Protein AF-0000000083794603 (afdb_homodimer)

Solvent-accessible surface area (backbone atoms only — not comparable to full-atom values): 29476 Å² total; per-residue (Å²): 72,39,40,36,40,50,29,24,34,78,55,90,94,46,48,37,49,59,36,60,52,72,41,60,74,35,39,30,33,32,39,33,44,54,79,84,13,42,65,67,60,50,50,34,37,75,70,60,77,39,79,64,75,37,61,46,54,28,45,74,88,33,43,47,90,80,38,42,68,65,48,53,46,32,45,14,59,30,59,68,60,77,88,64,66,41,85,35,29,44,53,56,48,47,58,59,58,41,70,73,34,92,56,46,36,69,65,55,30,50,49,42,35,56,74,66,69,51,63,50,80,39,41,52,62,71,49,50,72,65,52,35,46,49,52,37,46,27,57,26,64,18,29,75,33,41,33,37,42,27,41,31,69,50,68,91,49,31,67,62,61,36,53,52,54,52,49,51,54,52,60,62,32,69,77,43,69,24,24,36,39,38,32,39,68,63,48,78,74,40,66,85,64,36,48,28,38,33,35,32,49,75,20,26,62,73,48,73,42,48,37,65,55,48,65,68,23,38,30,31,42,52,38,44,66,67,55,57,68,71,43,90,70,70,60,63,27,74,45,80,53,97,87,39,25,41,25,38,32,70,44,87,81,69,77,85,49,94,48,45,45,71,62,53,66,61,53,50,51,43,37,54,56,56,33,63,74,100,74,39,40,35,40,50,28,24,35,78,54,91,94,46,48,37,49,58,36,61,52,72,42,59,73,36,37,30,34,32,42,34,44,52,79,84,12,41,67,67,59,52,50,32,37,75,70,60,78,39,80,66,74,38,61,47,53,28,47,73,87,33,43,48,90,79,38,43,68,65,47,54,46,31,45,14,59,30,58,67,60,77,86,65,67,40,87,36,28,45,54,57,48,48,58,60,59,39,70,72,34,92,55,46,36,67,64,54,30,50,50,41,37,56,74,67,68,50,61,52,78,40,40,51,63,73,49,50,73,65,52,35,47,49,52,37,47,26,57,25,64,18,28,73,33,41,34,37,41,29,41,31,69,48,65,90,49,30,67,62,60,35,52,52,53,52,49,52,54,52,61,63,32,67,78,41,70,24,24,35,40,36,32,39,70,63,50,79,75,40,64,85,65,35,48,27,39,33,35,31,49,76,19,26,63,74,48,72,44,48,37,65,56,48,64,69,24,38,32,30,43,51,38,44,65,68,54,57,67,71,42,90,70,70,59,64,26,75,46,82,51,96,85,37,26,40,28,37,33,70,43,86,82,68,77,88,48,94,47,46,46,73,62,53,66,60,54,51,51,44,37,54,56,56,34,63,74,101

Secondary structure (DSSP, 8-state):
-EEEEEEEEEETTEEEEEEEEEE-TT-EEEEE--TTSSHHHHHHHHTTSS--SEEEEEETTEETTTSHHHHHHTEEEE-SS--S-TTSBHHHHHHHHHTT-TT--HHHHHHHHHHTT--TTSBGGG--HHHHHHHHHHHHTTTT-SEEEEESTTTT--HHHHHHHHHHHHHHHTTSS-EEEEEES-GGGTTTT-SEEEEEETTEEEEEEEHHHHHHHEEEEEE-HHHHHH----EEEEEE-SS-EEEEEE-SS----TTEEPPPHHHHHHHHHHHH--/-EEEEEEEEEETTEEEEEEEEEE-TT-EEEEE--TTSSHHHHHHHHTTSS--SEEEEEETTEETTTSHHHHHHTEEEE-SS--S-TTSBHHHHHHHHHTT-TT--HHHHHHHHHHTT--TTSBGGG--HHHHHHHHHHHHTTTT-SEEEEESTTTT--HHHHHHHHHHHHHHHTTSS-EEEEEES-GGGTTTT-SEEEEEETTEEEEEEEHHHHHHHEEEEEE-HHHHHH----EEEEEE-SS-EEEEEE-SS----TTEEPPPHHHHHHHHHHHHH-

Foldseek 3Di:
DKWWAQFWDDDPVAIAGGDTDDDDFLFEEEEEADPPLCSVVVLCCQLVVDPTPDTFMDDPNHGCVVPVLVRNLQEQEFEQADPDDQADFLLVVCVVLQVSHPQFAPVQLVVQCVVVVHDRRDGNNPDDRLRRLSSSVSSSPGRNHQEYEYEASCPPHDPVSLQVSVVVVQVSSVVRRHYYYYYHHPQVSCLPPGQWYWYGGSNYTPDIDGSVQLQQWKKKAKAAPVCVVPDPFDFLAWADDPGIIITIGTHPPRDDDPRMDGDGPNVVNVSNRVSVVD/DKWWAQFWDDDPVAIAGGDTDDDDFLFEEEEEADPPLCSVVVLCCQLVVDPTPDTFMDDPNHGCVVPVLVSNLQEQEFEQADPDDQADFLLVVCVVLQVSHPQFAPVQLVVQCVVVVHDRRDGNNPDDRLNRLSSSVSSSPGRNHQEYEYEASCPPHDPVSLQVSLVVVQVSSVVRRHYYYYYHHPQVSCLPPGQWYWYGGSNYTPDIGGSVQLQQWKKKAKAAPVCVVPDPFDFLAWADDPGIIITIGTHPPRDDDPRMDGDGPNVVNVSNRVSVVD

Radius of gyration: 24.91 Å; Cα contacts (8 Å, |Δi|>4): 1058; chains: 2; bounding box: 58×66×60 Å

pLDDT: mean 93.04, std 5.14, range [62.62, 98.19]

Structure (mmCIF, N/CA/C/O backbone):
data_AF-0000000083794603-model_v1
#
loop_
_entity.id
_entity.type
_entity.pdbx_description
1 polymer 'ABC transporter ATP-binding protein'
#
loop_
_atom_site.group_PDB
_atom_site.id
_atom_site.type_symbol
_atom_site.label_atom_id
_atom_site.label_alt_id
_atom_site.label_comp_id
_atom_site.label_asym_id
_atom_site.label_entity_id
_atom_site.label_seq_id
_atom_site.pdbx_PDB_ins_code
_atom_site.Cartn_x
_atom_site.Cartn_y
_atom_site.Cartn_z
_atom_site.occupancy
_atom_site.B_iso_or_equiv
_atom_site.auth_seq_id
_atom_site.auth_comp_id
_atom_site.auth_asym_id
_atom_site.auth_atom_id
_atom_site.pdbx_PDB_model_num
ATOM 1 N N . MET A 1 1 ? 3.691 -27.984 -10.297 1 95.19 1 MET A N 1
ATOM 2 C CA . MET A 1 1 ? 2.77 -26.984 -10.828 1 95.19 1 MET A CA 1
ATOM 3 C C . MET A 1 1 ? 3.506 -25.969 -11.711 1 95.19 1 MET A C 1
ATOM 5 O O . MET A 1 1 ? 3.133 -25.766 -12.859 1 95.19 1 MET A O 1
ATOM 9 N N . ILE A 1 2 ? 4.582 -25.359 -11.203 1 96.81 2 ILE A N 1
ATOM 10 C CA . ILE A 1 2 ? 5.41 -24.391 -11.906 1 96.81 2 ILE A CA 1
ATOM 11 C C . ILE A 1 2 ? 6.883 -24.75 -11.75 1 96.81 2 ILE A C 1
ATOM 13 O O . ILE A 1 2 ? 7.324 -25.125 -10.656 1 96.81 2 ILE A O 1
ATOM 17 N N . LYS A 1 3 ? 7.617 -24.719 -12.82 1 97.44 3 LYS A N 1
ATOM 18 C CA . LYS A 1 3 ? 9.062 -24.891 -12.773 1 97.44 3 LYS A CA 1
ATOM 19 C C . LYS A 1 3 ? 9.766 -23.938 -13.734 1 97.44 3 LYS A C 1
ATOM 21 O O . LYS A 1 3 ? 9.523 -23.969 -14.938 1 97.44 3 LYS A O 1
ATOM 26 N N . LEU A 1 4 ? 10.516 -23.031 -13.172 1 97.38 4 LEU A N 1
ATOM 27 C CA . LEU A 1 4 ? 11.383 -22.141 -13.938 1 97.38 4 LEU A CA 1
ATOM 28 C C . LEU A 1 4 ? 12.844 -22.547 -13.812 1 97.38 4 LEU A C 1
ATOM 30 O O . LEU A 1 4 ? 13.328 -22.797 -12.711 1 97.38 4 LEU A O 1
ATOM 34 N N . GLU A 1 5 ? 13.461 -22.609 -14.938 1 97 5 GLU A N 1
ATOM 35 C CA . GLU A 1 5 ? 14.859 -23.031 -14.945 1 97 5 GLU A CA 1
ATOM 36 C C . GLU A 1 5 ? 15.719 -22.062 -15.742 1 97 5 GLU A C 1
ATOM 38 O O . GLU A 1 5 ? 15.578 -21.953 -16.969 1 97 5 GLU A O 1
ATOM 43 N N . ASN A 1 6 ? 16.625 -21.391 -15.023 1 97.44 6 ASN A N 1
ATOM 44 C CA . ASN A 1 6 ? 17.641 -20.531 -15.609 1 97.44 6 ASN A CA 1
ATOM 45 C C . ASN A 1 6 ? 17.062 -19.547 -16.609 1 97.44 6 ASN A C 1
ATOM 47 O O . ASN A 1 6 ? 17.5 -19.469 -17.75 1 97.44 6 ASN A O 1
ATOM 51 N N . LEU A 1 7 ? 16.141 -18.781 -16.172 1 97.38 7 LEU A N 1
ATOM 52 C CA . LEU A 1 7 ? 15.445 -17.828 -17.047 1 97.38 7 LEU A CA 1
ATOM 53 C C . LEU A 1 7 ? 16.266 -16.562 -17.219 1 97.38 7 LEU A C 1
ATOM 55 O O . LEU A 1 7 ? 16.797 -16.016 -16.25 1 97.38 7 LEU A O 1
ATOM 59 N N . TYR A 1 8 ? 16.406 -16.203 -18.453 1 98 8 TYR A N 1
ATOM 60 C CA . TYR A 1 8 ? 17.047 -14.945 -18.812 1 98 8 TYR A CA 1
ATOM 61 C C . TYR A 1 8 ? 16.156 -14.133 -19.75 1 98 8 TYR A C 1
ATOM 63 O O . TYR A 1 8 ? 15.461 -14.695 -20.594 1 98 8 TYR A O 1
ATOM 71 N N . LYS A 1 9 ? 16.141 -12.883 -19.578 1 97.75 9 LYS A N 1
ATOM 72 C CA . LYS A 1 9 ? 15.422 -11.977 -20.469 1 97.75 9 LYS A CA 1
ATOM 73 C C . LYS A 1 9 ? 16.047 -10.586 -20.453 1 97.75 9 LYS A C 1
ATOM 75 O O . LYS A 1 9 ? 16.328 -10.039 -19.391 1 97.75 9 LYS A O 1
ATOM 80 N N . ASN A 1 10 ? 16.25 -10.055 -21.625 1 96.75 10 ASN A N 1
ATOM 81 C CA . ASN A 1 10 ? 16.703 -8.68 -21.781 1 96.75 10 ASN A CA 1
ATOM 82 C C . ASN A 1 10 ? 15.594 -7.773 -22.297 1 96.75 10 ASN A C 1
ATOM 84 O O . ASN A 1 10 ? 14.93 -8.109 -23.266 1 96.75 10 ASN A O 1
ATOM 88 N N . ILE A 1 11 ? 15.336 -6.723 -21.656 1 93.81 11 ILE A N 1
ATOM 89 C CA . ILE A 1 11 ? 14.383 -5.703 -22.078 1 93.81 11 ILE A CA 1
ATOM 90 C C . ILE A 1 11 ? 15.023 -4.32 -21.969 1 93.81 11 ILE A C 1
ATOM 92 O O . ILE A 1 11 ? 14.992 -3.693 -20.906 1 93.81 11 ILE A O 1
ATOM 96 N N . GLY A 1 12 ? 15.438 -3.779 -23.094 1 92.56 12 GLY A N 1
ATOM 97 C CA . GLY A 1 12 ? 16.219 -2.551 -23.047 1 92.56 12 GLY A CA 1
ATOM 98 C C . GLY A 1 12 ? 17.422 -2.648 -22.125 1 92.56 12 GLY A C 1
ATOM 99 O O . GLY A 1 12 ? 18.266 -3.533 -22.297 1 92.56 12 GLY A O 1
ATOM 100 N N . ASP A 1 13 ? 17.375 -1.741 -21.062 1 91.75 13 ASP A N 1
ATOM 101 C CA . ASP A 1 13 ? 18.5 -1.719 -20.141 1 91.75 13 ASP A CA 1
ATOM 102 C C . ASP A 1 13 ? 18.25 -2.648 -18.953 1 91.75 13 ASP A C 1
ATOM 104 O O . ASP A 1 13 ? 19.156 -2.902 -18.156 1 91.75 13 ASP A O 1
ATOM 108 N N . PHE A 1 14 ? 17.094 -3.182 -18.906 1 93.5 14 PHE A N 1
ATOM 109 C CA . PHE A 1 14 ? 16.734 -4.07 -17.812 1 93.5 14 PHE A CA 1
ATOM 110 C C . PHE A 1 14 ? 16.953 -5.527 -18.203 1 93.5 14 PHE A C 1
ATOM 112 O O . PHE A 1 14 ? 16.703 -5.91 -19.359 1 93.5 14 PHE A O 1
ATOM 119 N N . LYS A 1 15 ? 17.422 -6.348 -17.188 1 96.62 15 LYS A N 1
ATOM 120 C CA . LYS A 1 15 ? 17.688 -7.758 -17.453 1 96.62 15 LYS A CA 1
ATOM 121 C C . LYS A 1 15 ? 17.156 -8.641 -16.328 1 96.62 15 LYS A C 1
ATOM 123 O O . LYS A 1 15 ? 17.266 -8.281 -15.156 1 96.62 15 LYS A O 1
ATOM 128 N N . ILE A 1 16 ? 16.5 -9.656 -16.719 1 97.44 16 ILE A N 1
ATOM 129 C CA . ILE A 1 16 ? 16.281 -10.797 -15.828 1 97.44 16 ILE A CA 1
ATOM 130 C C . ILE A 1 16 ? 17.422 -11.805 -15.992 1 97.44 16 ILE A C 1
ATOM 132 O O . ILE A 1 16 ? 17.734 -12.219 -17.109 1 97.44 16 ILE A O 1
ATOM 136 N N . GLU A 1 17 ? 18 -12.102 -14.867 1 97.62 17 GLU A N 1
ATOM 137 C CA . GLU A 1 17 ? 19.188 -12.945 -14.953 1 97.62 17 GLU A CA 1
ATOM 138 C C . GLU A 1 17 ? 19.062 -14.172 -14.062 1 97.62 17 GLU A C 1
ATOM 140 O O . GLU A 1 17 ? 19.062 -14.055 -12.836 1 97.62 17 GLU A O 1
ATOM 145 N N . ASP A 1 18 ? 18.969 -15.32 -14.703 1 96.94 18 ASP A N 1
ATOM 146 C CA . ASP A 1 18 ? 19.141 -16.625 -14.07 1 96.94 18 ASP A CA 1
ATOM 147 C C . ASP A 1 18 ? 18.109 -16.812 -12.953 1 96.94 18 ASP A C 1
ATOM 149 O O . ASP A 1 18 ? 18.484 -17.094 -11.812 1 96.94 18 ASP A O 1
ATOM 153 N N . ILE A 1 19 ? 16.906 -16.797 -13.266 1 97.81 19 ILE A N 1
ATOM 154 C CA . ILE A 1 19 ? 15.852 -17.031 -12.289 1 97.81 19 ILE A CA 1
ATOM 155 C C . ILE A 1 19 ? 15.391 -18.484 -12.375 1 97.81 19 ILE A C 1
ATOM 157 O O . ILE A 1 19 ? 15.008 -18.953 -13.445 1 97.81 19 ILE A O 1
ATOM 161 N N . SER A 1 20 ? 15.539 -19.203 -11.289 1 98 20 SER A N 1
ATOM 162 C CA . SER A 1 20 ? 15.047 -20.562 -11.156 1 98 20 SER A CA 1
ATOM 163 C C . SER A 1 20 ? 14.266 -20.75 -9.859 1 98 20 SER A C 1
ATOM 165 O O . SER A 1 20 ? 14.727 -20.359 -8.789 1 98 20 SER A O 1
ATOM 167 N N . PHE A 1 21 ? 13.062 -21.234 -9.953 1 97.56 21 PHE A N 1
ATOM 168 C CA . PHE A 1 21 ? 12.305 -21.656 -8.781 1 97.56 21 PHE A CA 1
ATOM 169 C C . PHE A 1 21 ? 11.164 -22.578 -9.172 1 97.56 21 PHE A C 1
ATOM 171 O O . PHE A 1 21 ? 10.883 -22.766 -10.359 1 97.56 21 PHE A O 1
ATOM 178 N N . GLU A 1 22 ? 10.609 -23.188 -8.195 1 97.56 22 GLU A N 1
ATOM 179 C CA . GLU A 1 22 ? 9.5 -24.109 -8.422 1 97.56 22 GLU A CA 1
ATOM 180 C C . GLU A 1 22 ? 8.375 -23.875 -7.422 1 97.56 22 GLU A C 1
ATOM 182 O O . GLU A 1 22 ? 8.594 -23.312 -6.348 1 97.56 22 GLU A O 1
ATOM 187 N N . LEU A 1 23 ? 7.227 -24.234 -7.816 1 97 23 LEU A N 1
ATOM 188 C CA . LEU A 1 23 ? 6.047 -24.203 -6.961 1 97 23 LEU A CA 1
ATOM 189 C C . LEU A 1 23 ? 5.215 -25.469 -7.148 1 97 23 LEU A C 1
ATOM 191 O O . LEU A 1 23 ? 4.758 -25.766 -8.258 1 97 23 LEU A O 1
ATOM 195 N N . ASP A 1 24 ? 4.992 -26.172 -6.055 1 94.5 24 ASP A N 1
ATOM 196 C CA . ASP A 1 24 ? 4.168 -27.375 -6.105 1 94.5 24 ASP A CA 1
ATOM 197 C C . ASP A 1 24 ? 2.682 -27.031 -6.086 1 94.5 24 ASP A C 1
ATOM 199 O O . ASP A 1 24 ? 2.311 -25.891 -5.812 1 94.5 24 ASP A O 1
ATOM 203 N N . LYS A 1 25 ? 1.935 -28.031 -6.379 1 94.06 25 LYS A N 1
ATOM 204 C CA . LYS A 1 25 ? 0.483 -27.875 -6.367 1 94.06 25 LYS A CA 1
ATOM 205 C C . LYS A 1 25 ? -0.028 -27.625 -4.949 1 94.06 25 LYS A C 1
ATOM 207 O O . LYS A 1 25 ? 0.457 -28.234 -3.992 1 94.06 25 LYS A O 1
ATOM 212 N N . GLY A 1 26 ? -0.988 -26.703 -4.914 1 93.38 26 GLY A N 1
ATOM 213 C CA . GLY A 1 26 ? -1.708 -26.531 -3.662 1 93.38 26 GLY A CA 1
ATOM 214 C C . GLY A 1 26 ? -1.089 -25.484 -2.754 1 93.38 26 GLY A C 1
ATOM 215 O O . GLY A 1 26 ? -1.436 -25.391 -1.575 1 93.38 26 GLY A O 1
ATOM 216 N N . TYR A 1 27 ? -0.161 -24.672 -3.312 1 94.44 27 TYR A N 1
ATOM 217 C CA . TYR A 1 27 ? 0.538 -23.719 -2.459 1 94.44 27 TYR A CA 1
ATOM 218 C C . TYR A 1 27 ? 0.415 -22.297 -3.008 1 94.44 27 TYR A C 1
ATOM 220 O O . TYR A 1 27 ? 0.116 -22.109 -4.188 1 94.44 27 TYR A O 1
ATOM 228 N N . ILE A 1 28 ? 0.577 -21.359 -2.109 1 95.94 28 ILE A N 1
ATOM 229 C CA . ILE A 1 28 ? 0.592 -19.938 -2.461 1 95.94 28 ILE A CA 1
ATOM 230 C C . ILE A 1 28 ? 2.023 -19.406 -2.402 1 95.94 28 ILE A C 1
ATOM 232 O O . ILE A 1 28 ? 2.699 -19.547 -1.379 1 95.94 28 ILE A O 1
ATOM 236 N N . MET A 1 29 ? 2.469 -18.859 -3.516 1 97.25 29 MET A N 1
ATOM 237 C CA . MET A 1 29 ? 3.787 -18.234 -3.572 1 97.25 29 MET A CA 1
ATOM 238 C C . MET A 1 29 ? 3.666 -16.719 -3.752 1 97.25 29 MET A C 1
ATOM 240 O O . MET A 1 29 ? 2.984 -16.25 -4.664 1 97.25 29 MET A O 1
ATOM 244 N N . ALA A 1 30 ? 4.293 -16 -2.852 1 97.69 30 ALA A N 1
ATOM 245 C CA . ALA A 1 30 ? 4.391 -14.547 -2.984 1 97.69 30 ALA A CA 1
ATOM 246 C C . ALA A 1 30 ? 5.656 -14.148 -3.734 1 97.69 30 ALA A C 1
ATOM 248 O O . ALA A 1 30 ? 6.762 -14.562 -3.367 1 97.69 30 ALA A O 1
ATOM 249 N N . LEU A 1 31 ? 5.48 -13.484 -4.785 1 97.75 31 LEU A N 1
ATOM 250 C CA . LEU A 1 31 ? 6.578 -12.859 -5.516 1 97.75 31 LEU A CA 1
ATOM 251 C C . LEU A 1 31 ? 6.773 -11.414 -5.059 1 97.75 31 LEU A C 1
ATOM 253 O O . LEU A 1 31 ? 5.961 -10.547 -5.371 1 97.75 31 LEU A O 1
ATOM 257 N N . ILE A 1 32 ? 7.871 -11.156 -4.348 1 96.56 32 ILE A N 1
ATOM 258 C CA . ILE A 1 32 ? 8.039 -9.844 -3.736 1 96.56 32 ILE A CA 1
ATOM 259 C C . ILE A 1 32 ? 9.312 -9.188 -4.277 1 96.56 32 ILE A C 1
ATOM 261 O O . ILE A 1 32 ? 10.164 -9.852 -4.863 1 96.56 32 ILE A O 1
ATOM 265 N N . GLY A 1 33 ? 9.43 -7.859 -4.066 1 93.88 33 GLY A N 1
ATOM 266 C CA . GLY A 1 33 ? 10.539 -7.043 -4.531 1 93.88 33 GLY A CA 1
ATOM 267 C C . GLY A 1 33 ? 10.148 -5.594 -4.777 1 93.88 33 GLY A C 1
ATOM 268 O O . GLY A 1 33 ? 8.961 -5.273 -4.871 1 93.88 33 GLY A O 1
ATOM 269 N N . PRO A 1 34 ? 11.133 -4.758 -4.855 1 91.88 34 PRO A N 1
ATOM 270 C CA . PRO A 1 34 ? 10.836 -3.35 -5.141 1 91.88 34 PRO A CA 1
ATOM 271 C C . PRO A 1 34 ? 10.227 -3.143 -6.523 1 91.88 34 PRO A C 1
ATOM 273 O O . PRO A 1 34 ? 10.203 -4.07 -7.34 1 91.88 34 PRO A O 1
ATOM 276 N N . ASN A 1 35 ? 9.703 -1.95 -6.672 1 89.38 35 ASN A N 1
ATOM 277 C CA . ASN A 1 35 ? 9.211 -1.604 -8 1 89.38 35 ASN A CA 1
ATOM 278 C C . ASN A 1 35 ? 10.328 -1.656 -9.039 1 89.38 35 ASN A C 1
ATOM 280 O O . ASN A 1 35 ? 11.453 -1.229 -8.773 1 89.38 35 ASN A O 1
ATOM 284 N N . GLY A 1 36 ? 10.055 -2.248 -10.141 1 90.25 36 GLY A N 1
ATOM 285 C CA . GLY A 1 36 ? 11.047 -2.342 -11.203 1 90.25 36 GLY A CA 1
ATOM 286 C C . GLY A 1 36 ? 11.984 -3.521 -11.039 1 90.25 36 GLY A C 1
ATOM 287 O O . GLY A 1 36 ? 12.953 -3.66 -11.797 1 90.25 36 GLY A O 1
ATOM 288 N N . SER A 1 37 ? 11.688 -4.391 -10.117 1 94.06 37 SER A N 1
ATOM 289 C CA . SER A 1 37 ? 12.594 -5.496 -9.828 1 94.06 37 SER A CA 1
ATOM 290 C C . SER A 1 37 ? 12.469 -6.602 -10.867 1 94.06 37 SER A C 1
ATOM 292 O O . SER A 1 37 ? 13.32 -7.492 -10.945 1 94.06 37 SER A O 1
ATOM 294 N N . GLY A 1 38 ? 11.383 -6.598 -11.625 1 95.62 38 GLY A N 1
ATOM 295 C CA . GLY A 1 38 ? 11.195 -7.602 -12.656 1 95.62 38 GLY A CA 1
ATOM 296 C C . GLY A 1 38 ? 10 -8.508 -12.406 1 95.62 38 GLY A C 1
ATOM 297 O O . GLY A 1 38 ? 9.758 -9.445 -13.156 1 95.62 38 GLY A O 1
ATOM 298 N N . LYS A 1 39 ? 9.219 -8.234 -11.367 1 96.06 39 LYS A N 1
ATOM 299 C CA . LYS A 1 39 ? 8.078 -9.07 -11.008 1 96.06 39 LYS A CA 1
ATOM 300 C C . LYS A 1 39 ? 7.09 -9.18 -12.172 1 96.06 39 LYS A C 1
ATOM 302 O O . LYS A 1 39 ? 6.715 -10.289 -12.562 1 96.06 39 LYS A O 1
ATOM 307 N N . THR A 1 40 ? 6.715 -8.055 -12.727 1 95.06 40 THR A N 1
ATOM 308 C CA . THR A 1 40 ? 5.754 -8.016 -13.828 1 95.06 40 THR A CA 1
ATOM 309 C C . THR A 1 40 ? 6.312 -8.711 -15.062 1 95.06 40 THR A C 1
ATOM 311 O O . THR A 1 40 ? 5.59 -9.43 -15.758 1 95.06 40 THR A O 1
ATOM 314 N N . THR A 1 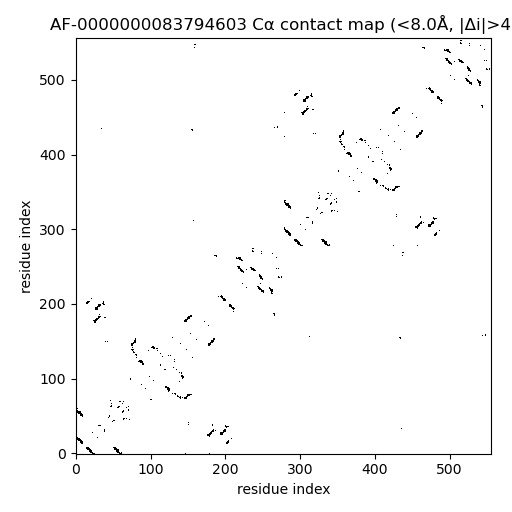41 ? 7.578 -8.508 -15.352 1 96.06 41 THR A N 1
ATOM 315 C CA . THR A 1 41 ? 8.219 -9.18 -16.469 1 96.06 41 THR A CA 1
ATOM 316 C C . THR A 1 41 ? 8.18 -10.695 -16.297 1 96.06 41 THR A C 1
ATOM 318 O O . THR A 1 41 ? 7.863 -11.43 -17.234 1 96.06 41 THR A O 1
ATOM 321 N N . LEU A 1 42 ? 8.484 -11.133 -15.117 1 97 42 LEU A N 1
ATOM 322 C CA . LEU A 1 42 ? 8.445 -12.555 -14.82 1 97 42 LEU A CA 1
ATOM 323 C C . LEU A 1 42 ? 7.035 -13.117 -14.992 1 97 42 LEU A C 1
ATOM 325 O O . LEU A 1 42 ? 6.848 -14.172 -15.602 1 97 42 LEU A O 1
ATOM 329 N N . ILE A 1 43 ? 6.059 -12.414 -14.508 1 97.12 43 ILE A N 1
ATOM 330 C CA . ILE A 1 43 ? 4.664 -12.836 -14.602 1 97.12 43 ILE A CA 1
ATOM 331 C C . ILE A 1 43 ? 4.25 -12.898 -16.078 1 97.12 43 ILE A C 1
ATOM 333 O O . ILE A 1 43 ? 3.592 -13.859 -16.5 1 97.12 43 ILE A O 1
ATOM 337 N N . LYS A 1 44 ? 4.672 -11.945 -16.844 1 95.81 44 LYS A N 1
ATOM 338 C CA . LYS A 1 44 ? 4.355 -11.945 -18.281 1 95.81 44 LYS A CA 1
ATOM 339 C C . LYS A 1 44 ? 4.977 -13.156 -18.969 1 95.81 44 LYS A C 1
ATOM 341 O O . LYS A 1 44 ? 4.383 -13.711 -19.906 1 95.81 44 LYS A O 1
ATOM 346 N N . MET A 1 45 ? 6.145 -13.523 -18.547 1 95.94 45 MET A N 1
ATOM 347 C CA . MET A 1 45 ? 6.77 -14.719 -19.109 1 95.94 45 MET A CA 1
ATOM 348 C C . MET A 1 45 ? 6 -15.977 -18.719 1 95.94 45 MET A C 1
ATOM 350 O O . MET A 1 45 ? 5.805 -16.875 -19.531 1 95.94 45 MET A O 1
ATOM 354 N N . LEU A 1 46 ? 5.512 -16.016 -17.5 1 95.81 46 LEU A N 1
ATOM 355 C CA . LEU A 1 46 ? 4.711 -17.141 -17.016 1 95.81 46 LEU A CA 1
ATOM 356 C C . LEU A 1 46 ? 3.426 -17.266 -17.828 1 95.81 46 LEU A C 1
ATOM 358 O O . LEU A 1 46 ? 2.945 -18.391 -18.062 1 95.81 46 LEU A O 1
ATOM 362 N N . LEU A 1 47 ? 2.965 -16.141 -18.266 1 95 47 LEU A N 1
ATOM 363 C CA . LEU A 1 47 ? 1.71 -16.109 -19.016 1 95 47 LEU A CA 1
ATOM 364 C C . LEU A 1 47 ? 1.957 -16.297 -20.5 1 95 47 LEU A C 1
ATOM 366 O O . LEU A 1 47 ? 1.009 -16.375 -21.297 1 95 47 LEU A O 1
ATOM 370 N N . GLY A 1 48 ? 3.189 -16.312 -20.891 1 93.25 48 GLY A N 1
ATOM 371 C CA . GLY A 1 48 ? 3.545 -16.484 -22.297 1 93.25 48 GLY A CA 1
ATOM 372 C C . GLY A 1 48 ? 3.369 -15.211 -23.109 1 93.25 48 GLY A C 1
ATOM 373 O O . GLY A 1 48 ? 3.332 -15.258 -24.344 1 93.25 48 GLY A O 1
ATOM 374 N N . LEU A 1 49 ? 3.238 -14.102 -22.453 1 93.25 49 LEU A N 1
ATOM 375 C CA . LEU A 1 49 ? 3.09 -12.82 -23.141 1 93.25 49 LEU A CA 1
ATOM 376 C C . LEU A 1 49 ? 4.441 -12.297 -23.625 1 93.25 49 LEU A C 1
ATOM 378 O O . LEU A 1 49 ? 4.504 -11.516 -24.562 1 93.25 49 LEU A O 1
ATOM 382 N N . ILE A 1 50 ? 5.48 -12.641 -22.906 1 94.06 50 ILE A N 1
ATOM 383 C CA . ILE A 1 50 ? 6.867 -12.367 -23.266 1 94.06 50 ILE A CA 1
ATOM 384 C C . ILE A 1 50 ? 7.668 -13.664 -23.281 1 94.06 50 ILE A C 1
ATOM 386 O O . ILE A 1 50 ? 7.504 -14.508 -22.391 1 94.06 50 ILE A O 1
ATOM 390 N N . LYS A 1 51 ? 8.492 -13.828 -24.266 1 94.62 51 LYS A N 1
ATOM 391 C CA . LYS A 1 51 ? 9.32 -15.031 -24.359 1 94.62 51 LYS A CA 1
ATOM 392 C C . LYS A 1 51 ? 10.664 -14.828 -23.656 1 94.62 51 LYS A C 1
ATOM 394 O O . LYS A 1 51 ? 11.297 -13.781 -23.797 1 94.62 51 LYS A O 1
ATOM 399 N N . ALA A 1 52 ? 11.047 -15.789 -22.953 1 96 52 ALA A N 1
ATOM 400 C CA . ALA A 1 52 ? 12.375 -15.766 -22.344 1 96 52 ALA A CA 1
ATOM 401 C C . ALA A 1 52 ? 13.469 -15.891 -23.406 1 96 52 ALA A C 1
ATOM 403 O O . ALA A 1 52 ? 13.258 -16.516 -24.453 1 96 52 ALA A O 1
ATOM 404 N N . ASP A 1 53 ? 14.633 -15.281 -23.188 1 97.25 53 ASP A N 1
ATOM 405 C CA . ASP A 1 53 ? 15.766 -15.43 -24.094 1 97.25 53 ASP A CA 1
ATOM 406 C C . ASP A 1 53 ? 16.469 -16.766 -23.906 1 97.25 53 ASP A C 1
ATOM 408 O O . ASP A 1 53 ? 16.938 -17.375 -24.859 1 97.25 53 ASP A O 1
ATOM 412 N N . LYS A 1 54 ? 16.609 -17.094 -22.688 1 97 54 LYS A N 1
ATOM 413 C CA . LYS A 1 54 ? 17.172 -18.391 -22.297 1 97 54 LYS A CA 1
ATOM 414 C C . LYS A 1 54 ? 16.375 -19.016 -21.156 1 97 54 LYS A C 1
ATOM 416 O O . LYS A 1 54 ? 15.641 -18.312 -20.453 1 97 54 LYS A O 1
ATOM 421 N N . GLY A 1 55 ? 16.453 -20.312 -21.062 1 96.12 55 GLY A N 1
ATOM 422 C CA . GLY A 1 55 ? 15.812 -21.031 -19.969 1 96.12 55 GLY A CA 1
ATOM 423 C C . GLY A 1 55 ? 14.469 -21.625 -20.359 1 96.12 55 GLY A C 1
ATOM 424 O O . GLY A 1 55 ? 14.102 -21.625 -21.547 1 96.12 55 GLY A O 1
ATOM 425 N N . GLU A 1 56 ? 13.844 -22.219 -19.344 1 95.25 56 GLU A N 1
ATOM 426 C CA . GLU A 1 56 ? 12.594 -22.922 -19.625 1 95.25 56 GLU A CA 1
ATOM 427 C C . GLU A 1 56 ? 11.547 -22.641 -18.547 1 95.25 56 GLU A C 1
ATOM 429 O O . GLU A 1 56 ? 11.883 -22.484 -17.375 1 95.25 56 GLU A O 1
ATOM 434 N N . ILE A 1 57 ? 10.336 -22.562 -19 1 96.44 57 ILE A N 1
ATOM 435 C CA . ILE A 1 57 ? 9.188 -22.422 -18.109 1 96.44 57 ILE A CA 1
ATOM 436 C C . ILE A 1 57 ? 8.234 -23.594 -18.312 1 96.44 57 ILE A C 1
ATOM 438 O O . ILE A 1 57 ? 7.75 -23.828 -19.422 1 96.44 57 ILE A O 1
ATOM 442 N N . LYS A 1 58 ? 8.016 -24.297 -17.328 1 96.56 58 LYS A N 1
ATOM 443 C CA . LYS A 1 58 ? 7.051 -25.391 -17.359 1 96.56 58 LYS A CA 1
ATOM 444 C C . LYS A 1 58 ? 5.883 -25.125 -16.406 1 96.56 58 LYS A C 1
ATOM 446 O O . LYS A 1 58 ? 6.09 -24.797 -15.242 1 96.56 58 LYS A O 1
ATOM 451 N N . LEU A 1 59 ? 4.715 -25.219 -16.891 1 96.81 59 LEU A N 1
ATOM 452 C CA . LEU A 1 59 ? 3.467 -25.141 -16.141 1 96.81 59 LEU A CA 1
ATOM 453 C C . LEU A 1 59 ? 2.635 -26.391 -16.344 1 96.81 59 LEU A C 1
ATOM 455 O O . LEU A 1 59 ? 2.402 -26.812 -17.484 1 96.81 59 LEU A O 1
ATOM 459 N N . PHE A 1 60 ? 2.211 -27 -15.305 1 95.94 60 PHE A N 1
ATOM 460 C CA . PHE A 1 60 ? 1.479 -28.25 -15.391 1 95.94 60 PHE A CA 1
ATOM 461 C C . PHE A 1 60 ? 2.283 -29.297 -16.156 1 95.94 60 PHE A C 1
ATOM 463 O O . PHE A 1 60 ? 1.737 -30.016 -16.984 1 95.94 60 PHE A O 1
ATOM 470 N N . ASP A 1 61 ? 3.557 -29.234 -15.992 1 93.19 61 ASP A N 1
ATOM 471 C CA . ASP A 1 61 ? 4.5 -30.156 -16.609 1 93.19 61 ASP A CA 1
ATOM 472 C C . ASP A 1 61 ? 4.516 -30 -18.125 1 93.19 61 ASP A C 1
ATOM 474 O O . ASP A 1 61 ? 4.871 -30.922 -18.859 1 93.19 61 ASP A O 1
ATOM 478 N N . LYS A 1 62 ? 4.062 -28.938 -18.562 1 94.75 62 LYS A N 1
ATOM 479 C CA . LYS A 1 62 ? 4.086 -28.609 -19.984 1 94.75 62 LYS A CA 1
ATOM 480 C C . LYS A 1 62 ? 4.875 -27.328 -20.25 1 94.75 62 LYS A C 1
ATOM 482 O O . LYS A 1 62 ? 4.93 -26.453 -19.391 1 94.75 62 LYS A O 1
ATOM 487 N N . ASN A 1 63 ? 5.398 -27.281 -21.375 1 92 63 ASN A N 1
ATOM 488 C CA . ASN A 1 63 ? 6.105 -26.062 -21.781 1 92 63 ASN A CA 1
ATOM 489 C C . ASN A 1 63 ? 5.141 -25 -22.297 1 92 63 ASN A C 1
ATOM 491 O O . ASN A 1 63 ? 4.324 -25.266 -23.172 1 92 63 ASN A O 1
ATOM 495 N N . ILE A 1 64 ? 5.223 -23.828 -21.766 1 88.69 64 ILE A N 1
ATOM 496 C CA . ILE A 1 64 ? 4.289 -22.75 -22.094 1 88.69 64 ILE A CA 1
ATOM 497 C C . ILE A 1 64 ? 4.363 -22.422 -23.578 1 88.69 64 ILE A C 1
ATOM 499 O O . ILE A 1 64 ? 3.359 -22.062 -24.188 1 88.69 64 ILE A O 1
ATOM 503 N N . SER A 1 65 ? 5.52 -22.594 -24.203 1 86.38 65 SER A N 1
ATOM 504 C CA . SER A 1 65 ? 5.695 -22.266 -25.609 1 86.38 65 SER A CA 1
ATOM 505 C C . SER A 1 65 ? 5.059 -23.312 -26.516 1 86.38 65 SER A C 1
ATOM 507 O O . SER A 1 65 ? 4.629 -23.016 -27.625 1 86.38 65 SER A O 1
ATOM 509 N N . GLU A 1 66 ? 4.922 -24.516 -26.016 1 89.19 66 GLU A N 1
ATOM 510 C CA . GLU A 1 66 ? 4.453 -25.625 -26.844 1 89.19 66 GLU A CA 1
ATOM 511 C C . GLU A 1 66 ? 2.977 -25.906 -26.578 1 89.19 66 GLU A C 1
ATOM 513 O O . GLU A 1 66 ? 2.271 -26.391 -27.469 1 89.19 66 GLU A O 1
ATOM 518 N N . ASP A 1 67 ? 2.508 -25.641 -25.469 1 92.19 67 ASP A N 1
ATOM 519 C CA . ASP A 1 67 ? 1.151 -26 -25.047 1 92.19 67 ASP A CA 1
ATOM 520 C C . ASP A 1 67 ? 0.397 -24.766 -24.562 1 92.19 67 ASP A C 1
ATOM 522 O O . ASP A 1 67 ? -0.254 -24.812 -23.516 1 92.19 67 ASP A O 1
ATOM 526 N N . GLU A 1 68 ? 0.448 -23.75 -25.281 1 91.06 68 GLU A N 1
ATOM 527 C CA . GLU A 1 68 ? -0.021 -22.422 -24.859 1 91.06 68 GLU A CA 1
ATOM 528 C C . GLU A 1 68 ? -1.516 -22.453 -24.547 1 91.06 68 GLU A C 1
ATOM 530 O O . GLU A 1 68 ? -1.946 -21.922 -23.516 1 91.06 68 GLU A O 1
ATOM 535 N N . ILE A 1 69 ? -2.318 -23.062 -25.406 1 92.69 69 ILE A N 1
ATOM 536 C CA . ILE A 1 69 ? -3.77 -23.062 -25.25 1 92.69 69 ILE A CA 1
ATOM 537 C C . ILE A 1 69 ? -4.152 -23.781 -23.969 1 92.69 69 ILE A C 1
ATOM 539 O O . ILE A 1 69 ? -4.926 -23.266 -23.156 1 92.69 69 ILE A O 1
ATOM 543 N 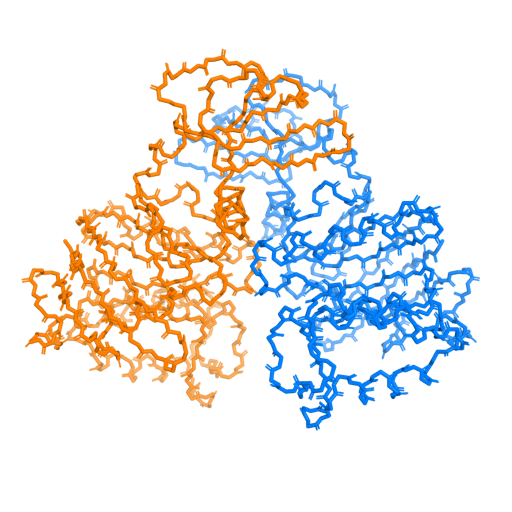N . TYR A 1 70 ? -3.576 -24.938 -23.828 1 94.31 70 TYR A N 1
ATOM 544 C CA . TYR A 1 70 ? -3.859 -25.703 -22.625 1 94.31 70 TYR A CA 1
ATOM 545 C C . TYR A 1 70 ? -3.449 -24.938 -21.375 1 94.31 70 TYR A C 1
ATOM 547 O O . TYR A 1 70 ? -4.215 -24.859 -20.406 1 94.31 70 TYR A O 1
ATOM 555 N N . VAL A 1 71 ? -2.264 -24.391 -21.391 1 94.75 71 VAL A N 1
ATOM 556 C CA . VAL A 1 71 ? -1.71 -23.703 -20.234 1 94.75 71 VAL A CA 1
ATOM 557 C C . VAL A 1 71 ? -2.578 -22.484 -19.891 1 94.75 71 VAL A C 1
ATOM 559 O O . VAL A 1 71 ? -3.012 -22.328 -18.75 1 94.75 71 VAL A O 1
ATOM 562 N N . LYS A 1 72 ? -2.93 -21.766 -20.859 1 94.75 72 LYS A N 1
ATOM 563 C CA . LYS A 1 72 ? -3.689 -20.531 -20.625 1 94.75 72 LYS A CA 1
ATOM 564 C C . LYS A 1 72 ? -5.117 -20.844 -20.188 1 94.75 72 LYS A C 1
ATOM 566 O O . LYS A 1 72 ? -5.707 -20.109 -19.406 1 94.75 72 LYS A O 1
ATOM 571 N N . ASP A 1 73 ? -5.59 -21.984 -20.672 1 96.62 73 ASP A N 1
ATOM 572 C CA . ASP A 1 73 ? -6.934 -22.406 -20.297 1 96.62 73 ASP A CA 1
ATOM 573 C C . ASP A 1 73 ? -7 -22.781 -18.812 1 96.62 73 ASP A C 1
ATOM 575 O O . ASP A 1 73 ? -8.078 -22.797 -18.219 1 96.62 73 ASP A O 1
ATOM 579 N N . ASN A 1 74 ? -5.828 -23.047 -18.25 1 96.75 74 ASN A N 1
ATOM 580 C CA . ASN A 1 74 ? -5.777 -23.516 -16.875 1 96.75 74 ASN A CA 1
ATOM 581 C C . ASN A 1 74 ? -5.211 -22.453 -15.922 1 96.75 74 ASN A C 1
ATOM 583 O O . ASN A 1 74 ? -4.961 -22.734 -14.75 1 96.75 74 ASN A O 1
ATOM 587 N N . ILE A 1 75 ? -5.035 -21.234 -16.438 1 97.25 75 ILE A N 1
ATOM 588 C CA . ILE A 1 75 ? -4.52 -20.141 -15.625 1 97.25 75 ILE A CA 1
ATOM 589 C C . ILE A 1 75 ? -5.598 -19.062 -15.461 1 97.25 75 ILE A C 1
ATOM 591 O O . ILE A 1 75 ? -6.25 -18.672 -16.438 1 97.25 75 ILE A O 1
ATOM 595 N N . GLY A 1 76 ? -5.895 -18.75 -14.242 1 97.06 76 GLY A N 1
ATOM 596 C CA . GLY A 1 76 ? -6.609 -17.516 -13.961 1 97.06 76 GLY A CA 1
ATOM 597 C C . GLY A 1 76 ? -5.691 -16.359 -13.648 1 97.06 76 GLY A C 1
ATOM 598 O O . GLY A 1 76 ? -4.773 -16.484 -12.836 1 97.06 76 GLY A O 1
ATOM 599 N N . PHE A 1 77 ? -5.934 -15.273 -14.305 1 96.25 77 PHE A N 1
ATOM 600 C CA . PHE A 1 77 ? -4.992 -14.172 -14.148 1 96.25 77 PHE A CA 1
ATOM 601 C C . PHE A 1 77 ? -5.711 -12.891 -13.734 1 96.25 77 PHE A C 1
ATOM 603 O O . PHE A 1 77 ? -6.816 -12.617 -14.211 1 96.25 77 PHE A O 1
ATOM 610 N N . VAL A 1 78 ? -5.066 -12.141 -12.773 1 96.06 78 VAL A N 1
ATOM 611 C CA . VAL A 1 78 ? -5.512 -10.828 -12.328 1 96.06 78 VAL A CA 1
ATOM 612 C C . VAL A 1 78 ? -4.375 -9.82 -12.477 1 96.06 78 VAL A C 1
ATOM 614 O O . VAL A 1 78 ? -3.312 -9.977 -11.875 1 96.06 78 VAL A O 1
ATOM 617 N N . PHE A 1 79 ? -4.625 -8.781 -13.281 1 92.56 79 PHE A N 1
ATOM 618 C CA . PHE A 1 79 ? -3.635 -7.727 -13.492 1 92.56 79 PHE A CA 1
ATOM 619 C C . PHE A 1 79 ? -3.797 -6.621 -12.453 1 92.56 79 PHE A C 1
ATOM 621 O O . PHE A 1 79 ? -4.715 -6.664 -11.633 1 92.56 79 PHE A O 1
ATOM 628 N N . ASP A 1 80 ? -2.898 -5.684 -12.531 1 89.69 80 ASP A N 1
ATOM 629 C CA . ASP A 1 80 ? -2.93 -4.578 -11.578 1 89.69 80 ASP A CA 1
ATOM 630 C C . ASP A 1 80 ? -4.043 -3.592 -11.914 1 89.69 80 ASP A C 1
ATOM 632 O O . ASP A 1 80 ? -4.414 -2.758 -11.086 1 89.69 80 ASP A O 1
ATOM 636 N N . SER A 1 81 ? -4.582 -3.662 -13.07 1 90.31 81 SER A N 1
ATOM 637 C CA . SER A 1 81 ? -5.699 -2.82 -13.492 1 90.31 81 SER A CA 1
ATOM 638 C C . SER A 1 81 ? -6.562 -3.531 -14.523 1 90.31 81 SER A C 1
ATOM 640 O O . SER A 1 81 ? -6.086 -4.41 -15.242 1 90.31 81 SER A O 1
ATOM 642 N N . LEU A 1 82 ? -7.836 -3.174 -14.383 1 91.12 82 LEU A N 1
ATOM 643 C CA . LEU A 1 82 ? -8.742 -3.676 -15.406 1 91.12 82 LEU A CA 1
ATOM 644 C C . LEU A 1 82 ? -8.672 -2.814 -16.656 1 91.12 82 LEU A C 1
ATOM 646 O O . LEU A 1 82 ? -9.258 -1.732 -16.719 1 91.12 82 LEU A O 1
ATOM 650 N N . ASN A 1 83 ? -7.824 -3.193 -17.562 1 88.38 83 ASN A N 1
ATOM 651 C CA . ASN A 1 83 ? -7.691 -2.492 -18.828 1 88.38 83 ASN A CA 1
ATOM 652 C C . ASN A 1 83 ? -8.641 -3.055 -19.891 1 88.38 83 ASN A C 1
ATOM 654 O O . ASN A 1 83 ? -8.234 -3.863 -20.719 1 88.38 83 ASN A O 1
ATOM 658 N N . PHE A 1 84 ? -9.867 -2.637 -19.859 1 91.75 84 PHE A N 1
ATOM 659 C CA . PHE A 1 84 ? -10.898 -3.113 -20.766 1 91.75 84 PHE A CA 1
ATOM 660 C C . PHE A 1 84 ? -11.719 -1.95 -21.312 1 91.75 84 PHE A C 1
ATOM 662 O O . PHE A 1 84 ? -11.461 -0.791 -20.984 1 91.75 84 PHE A O 1
ATOM 669 N N . TYR A 1 85 ? -12.641 -2.266 -22.25 1 92.19 85 TYR A N 1
ATOM 670 C CA . TYR A 1 85 ? -13.484 -1.248 -22.875 1 92.19 85 TYR A CA 1
ATOM 671 C C . TYR A 1 85 ? -14.359 -0.562 -21.828 1 92.19 85 TYR A C 1
ATOM 673 O O . TYR A 1 85 ? -15.25 -1.188 -21.25 1 92.19 85 TYR A O 1
ATOM 681 N N . PRO A 1 86 ? -14.125 0.679 -21.672 1 94.31 86 PRO A N 1
ATOM 682 C CA . PRO A 1 86 ? -14.82 1.371 -20.578 1 94.31 86 PRO A CA 1
ATOM 683 C C . PRO A 1 86 ? -16.328 1.439 -20.797 1 94.31 86 PRO A C 1
ATOM 685 O O . PRO A 1 86 ? -17.094 1.561 -19.828 1 94.31 86 PRO A O 1
ATOM 688 N N . ASN A 1 87 ? -16.766 1.335 -22.031 1 95.88 87 ASN A N 1
ATOM 689 C CA . ASN A 1 87 ? -18.188 1.51 -22.328 1 95.88 87 ASN A CA 1
ATOM 690 C C . ASN A 1 87 ? -18.922 0.178 -22.328 1 95.88 87 ASN A C 1
ATOM 692 O O . ASN A 1 87 ? -20.125 0.126 -22.641 1 95.88 87 ASN A O 1
ATOM 696 N N . LEU A 1 88 ? -18.297 -0.78 -21.969 1 96.25 88 LEU A N 1
ATOM 697 C CA . LEU A 1 88 ? -18.938 -2.078 -21.797 1 96.25 88 LEU A CA 1
ATOM 698 C C . LEU A 1 88 ? -19.5 -2.232 -20.391 1 96.25 88 LEU A C 1
ATOM 700 O O . LEU A 1 88 ? -18.953 -1.672 -19.438 1 96.25 88 LEU A O 1
ATOM 704 N N . ARG A 1 89 ? -20.578 -2.928 -20.375 1 97.12 89 ARG A N 1
ATOM 705 C CA . ARG A 1 89 ? -21.156 -3.25 -19.078 1 97.12 89 ARG A CA 1
ATOM 706 C C . ARG A 1 89 ? -20.562 -4.531 -18.516 1 97.12 89 ARG A C 1
ATOM 708 O O . ARG A 1 89 ? -20 -5.344 -19.25 1 97.12 89 ARG A O 1
ATOM 715 N N . VAL A 1 90 ? -20.609 -4.777 -17.188 1 97.88 90 VAL A N 1
ATOM 716 C CA . VAL A 1 90 ? -20.062 -5.934 -16.484 1 97.88 90 VAL A CA 1
ATOM 717 C C . VAL A 1 90 ? -20.609 -7.219 -17.109 1 97.88 90 VAL A C 1
ATOM 719 O O . VAL A 1 90 ? -19.859 -8.172 -17.344 1 97.88 90 VAL A O 1
ATOM 722 N N . LYS A 1 91 ? -21.875 -7.215 -17.406 1 97.12 91 LYS A N 1
ATOM 723 C CA . LYS A 1 91 ? -22.5 -8.406 -17.984 1 97.12 91 LYS A CA 1
ATOM 724 C C . LYS A 1 91 ? -21.922 -8.703 -19.359 1 97.12 91 LYS A C 1
ATOM 726 O O . LYS A 1 91 ? -21.797 -9.867 -19.75 1 97.12 91 LYS A O 1
ATOM 731 N N . ASP A 1 92 ? -21.625 -7.664 -20.172 1 97.12 92 ASP A N 1
ATOM 732 C CA . ASP A 1 92 ? -21.031 -7.84 -21.484 1 97.12 92 ASP A CA 1
ATOM 733 C C . ASP A 1 92 ? -19.578 -8.32 -21.375 1 97.12 92 ASP A C 1
ATOM 735 O O . ASP A 1 92 ? -19.125 -9.109 -22.203 1 97.12 92 ASP A O 1
ATOM 739 N N . PHE A 1 93 ? -18.875 -7.805 -20.391 1 96.94 93 PHE A N 1
ATOM 740 C CA . PHE A 1 93 ? -17.547 -8.297 -20.078 1 96.94 93 PHE A CA 1
ATOM 741 C C . PHE A 1 93 ? -17.547 -9.805 -19.891 1 96.94 93 PHE A C 1
ATOM 743 O O . PHE A 1 93 ? -16.734 -10.516 -20.469 1 96.94 93 PHE A O 1
ATOM 750 N N . LYS A 1 94 ? -18.5 -10.266 -19.109 1 97 94 LYS A N 1
ATOM 751 C CA . LYS A 1 94 ? -18.641 -11.695 -18.844 1 97 94 LYS A CA 1
ATOM 752 C C . LYS A 1 94 ? -18.75 -12.492 -20.156 1 97 94 LYS A C 1
ATOM 754 O O . LYS A 1 94 ? -18.109 -13.531 -20.312 1 97 94 LYS A O 1
ATOM 759 N N . LYS A 1 95 ? -19.547 -12.008 -21.031 1 96.5 95 LYS A N 1
ATOM 760 C CA . LYS A 1 95 ? -19.781 -12.688 -22.297 1 96.5 95 LYS A CA 1
ATOM 761 C C . LYS A 1 95 ? -18.5 -12.812 -23.094 1 96.5 95 LYS A C 1
ATOM 763 O O . LYS A 1 95 ? -18.203 -13.875 -23.656 1 96.5 95 LYS A O 1
ATOM 768 N N . ILE A 1 96 ? -17.766 -11.758 -23.094 1 95.88 96 ILE A N 1
ATOM 769 C CA . ILE A 1 96 ? -16.562 -11.695 -23.906 1 95.88 96 ILE A CA 1
ATOM 770 C C . ILE A 1 96 ? -15.492 -12.609 -23.312 1 95.88 96 ILE A C 1
ATOM 772 O O . ILE A 1 96 ? -14.953 -13.477 -24 1 95.88 96 ILE A O 1
ATOM 776 N N . VAL A 1 97 ? -15.234 -12.492 -22.047 1 94.06 97 VAL A N 1
ATOM 777 C CA . VAL A 1 97 ? -14.141 -13.219 -21.422 1 94.06 97 VAL A CA 1
ATOM 778 C C . VAL A 1 97 ? -14.523 -14.688 -21.25 1 94.06 97 VAL A C 1
ATOM 780 O O . VAL A 1 97 ? -13.664 -15.562 -21.266 1 94.06 97 VAL A O 1
ATOM 783 N N . GLY A 1 98 ? -15.805 -14.938 -21.078 1 94.69 98 GLY A N 1
ATOM 784 C CA . GLY A 1 98 ? -16.266 -16.312 -20.953 1 94.69 98 GLY A CA 1
ATOM 785 C C . GLY A 1 98 ? -15.93 -17.172 -22.156 1 94.69 98 GLY A C 1
ATOM 786 O O . GLY A 1 98 ? -15.672 -18.375 -22.016 1 94.69 98 GLY A O 1
ATOM 787 N N . GLU A 1 99 ? -15.891 -16.594 -23.281 1 94.5 99 GLU A N 1
ATOM 788 C CA . GLU A 1 99 ? -15.625 -17.312 -24.531 1 94.5 99 GLU A CA 1
ATOM 789 C C . GLU A 1 99 ? -14.156 -17.703 -24.625 1 94.5 99 GLU A C 1
ATOM 791 O O . GLU A 1 99 ? -13.805 -18.594 -25.406 1 94.5 99 GLU A O 1
ATOM 796 N N . ALA A 1 100 ? -13.375 -17.156 -23.875 1 94.06 100 ALA A N 1
ATOM 797 C CA . ALA A 1 100 ? -11.938 -17.375 -23.969 1 94.06 100 ALA A CA 1
ATOM 798 C C . ALA A 1 100 ? -11.531 -18.656 -23.234 1 94.06 100 ALA A C 1
ATOM 800 O O . ALA A 1 100 ? -10.422 -19.156 -23.422 1 94.06 100 ALA A O 1
ATOM 801 N N . TYR A 1 101 ? -12.445 -19.234 -22.469 1 96.56 101 TYR A N 1
ATOM 802 C CA . TYR A 1 101 ? -12.094 -20.391 -21.641 1 96.56 101 TYR A CA 1
ATOM 803 C C . TYR A 1 101 ? -13.039 -21.562 -21.891 1 96.56 101 TYR A C 1
ATOM 805 O O . TYR A 1 101 ? -14.258 -21.359 -22.016 1 96.56 101 TYR A O 1
ATOM 813 N N . SER A 1 102 ? -12.5 -22.75 -21.938 1 96.69 102 SER A N 1
ATOM 814 C CA . SER A 1 102 ?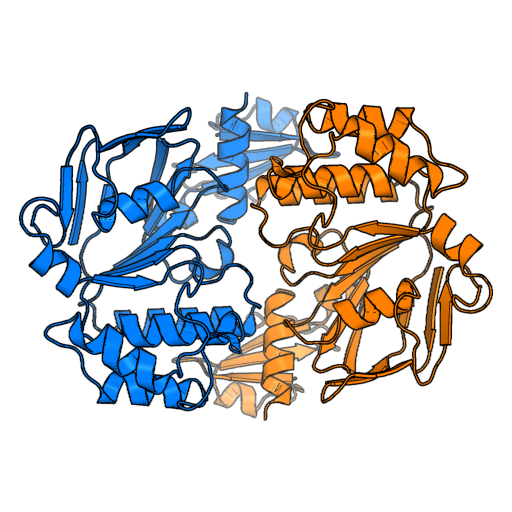 -13.258 -23.953 -22.281 1 96.69 102 SER A CA 1
ATOM 815 C C . SER A 1 102 ? -14.172 -24.375 -21.141 1 96.69 102 SER A C 1
ATOM 817 O O . SER A 1 102 ? -15.18 -25.047 -21.359 1 96.69 102 SER A O 1
ATOM 819 N N . ARG A 1 103 ? -13.883 -23.969 -19.969 1 97.19 103 ARG A N 1
ATOM 820 C CA . ARG A 1 103 ? -14.633 -24.438 -18.812 1 97.19 103 ARG A CA 1
ATOM 821 C C . ARG A 1 103 ? -15.258 -23.281 -18.062 1 97.19 103 ARG A C 1
ATOM 823 O O . ARG A 1 103 ? -15.438 -23.359 -16.844 1 97.19 103 ARG A O 1
ATOM 830 N N . PHE A 1 104 ? -15.461 -22.25 -18.75 1 97.44 104 PHE A N 1
ATOM 831 C CA . PHE A 1 104 ? -16.047 -21.078 -18.094 1 97.44 104 PHE A CA 1
ATOM 832 C C . PHE A 1 104 ? -17.438 -21.406 -17.547 1 97.44 104 PHE A C 1
ATOM 834 O O . PHE A 1 104 ? -18.266 -21.953 -18.25 1 97.44 104 PHE A O 1
ATOM 841 N N . ASN A 1 105 ? -17.672 -21.094 -16.328 1 97.94 105 ASN A N 1
ATOM 842 C CA . ASN A 1 105 ? -18.953 -21.281 -15.656 1 97.94 105 ASN A CA 1
ATOM 843 C C . ASN A 1 105 ? -19.625 -19.953 -15.344 1 97.94 105 ASN A C 1
ATOM 845 O O . ASN A 1 105 ? -19.266 -19.266 -14.375 1 97.94 105 ASN A O 1
ATOM 849 N N . SER A 1 106 ? -20.641 -19.656 -16.094 1 97.12 106 SER A N 1
ATOM 850 C CA . SER A 1 106 ? -21.344 -18.391 -15.977 1 97.12 106 SER A CA 1
ATOM 851 C C . SER A 1 106 ? -21.984 -18.219 -14.602 1 97.12 106 SER A C 1
ATOM 853 O O . SER A 1 106 ? -22.047 -17.109 -14.07 1 97.12 106 SER A O 1
ATOM 855 N N . LYS A 1 107 ? -22.422 -19.219 -14.094 1 97.69 107 LYS A N 1
ATOM 856 C CA . LYS A 1 107 ? -23.078 -19.172 -12.789 1 97.69 107 LYS A CA 1
ATOM 857 C C . LYS A 1 107 ? -22.094 -18.781 -11.695 1 97.69 107 LYS A C 1
ATOM 859 O O . LYS A 1 107 ? -22.422 -17.984 -10.812 1 97.69 107 LYS A O 1
ATOM 864 N N . VAL A 1 108 ? -20.938 -19.344 -11.781 1 97.06 108 VAL A N 1
ATOM 865 C CA . VAL A 1 108 ? -19.906 -19.031 -10.797 1 97.06 108 VAL A CA 1
ATOM 866 C C . VAL A 1 108 ? -19.562 -17.547 -10.875 1 97.06 108 VAL A C 1
ATOM 868 O O . VAL A 1 108 ? -19.484 -16.859 -9.852 1 97.06 108 VAL A O 1
ATOM 871 N N . PHE A 1 109 ? -19.375 -17.062 -12.047 1 98 109 PHE A N 1
ATOM 872 C CA . PHE A 1 109 ? -19.109 -15.648 -12.242 1 98 109 PHE A CA 1
ATOM 873 C C . PHE A 1 109 ? -20.219 -14.797 -11.625 1 98 109 PHE A C 1
ATOM 875 O O . PHE A 1 109 ? -19.938 -13.867 -10.859 1 98 109 PHE A O 1
ATOM 882 N N . ASP A 1 110 ? -21.438 -15.125 -11.906 1 98.12 110 ASP A N 1
ATOM 883 C CA . ASP A 1 110 ? -22.578 -14.367 -11.406 1 98.12 110 ASP A CA 1
ATOM 884 C C . ASP A 1 110 ? -22.641 -14.422 -9.883 1 98.12 110 ASP A C 1
ATOM 886 O O . ASP A 1 110 ? -23 -13.438 -9.234 1 98.12 110 ASP A O 1
ATOM 890 N N . ASP A 1 111 ? -22.375 -15.531 -9.359 1 97.56 111 ASP A N 1
ATOM 891 C CA . ASP A 1 111 ? -22.375 -15.688 -7.91 1 97.56 111 ASP A CA 1
ATOM 892 C C . ASP A 1 111 ? -21.359 -14.75 -7.258 1 97.56 111 ASP A C 1
ATOM 894 O O . ASP A 1 111 ? -21.625 -14.164 -6.211 1 97.56 111 ASP A O 1
ATOM 898 N N . TYR A 1 112 ? -20.188 -14.648 -7.863 1 96.75 112 TYR A N 1
ATOM 899 C CA . TYR A 1 112 ? -19.172 -13.742 -7.328 1 96.75 112 TYR A CA 1
ATOM 900 C C . TYR A 1 112 ? -19.625 -12.289 -7.477 1 96.75 112 TYR A C 1
ATOM 902 O O . TYR A 1 112 ? -19.422 -11.477 -6.57 1 96.75 112 TYR A O 1
ATOM 910 N N . ILE A 1 113 ? -20.172 -11.953 -8.609 1 97.69 113 ILE A N 1
ATOM 911 C CA . ILE A 1 113 ? -20.656 -10.594 -8.836 1 97.69 113 ILE A CA 1
ATOM 912 C C . ILE A 1 113 ? -21.688 -10.219 -7.781 1 97.69 113 ILE A C 1
ATOM 914 O O . ILE A 1 113 ? -21.656 -9.117 -7.234 1 97.69 113 ILE A O 1
ATOM 918 N N . LYS A 1 114 ? -22.547 -11.133 -7.469 1 97.12 114 LYS A N 1
ATOM 919 C CA . LYS A 1 114 ? -23.531 -10.945 -6.414 1 97.12 114 LYS A CA 1
ATOM 920 C C . LYS A 1 114 ? -22.875 -10.812 -5.047 1 97.12 114 LYS A C 1
ATOM 922 O O . LYS A 1 114 ? -23.188 -9.891 -4.285 1 97.12 114 LYS A O 1
ATOM 927 N N . LYS A 1 115 ? -21.969 -11.703 -4.793 1 94.5 115 LYS A N 1
ATOM 928 C CA . LYS A 1 115 ? -21.234 -11.68 -3.533 1 94.5 115 LYS A CA 1
ATOM 929 C C . LYS A 1 115 ? -20.531 -10.344 -3.328 1 94.5 115 LYS A C 1
ATOM 931 O O . LYS A 1 115 ? -20.453 -9.844 -2.205 1 94.5 115 LYS A O 1
ATOM 936 N N . PHE A 1 116 ? -20.062 -9.766 -4.422 1 94.94 116 PHE A N 1
ATOM 937 C CA . PHE A 1 116 ? -19.297 -8.531 -4.371 1 94.94 116 PHE A CA 1
ATOM 938 C C . PHE A 1 116 ? -20.219 -7.312 -4.41 1 94.94 116 PHE A C 1
ATOM 940 O O . PHE A 1 116 ? -19.75 -6.176 -4.312 1 94.94 116 PHE A O 1
ATOM 947 N N . ASN A 1 117 ? -21.453 -7.551 -4.559 1 95 117 ASN A N 1
ATOM 948 C CA . ASN A 1 117 ? -22.453 -6.488 -4.641 1 95 117 ASN A CA 1
ATOM 949 C C . ASN A 1 117 ? -22.141 -5.523 -5.785 1 95 117 ASN A C 1
ATOM 951 O O . ASN A 1 117 ? -22.156 -4.305 -5.594 1 95 117 ASN A O 1
ATOM 955 N N . ILE A 1 118 ? -21.797 -6.098 -6.871 1 97 118 ILE A N 1
ATOM 956 C CA . ILE A 1 118 ? -21.531 -5.301 -8.062 1 97 118 ILE A CA 1
ATOM 957 C C . ILE A 1 118 ? -22.719 -5.359 -9.008 1 97 118 ILE A C 1
ATOM 959 O O . ILE A 1 118 ? -23.297 -6.43 -9.227 1 97 118 ILE A O 1
ATOM 963 N N . ASN A 1 119 ? -23.094 -4.258 -9.516 1 97.06 119 ASN A N 1
ATOM 964 C CA . ASN A 1 119 ? -24.188 -4.176 -10.484 1 97.06 119 ASN A CA 1
ATOM 965 C C . ASN A 1 119 ? -23.766 -4.703 -11.852 1 97.06 119 ASN A C 1
ATOM 967 O O . ASN A 1 119 ? -22.875 -4.125 -12.492 1 97.06 119 ASN A O 1
ATOM 971 N N . PRO A 1 120 ? -24.406 -5.719 -12.281 1 97.06 120 PRO A N 1
ATOM 972 C CA . PRO A 1 120 ? -24.031 -6.281 -13.586 1 97.06 120 PRO A CA 1
ATOM 973 C C . PRO A 1 120 ? -24.25 -5.301 -14.734 1 97.06 120 PRO A C 1
ATOM 975 O O . PRO A 1 120 ? -23.688 -5.477 -15.82 1 97.06 120 PRO A O 1
ATOM 978 N N . LYS A 1 121 ? -25.094 -4.273 -14.562 1 97.06 121 LYS A N 1
ATOM 979 C CA . LYS A 1 121 ? -25.406 -3.312 -15.617 1 97.06 121 LYS A CA 1
ATOM 980 C C . LYS A 1 121 ? -24.469 -2.109 -15.562 1 97.06 121 LYS A C 1
ATOM 982 O O . LYS A 1 121 ? -24.531 -1.229 -16.422 1 97.06 121 LYS A O 1
ATOM 987 N N . ALA A 1 122 ? -23.531 -2.111 -14.586 1 97.12 122 ALA A N 1
ATOM 988 C CA . ALA A 1 122 ? -22.594 -0.996 -14.469 1 97.12 122 ALA A CA 1
ATOM 989 C C . ALA A 1 122 ? -21.578 -0.997 -15.617 1 97.12 122 ALA A C 1
ATOM 991 O O . ALA A 1 122 ? -21.141 -2.059 -16.062 1 97.12 122 ALA A O 1
ATOM 992 N N . TYR A 1 123 ? -21.25 0.211 -16.062 1 97.31 123 TYR A N 1
ATOM 993 C CA . TYR A 1 123 ? -20.188 0.357 -17.047 1 97.31 123 TYR A CA 1
ATOM 994 C C . TYR A 1 123 ? -18.812 0.127 -16.422 1 97.31 123 TYR A C 1
ATOM 996 O O . TYR A 1 123 ? -18.547 0.597 -15.312 1 97.31 123 TYR A O 1
ATOM 1004 N N . ILE A 1 124 ? -17.922 -0.529 -17.094 1 96.38 124 ILE A N 1
ATOM 1005 C CA . ILE A 1 124 ? -16.578 -0.868 -16.625 1 96.38 124 ILE A CA 1
ATOM 1006 C C . ILE A 1 124 ? -15.812 0.409 -16.297 1 96.38 124 ILE A C 1
ATOM 1008 O O . ILE A 1 124 ? -15.102 0.468 -15.289 1 96.38 124 ILE A O 1
ATOM 1012 N N . GLY A 1 125 ? -15.984 1.385 -17.141 1 95.38 125 GLY A N 1
ATOM 1013 C CA . GLY A 1 125 ? -15.281 2.643 -16.953 1 95.38 125 GLY A CA 1
ATOM 1014 C C . GLY A 1 125 ? -15.672 3.361 -15.672 1 95.38 125 GLY A C 1
ATOM 1015 O O . GLY A 1 125 ? -14.961 4.262 -15.219 1 95.38 125 GLY A O 1
ATOM 1016 N N . ASN A 1 126 ? -16.766 2.998 -15.023 1 94.31 126 ASN A N 1
ATOM 1017 C CA . ASN A 1 126 ? -17.281 3.674 -13.836 1 94.31 126 ASN A CA 1
ATOM 1018 C C . ASN A 1 126 ? -16.953 2.898 -12.562 1 94.31 126 ASN A C 1
ATOM 1020 O O . ASN A 1 126 ? -17.281 3.338 -11.461 1 94.31 126 ASN A O 1
ATOM 1024 N N . LEU A 1 127 ? -16.328 1.813 -12.719 1 94.88 127 LEU A N 1
ATOM 1025 C CA . LEU A 1 127 ? -16.016 0.979 -11.562 1 94.88 127 LEU A CA 1
ATOM 1026 C C . LEU A 1 127 ? -14.859 1.562 -10.758 1 94.88 127 LEU A C 1
ATOM 1028 O O . LEU A 1 127 ? -13.922 2.123 -11.328 1 94.88 127 LEU A O 1
ATOM 1032 N N . SER A 1 128 ? -14.992 1.438 -9.461 1 91.81 128 SER A N 1
ATOM 1033 C CA . SER A 1 128 ? -13.844 1.737 -8.617 1 91.81 128 SER A CA 1
ATOM 1034 C C . SER A 1 128 ? -12.719 0.732 -8.844 1 91.81 128 SER A C 1
ATOM 1036 O O . SER A 1 128 ? -12.938 -0.331 -9.43 1 91.81 128 SER A O 1
ATOM 1038 N N . LYS A 1 129 ? -11.547 1.089 -8.453 1 91.56 129 LYS A N 1
ATOM 1039 C CA . LYS A 1 129 ? -10.414 0.17 -8.57 1 91.56 129 LYS A CA 1
ATOM 1040 C C . LYS A 1 129 ? -10.711 -1.154 -7.871 1 91.56 129 LYS A C 1
ATOM 1042 O O . LYS A 1 129 ? -10.367 -2.223 -8.383 1 91.56 129 LYS A O 1
ATOM 1047 N N . GLY A 1 130 ? -11.32 -1.053 -6.668 1 93.56 130 GLY A N 1
ATOM 1048 C CA . GLY A 1 130 ? -11.688 -2.252 -5.934 1 93.56 130 GLY A CA 1
ATOM 1049 C C . GLY A 1 130 ? -12.695 -3.117 -6.668 1 93.56 130 GLY A C 1
ATOM 1050 O O . GLY A 1 130 ? -12.562 -4.344 -6.699 1 93.56 130 GLY A O 1
ATOM 1051 N N . GLU A 1 131 ? -13.641 -2.486 -7.234 1 95.19 131 GLU A N 1
ATOM 1052 C CA . GLU A 1 131 ? -14.648 -3.211 -8.008 1 95.19 131 GLU A CA 1
ATOM 1053 C C . GLU A 1 131 ? -14.039 -3.877 -9.234 1 95.19 131 GLU A C 1
ATOM 1055 O O . GLU A 1 131 ? -14.359 -5.023 -9.547 1 95.19 131 GLU A O 1
ATOM 1060 N N . ALA A 1 132 ? -13.203 -3.092 -9.891 1 96.31 132 ALA A N 1
ATOM 1061 C CA . ALA A 1 132 ? -12.523 -3.629 -11.07 1 96.31 132 ALA A CA 1
ATOM 1062 C C . ALA A 1 132 ? -11.719 -4.875 -10.711 1 96.31 132 ALA A C 1
ATOM 1064 O O . ALA A 1 132 ? -11.773 -5.879 -11.43 1 96.31 132 ALA A O 1
ATOM 1065 N N . MET A 1 133 ? -11.023 -4.805 -9.633 1 96.44 133 MET A N 1
ATOM 1066 C CA . MET A 1 133 ? -10.227 -5.941 -9.188 1 96.44 133 MET A CA 1
ATOM 1067 C C . MET A 1 133 ? -11.117 -7.137 -8.859 1 96.44 133 MET A C 1
ATOM 1069 O O . MET A 1 133 ? -10.789 -8.273 -9.195 1 96.44 133 MET A O 1
ATOM 1073 N N . LYS A 1 134 ? -12.219 -6.84 -8.266 1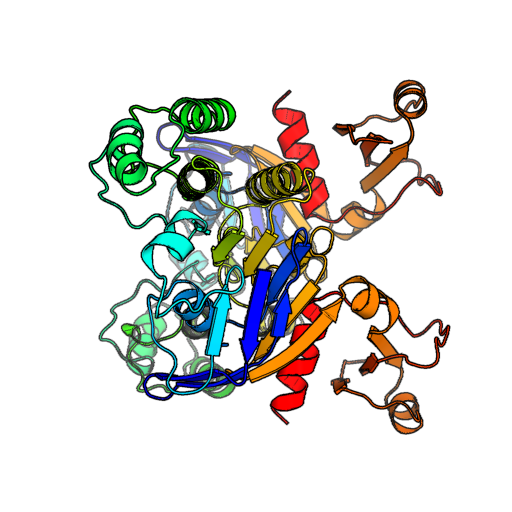 96.44 134 LYS A N 1
ATOM 1074 C CA . LYS A 1 134 ? -13.164 -7.891 -7.906 1 96.44 134 LYS A CA 1
ATOM 1075 C C . LYS A 1 134 ? -13.711 -8.586 -9.148 1 96.44 134 LYS A C 1
ATOM 1077 O O . LYS A 1 134 ? -13.867 -9.805 -9.164 1 96.44 134 LYS A O 1
ATOM 1082 N N . ILE A 1 135 ? -13.969 -7.844 -10.141 1 97.19 135 ILE A N 1
ATOM 1083 C CA . ILE A 1 135 ? -14.469 -8.406 -11.391 1 97.19 135 ILE A CA 1
ATOM 1084 C C . ILE A 1 135 ? -13.398 -9.289 -12.031 1 97.19 135 ILE A C 1
ATOM 1086 O O . ILE A 1 135 ? -13.688 -10.383 -12.508 1 97.19 135 ILE A O 1
ATOM 1090 N N . MET A 1 136 ? -12.18 -8.797 -12.023 1 96.88 136 MET A N 1
ATOM 1091 C CA . MET A 1 136 ? -11.086 -9.602 -12.562 1 96.88 136 MET A CA 1
ATOM 1092 C C . MET A 1 136 ? -10.922 -10.891 -11.766 1 96.88 136 MET A C 1
ATOM 1094 O O . MET A 1 136 ? -10.672 -11.953 -12.336 1 96.88 136 MET A O 1
ATOM 1098 N N . MET A 1 137 ? -11.07 -10.789 -10.492 1 96.56 137 MET A N 1
ATOM 1099 C CA . MET A 1 137 ? -11.008 -11.961 -9.633 1 96.56 137 MET A CA 1
ATOM 1100 C C . MET A 1 137 ? -12.133 -12.945 -9.977 1 96.56 137 MET A C 1
ATOM 1102 O O . MET A 1 137 ? -11.898 -14.148 -10.078 1 96.56 137 MET A O 1
ATOM 1106 N N . ALA A 1 138 ? -13.305 -12.398 -10.109 1 96.88 138 ALA A N 1
ATOM 1107 C CA . ALA A 1 138 ? -14.445 -13.234 -10.484 1 96.88 138 ALA A CA 1
ATOM 1108 C C . ALA A 1 138 ? -14.164 -14 -11.773 1 96.88 138 ALA A C 1
ATOM 1110 O O . ALA A 1 138 ? -14.438 -15.203 -11.859 1 96.88 138 ALA A O 1
ATOM 1111 N N . ASN A 1 139 ? -13.617 -13.328 -12.719 1 97.19 139 ASN A N 1
ATOM 1112 C CA . ASN A 1 139 ? -13.273 -13.969 -13.984 1 97.19 139 ASN A CA 1
ATOM 1113 C C . ASN A 1 139 ? -12.242 -15.078 -13.781 1 97.19 139 ASN A C 1
ATOM 1115 O O . ASN A 1 139 ? -12.414 -16.188 -14.289 1 97.19 139 ASN A O 1
ATOM 1119 N N . ALA A 1 140 ? -11.219 -14.742 -13.062 1 96.81 140 ALA A N 1
ATOM 1120 C CA . ALA A 1 140 ? -10.125 -15.688 -12.828 1 96.81 140 ALA A CA 1
ATOM 1121 C C . ALA A 1 140 ? -10.633 -16.938 -12.117 1 96.81 140 ALA A C 1
ATOM 1123 O O . ALA A 1 140 ? -10.102 -18.031 -12.32 1 96.81 140 ALA A O 1
ATOM 1124 N N . LEU A 1 141 ? -11.695 -16.812 -11.367 1 96.31 141 LEU A N 1
ATOM 1125 C CA . LEU A 1 141 ? -12.188 -17.906 -10.531 1 96.31 141 LEU A CA 1
ATOM 1126 C C . LEU A 1 141 ? -13.344 -18.625 -11.211 1 96.31 141 LEU A C 1
ATOM 1128 O O . LEU A 1 141 ? -13.867 -19.609 -10.664 1 96.31 141 LEU A O 1
ATOM 1132 N N . SER A 1 142 ? -13.68 -18.266 -12.398 1 97.38 142 SER A N 1
ATOM 1133 C CA . SER A 1 142 ? -14.938 -18.734 -12.977 1 97.38 142 SER A CA 1
ATOM 1134 C C . SER A 1 142 ? -14.688 -19.797 -14.047 1 97.38 142 SER A C 1
ATOM 1136 O O . SER A 1 142 ? -15.609 -20.188 -14.766 1 97.38 142 SER A O 1
ATOM 1138 N N . HIS A 1 143 ? -13.492 -20.281 -14.188 1 96.88 143 HIS A N 1
ATOM 1139 C CA . HIS A 1 143 ? -13.258 -21.266 -15.242 1 96.88 143 HIS A CA 1
ATOM 1140 C C . HIS A 1 143 ? -12.398 -22.422 -14.734 1 96.88 143 HIS A C 1
ATOM 1142 O O . HIS A 1 143 ? -11.656 -23.031 -15.508 1 96.88 143 HIS A O 1
ATOM 1148 N N . ASP A 1 144 ? -12.414 -22.562 -13.492 1 94.31 144 ASP A N 1
ATOM 1149 C CA . ASP A 1 144 ? -11.781 -23.703 -12.82 1 94.31 144 ASP A CA 1
ATOM 1150 C C . ASP A 1 144 ? -10.281 -23.734 -13.102 1 94.31 144 ASP A C 1
ATOM 1152 O O . ASP A 1 144 ? -9.75 -24.781 -13.484 1 94.31 144 ASP A O 1
ATOM 1156 N N . ALA A 1 145 ? -9.703 -22.625 -13.031 1 96 145 ALA A N 1
ATOM 1157 C CA . ALA A 1 145 ? -8.25 -22.531 -13.203 1 96 145 ALA A CA 1
ATOM 1158 C C . ALA A 1 145 ? -7.516 -23.281 -12.109 1 96 145 ALA A C 1
ATOM 1160 O O . ALA A 1 145 ? -7.934 -23.281 -10.945 1 96 145 ALA A O 1
ATOM 1161 N N . LYS A 1 146 ? -6.398 -23.875 -12.469 1 96.38 146 LYS A N 1
ATOM 1162 C CA . LYS A 1 146 ? -5.578 -24.625 -11.516 1 96.38 146 LYS A CA 1
ATOM 1163 C C . LYS A 1 146 ? -4.496 -23.734 -10.914 1 96.38 146 LYS A C 1
ATOM 1165 O O . LYS A 1 146 ? -4.004 -24 -9.812 1 96.38 146 LYS A O 1
ATOM 1170 N N . LEU A 1 147 ? -4.164 -22.766 -11.633 1 97.31 147 LEU A N 1
ATOM 1171 C CA . LEU A 1 147 ? -3.162 -21.797 -11.203 1 97.31 147 LEU A CA 1
ATOM 1172 C C . LEU A 1 147 ? -3.691 -20.375 -11.312 1 97.31 147 LEU A C 1
ATOM 1174 O O . LEU A 1 147 ? -4.156 -19.953 -12.383 1 97.31 147 LEU A O 1
ATOM 1178 N N . LEU A 1 148 ? -3.67 -19.688 -10.195 1 97.38 148 LEU A N 1
ATOM 1179 C CA . LEU A 1 148 ? -4.008 -18.266 -10.188 1 97.38 148 LEU A CA 1
ATOM 1180 C C . LEU A 1 148 ? -2.746 -17.406 -10.141 1 97.38 148 LEU A C 1
ATOM 1182 O O . LEU A 1 148 ? -1.865 -17.641 -9.312 1 97.38 148 LEU A O 1
ATOM 1186 N N . ILE A 1 149 ? -2.605 -16.5 -11.055 1 97.94 149 ILE A N 1
ATOM 1187 C CA . ILE A 1 149 ? -1.495 -15.555 -11.086 1 97.94 149 ILE A CA 1
ATOM 1188 C C . ILE A 1 149 ? -2.023 -14.133 -10.938 1 97.94 149 ILE A C 1
ATOM 1190 O O . ILE A 1 149 ? -2.77 -13.648 -11.789 1 97.94 149 ILE A O 1
ATOM 1194 N N . LEU A 1 150 ? -1.628 -13.5 -9.867 1 97.5 150 LEU A N 1
ATOM 1195 C CA . LEU A 1 150 ? -2.107 -12.148 -9.57 1 97.5 150 LEU A CA 1
ATOM 1196 C C . LEU A 1 150 ? -0.948 -11.156 -9.523 1 97.5 150 LEU A C 1
ATOM 1198 O O . LEU A 1 150 ? -0.002 -11.344 -8.758 1 97.5 150 LEU A O 1
ATOM 1202 N N . ASP A 1 151 ? -1.026 -10.211 -10.344 1 96.88 151 ASP A N 1
ATOM 1203 C CA . ASP A 1 151 ? 0.014 -9.188 -10.391 1 96.88 151 ASP A CA 1
ATOM 1204 C C . ASP A 1 151 ? -0.424 -7.922 -9.656 1 96.88 151 ASP A C 1
ATOM 1206 O O . ASP A 1 151 ? -1.17 -7.105 -10.203 1 96.88 151 ASP A O 1
ATOM 1210 N N . GLU A 1 152 ? 0.06 -7.742 -8.422 1 94.38 152 GLU A N 1
ATOM 1211 C CA . GLU A 1 152 ? -0.212 -6.59 -7.562 1 94.38 152 GLU A CA 1
ATOM 1212 C C . GLU A 1 152 ? -1.713 -6.363 -7.402 1 94.38 152 GLU A C 1
ATOM 1214 O O . GLU A 1 152 ? -2.203 -5.254 -7.613 1 94.38 152 GLU A O 1
ATOM 1219 N N . PRO A 1 153 ? -2.42 -7.379 -6.93 1 94.44 153 PRO A N 1
ATOM 1220 C CA . PRO A 1 153 ? -3.881 -7.293 -6.879 1 94.44 153 PRO A CA 1
ATOM 1221 C C . PRO A 1 153 ? -4.379 -6.332 -5.801 1 94.44 153 PRO A C 1
ATOM 1223 O O . PRO A 1 153 ? -5.539 -5.91 -5.832 1 94.44 153 PRO A O 1
ATOM 1226 N N . THR A 1 154 ? -3.475 -6.016 -4.891 1 91 154 THR A N 1
ATOM 1227 C CA . THR A 1 154 ? -3.943 -5.223 -3.762 1 91 154 THR A CA 1
ATOM 1228 C C . THR A 1 154 ? -3.414 -3.793 -3.848 1 91 154 THR A C 1
ATOM 1230 O O . THR A 1 154 ? -3.713 -2.961 -2.988 1 91 154 THR A O 1
ATOM 1233 N N . ALA A 1 155 ? -2.65 -3.559 -4.848 1 88.06 155 ALA A N 1
ATOM 1234 C CA . ALA A 1 155 ? -2.041 -2.238 -4.992 1 88.06 155 ALA A CA 1
ATOM 1235 C C . ALA A 1 155 ? -3.107 -1.154 -5.109 1 88.06 155 ALA A C 1
ATOM 1237 O O . ALA A 1 155 ? -4.035 -1.273 -5.914 1 88.06 155 ALA A O 1
ATOM 1238 N N . GLY A 1 156 ? -2.99 -0.114 -4.301 1 86 156 GLY A N 1
ATOM 1239 C CA . GLY A 1 156 ? -3.891 1.024 -4.391 1 86 156 GLY A CA 1
ATOM 1240 C C . GLY A 1 156 ? -5.219 0.789 -3.699 1 86 156 GLY A C 1
ATOM 1241 O O . GLY A 1 156 ? -6.082 1.671 -3.682 1 86 156 GLY A O 1
ATOM 1242 N N . LEU A 1 157 ? -5.398 -0.407 -3.152 1 89.62 157 LEU A N 1
ATOM 1243 C CA . LEU A 1 157 ? -6.637 -0.738 -2.457 1 89.62 157 LEU A CA 1
ATOM 1244 C C . LEU A 1 157 ? -6.52 -0.445 -0.965 1 89.62 157 LEU A C 1
ATOM 1246 O O . LEU A 1 157 ? -5.426 -0.513 -0.4 1 89.62 157 LEU A O 1
ATOM 1250 N N . ASP A 1 158 ? -7.637 -0.12 -0.385 1 88.56 158 ASP A N 1
ATOM 1251 C CA . ASP A 1 158 ? -7.609 0.094 1.059 1 88.56 158 ASP A CA 1
ATOM 1252 C C . ASP A 1 158 ? -7.629 -1.234 1.812 1 88.56 158 ASP A C 1
ATOM 1254 O O . ASP A 1 158 ? -7.871 -2.287 1.218 1 88.56 158 ASP A O 1
ATOM 1258 N N . PRO A 1 159 ? -7.406 -1.22 3.098 1 86.38 159 PRO A N 1
ATOM 1259 C CA . PRO A 1 159 ? -7.227 -2.439 3.889 1 86.38 159 PRO A CA 1
ATOM 1260 C C . PRO A 1 159 ? -8.461 -3.34 3.879 1 86.38 159 PRO A C 1
ATOM 1262 O O . PRO A 1 159 ? -8.336 -4.566 3.908 1 86.38 159 PRO A O 1
ATOM 1265 N N . ILE A 1 160 ? -9.602 -2.729 3.828 1 87.5 160 ILE A N 1
ATOM 1266 C CA . ILE A 1 160 ? -10.836 -3.502 3.883 1 87.5 160 ILE A CA 1
ATOM 1267 C C . ILE A 1 160 ? -10.977 -4.34 2.615 1 87.5 160 ILE A C 1
ATOM 1269 O O . ILE A 1 160 ? -11.195 -5.551 2.684 1 87.5 160 ILE A O 1
ATOM 1273 N N . VAL A 1 161 ? -10.844 -3.705 1.499 1 90.38 161 VAL A N 1
ATOM 1274 C CA . VAL A 1 161 ? -10.969 -4.375 0.209 1 90.38 161 VAL A CA 1
ATOM 1275 C C . VAL A 1 161 ? -9.852 -5.402 0.043 1 90.38 161 VAL A C 1
ATOM 1277 O O . VAL A 1 161 ? -10.086 -6.504 -0.462 1 90.38 161 VAL A O 1
ATOM 1280 N N . ARG A 1 162 ? -8.695 -5.078 0.461 1 91.38 162 ARG A N 1
ATOM 1281 C CA . ARG A 1 162 ? -7.562 -5.992 0.374 1 91.38 162 ARG A CA 1
ATOM 1282 C C . ARG A 1 162 ? -7.844 -7.285 1.134 1 91.38 162 ARG A C 1
ATOM 1284 O O . ARG A 1 162 ? -7.645 -8.383 0.6 1 91.38 162 ARG A O 1
ATOM 1291 N N . LYS A 1 163 ? -8.242 -7.109 2.342 1 88.06 163 LYS A N 1
ATOM 1292 C CA . LYS A 1 163 ? -8.516 -8.273 3.18 1 88.06 163 LYS A CA 1
ATOM 1293 C C . LYS A 1 163 ? -9.609 -9.148 2.566 1 88.06 163 LYS A C 1
ATOM 1295 O O . LYS A 1 163 ? -9.539 -10.375 2.641 1 88.06 163 LYS A O 1
ATOM 1300 N N . GLU A 1 164 ? -10.562 -8.516 2.055 1 90.19 164 GLU A N 1
ATOM 1301 C CA . GLU A 1 164 ? -11.641 -9.242 1.398 1 90.19 164 GLU A CA 1
ATOM 1302 C C . GLU A 1 164 ? -11.117 -10.078 0.237 1 90.19 164 GLU A C 1
ATOM 1304 O O . GLU A 1 164 ? -11.445 -11.266 0.117 1 90.19 164 GLU A O 1
ATOM 1309 N N . LEU A 1 165 ? -10.328 -9.477 -0.581 1 92.81 165 LEU A N 1
ATOM 1310 C CA . LEU A 1 165 ? -9.789 -10.156 -1.75 1 92.81 165 LEU A CA 1
ATOM 1311 C C . LEU A 1 165 ? -8.898 -11.32 -1.335 1 92.81 165 LEU A C 1
ATOM 1313 O O . LEU A 1 165 ? -8.992 -12.414 -1.9 1 92.81 165 LEU A O 1
ATOM 1317 N N . LEU A 1 166 ? -8.094 -11.094 -0.381 1 91.94 166 LEU A N 1
ATOM 1318 C CA . LEU A 1 166 ? -7.16 -12.125 0.072 1 91.94 166 LEU A CA 1
ATOM 1319 C C . LEU A 1 166 ? -7.91 -13.281 0.73 1 91.94 166 LEU A C 1
ATOM 1321 O O . LEU A 1 166 ? -7.5 -14.438 0.611 1 91.94 166 LEU A O 1
ATOM 1325 N N . SER A 1 167 ? -8.977 -12.953 1.391 1 89 167 SER A N 1
ATOM 1326 C CA . SER A 1 167 ? -9.805 -13.992 1.99 1 89 167 SER A CA 1
ATOM 1327 C C . SER A 1 167 ? -10.406 -14.906 0.924 1 89 167 SER A C 1
ATOM 1329 O O . SER A 1 167 ? -10.484 -16.125 1.114 1 89 167 SER A O 1
ATOM 1331 N N . ILE A 1 168 ? -10.797 -14.312 -0.089 1 89.62 168 ILE A N 1
ATOM 1332 C CA . ILE A 1 168 ? -11.359 -15.078 -1.196 1 89.62 168 ILE A CA 1
ATOM 1333 C C . ILE A 1 168 ? -10.297 -16.016 -1.755 1 89.62 168 ILE A C 1
ATOM 1335 O O . ILE A 1 168 ? -10.578 -17.188 -2.021 1 89.62 168 ILE A O 1
ATOM 1339 N N . LEU A 1 169 ? -9.117 -15.516 -1.914 1 89 169 LEU A N 1
ATOM 1340 C CA . LEU A 1 169 ? -8.016 -16.328 -2.424 1 89 169 LEU A CA 1
ATOM 1341 C C . LEU A 1 169 ? -7.738 -17.516 -1.507 1 89 169 LEU A C 1
ATOM 1343 O O . LEU A 1 169 ? -7.543 -18.625 -1.979 1 89 169 LEU A O 1
ATOM 1347 N N . GLN A 1 170 ? -7.746 -17.25 -0.272 1 88.56 170 GLN A N 1
ATOM 1348 C CA . GLN A 1 170 ? -7.488 -18.312 0.706 1 88.56 170 GLN A CA 1
ATOM 1349 C C . GLN A 1 170 ? -8.57 -19.375 0.655 1 88.56 170 GLN A C 1
ATOM 1351 O O . GLN A 1 170 ? -8.273 -20.578 0.735 1 88.56 170 GLN A O 1
ATOM 1356 N N . GLU A 1 171 ? -9.789 -18.906 0.511 1 86.62 171 GLU A N 1
ATOM 1357 C CA . GLU A 1 171 ? -10.906 -19.859 0.434 1 86.62 171 GLU A CA 1
ATOM 1358 C C . GLU A 1 171 ? -10.781 -20.766 -0.787 1 86.62 171 GLU A C 1
ATOM 1360 O O . GLU A 1 171 ? -11.109 -21.938 -0.722 1 86.62 171 GLU A O 1
ATOM 1365 N N . GLU A 1 172 ? -10.328 -20.266 -1.784 1 84.38 172 GLU A N 1
ATOM 1366 C CA . GLU A 1 172 ? -10.25 -21 -3.047 1 84.38 172 GLU A CA 1
ATOM 1367 C C . GLU A 1 172 ? -9.141 -22.047 -3.012 1 84.38 172 GLU A C 1
ATOM 1369 O O . GLU A 1 172 ? -9.203 -23.031 -3.732 1 84.38 172 GLU A O 1
ATOM 1374 N N . ILE A 1 173 ? -8.141 -21.891 -2.17 1 84.44 173 ILE A N 1
ATOM 1375 C CA . ILE A 1 173 ? -7 -22.797 -2.178 1 84.44 173 ILE A CA 1
ATOM 1376 C C . ILE A 1 173 ? -7.223 -23.906 -1.157 1 84.44 173 ILE A C 1
ATOM 1378 O O . ILE A 1 173 ? -6.449 -24.875 -1.096 1 84.44 173 ILE A O 1
ATOM 1382 N N . VAL A 1 174 ? -8.195 -23.781 -0.367 1 81.88 174 VAL A N 1
ATOM 1383 C CA . VAL A 1 174 ? -8.477 -24.75 0.689 1 81.88 174 VAL A CA 1
ATOM 1384 C C . VAL A 1 174 ? -8.641 -26.141 0.084 1 81.88 174 VAL A C 1
ATOM 1386 O O . VAL A 1 174 ? -8.258 -27.141 0.693 1 81.88 174 VAL A O 1
ATOM 1389 N N . SER A 1 175 ? -9.133 -26.219 -1.145 1 78.88 175 SER A N 1
ATOM 1390 C CA . SER A 1 175 ? -9.344 -27.5 -1.793 1 78.88 175 SER A CA 1
ATOM 1391 C C . SER A 1 175 ? -8.023 -28.219 -2.035 1 78.88 175 SER A C 1
ATOM 1393 O O . SER A 1 175 ? -7.988 -29.453 -2.172 1 78.88 175 SER A O 1
ATOM 1395 N N . GLY A 1 176 ? -6.969 -27.5 -2.129 1 81.94 176 GLY A N 1
ATOM 1396 C CA . GLY A 1 176 ? -5.645 -28.062 -2.32 1 81.94 176 GLY A CA 1
ATOM 1397 C C . GLY A 1 176 ? -5.312 -28.328 -3.777 1 81.94 176 GLY A C 1
ATOM 1398 O O . GLY A 1 176 ? -4.199 -28.75 -4.098 1 81.94 176 GLY A O 1
ATOM 1399 N N . ASP A 1 177 ? -6.191 -28.078 -4.621 1 88.19 177 ASP A N 1
ATOM 1400 C CA . ASP A 1 177 ? -5.977 -28.391 -6.031 1 88.19 177 ASP A CA 1
ATOM 1401 C C . ASP A 1 177 ? -5.539 -27.141 -6.809 1 88.19 177 ASP A C 1
ATOM 1403 O O . ASP A 1 177 ? -5.16 -27.234 -7.977 1 88.19 177 ASP A O 1
ATOM 1407 N N . LYS A 1 178 ? -5.566 -26.031 -6.195 1 93.94 178 LYS A N 1
ATOM 1408 C CA . LYS A 1 178 ? -5.203 -24.781 -6.863 1 93.94 178 LYS A CA 1
ATOM 1409 C C . LYS A 1 178 ? -3.951 -24.172 -6.246 1 93.94 178 LYS A C 1
ATOM 1411 O O . LYS A 1 178 ? -3.711 -24.312 -5.043 1 93.94 178 LYS A O 1
ATOM 1416 N N . SER A 1 179 ? -3.164 -23.594 -7.086 1 96.19 179 SER A N 1
ATOM 1417 C CA . SER A 1 179 ? -1.996 -22.844 -6.629 1 96.19 179 SER A CA 1
ATOM 1418 C C . SER A 1 179 ? -2.111 -21.375 -6.988 1 96.19 179 SER A C 1
ATOM 1420 O O . SER A 1 179 ? -2.893 -21 -7.867 1 96.19 179 SER A O 1
ATOM 1422 N N . VAL A 1 180 ? -1.366 -20.578 -6.227 1 96.69 180 VAL A N 1
ATOM 1423 C CA . VAL A 1 180 ? -1.452 -19.141 -6.438 1 96.69 180 VAL A CA 1
ATOM 1424 C C . VAL A 1 180 ? -0.049 -18.531 -6.477 1 96.69 180 VAL A C 1
ATOM 1426 O O . VAL A 1 180 ? 0.811 -18.906 -5.672 1 96.69 180 VAL A O 1
ATOM 1429 N N . ILE A 1 181 ? 0.213 -17.719 -7.453 1 97.56 181 ILE A N 1
ATOM 1430 C CA . ILE A 1 181 ? 1.325 -16.781 -7.426 1 97.56 181 ILE A CA 1
ATOM 1431 C C . ILE A 1 181 ? 0.789 -15.352 -7.324 1 97.56 181 ILE A C 1
ATOM 1433 O O . ILE A 1 181 ? -0.046 -14.938 -8.133 1 97.56 181 ILE A O 1
ATOM 1437 N N . ILE A 1 182 ? 1.231 -14.688 -6.316 1 97.12 182 ILE A N 1
ATOM 1438 C CA . ILE A 1 182 ? 0.778 -13.312 -6.117 1 97.12 182 ILE A CA 1
ATOM 1439 C C . ILE A 1 182 ? 1.984 -12.391 -5.965 1 97.12 182 ILE A C 1
ATOM 1441 O O . ILE A 1 182 ? 2.842 -12.617 -5.105 1 97.12 182 ILE A O 1
ATOM 1445 N N . SER A 1 183 ? 2.119 -11.477 -6.863 1 96.81 183 SER A N 1
ATOM 1446 C CA . SER A 1 183 ? 3.146 -10.453 -6.688 1 96.81 183 SER A CA 1
ATOM 1447 C C . SER A 1 183 ? 2.627 -9.281 -5.859 1 96.81 183 SER A C 1
ATOM 1449 O O . SER A 1 183 ? 1.457 -8.906 -5.969 1 96.81 183 SER A O 1
ATOM 1451 N N . THR A 1 184 ? 3.418 -8.742 -5.012 1 92.06 184 THR A N 1
ATOM 1452 C CA . THR A 1 184 ? 2.982 -7.605 -4.211 1 92.06 184 THR A CA 1
ATOM 1453 C C . THR A 1 184 ? 4.18 -6.875 -3.607 1 92.06 184 THR A C 1
ATOM 1455 O O . THR A 1 184 ? 5.227 -7.484 -3.369 1 92.06 184 THR A O 1
ATOM 1458 N N . HIS A 1 185 ? 3.988 -5.617 -3.428 1 87.06 185 HIS A N 1
ATOM 1459 C CA . HIS A 1 185 ? 4.953 -4.859 -2.639 1 87.06 185 HIS A CA 1
ATOM 1460 C C . HIS A 1 185 ? 4.434 -4.598 -1.23 1 87.06 185 HIS A C 1
ATOM 1462 O O . HIS A 1 185 ? 5.172 -4.109 -0.371 1 87.06 185 HIS A O 1
ATOM 1468 N N . ILE A 1 186 ? 3.23 -4.949 -0.977 1 85.69 186 ILE A N 1
ATOM 1469 C CA . ILE A 1 186 ? 2.635 -4.879 0.354 1 85.69 186 ILE A CA 1
ATOM 1470 C C . ILE A 1 186 ? 2.75 -6.238 1.041 1 85.69 186 ILE A C 1
ATOM 1472 O O . ILE A 1 186 ? 1.798 -7.023 1.043 1 85.69 186 ILE A O 1
ATOM 1476 N N . THR A 1 187 ? 3.729 -6.469 1.757 1 88.25 187 THR A N 1
ATOM 1477 C CA . THR A 1 187 ? 4.102 -7.805 2.207 1 88.25 187 THR A CA 1
ATOM 1478 C C . THR A 1 187 ? 3.314 -8.195 3.453 1 88.25 187 THR A C 1
ATOM 1480 O O . THR A 1 187 ? 3.203 -9.375 3.777 1 88.25 187 THR A O 1
ATOM 1483 N N . SER A 1 188 ? 2.775 -7.223 4.145 1 85.25 188 SER A N 1
ATOM 1484 C CA . SER A 1 188 ? 1.979 -7.543 5.324 1 85.25 188 SER A CA 1
ATOM 1485 C C . SER A 1 188 ? 0.745 -8.359 4.953 1 85.25 188 SER A C 1
ATOM 1487 O O . SER A 1 188 ? 0.273 -9.172 5.746 1 85.25 188 SER A O 1
ATOM 1489 N N . ASP A 1 189 ? 0.283 -8.195 3.771 1 86 189 ASP A N 1
ATOM 1490 C CA . ASP A 1 189 ? -0.934 -8.844 3.299 1 86 189 ASP A CA 1
ATOM 1491 C C . ASP A 1 189 ? -0.719 -10.352 3.127 1 86 189 ASP A C 1
ATOM 1493 O O . ASP A 1 189 ? -1.657 -11.133 3.27 1 86 189 ASP A O 1
ATOM 1497 N N . ILE A 1 190 ? 0.487 -10.68 2.836 1 90.5 190 ILE A N 1
ATOM 1498 C CA . ILE A 1 190 ? 0.705 -12.055 2.408 1 90.5 190 ILE A CA 1
ATOM 1499 C C . ILE A 1 190 ? 1.378 -12.844 3.531 1 90.5 190 ILE A C 1
ATOM 1501 O O . ILE A 1 190 ? 1.551 -14.062 3.426 1 90.5 190 ILE A O 1
ATOM 1505 N N . TYR A 1 191 ? 1.721 -12.133 4.562 1 85.56 191 TYR A N 1
ATOM 1506 C CA . TYR A 1 191 ? 2.525 -12.727 5.625 1 85.56 191 TYR A CA 1
ATOM 1507 C C . TYR A 1 191 ? 1.853 -13.969 6.188 1 85.56 191 TYR A C 1
ATOM 1509 O O . TYR A 1 191 ? 2.518 -14.977 6.457 1 85.56 191 TYR A O 1
ATOM 1517 N N . ASP A 1 192 ? 0.555 -13.922 6.254 1 83.5 192 ASP A N 1
ATOM 1518 C CA . ASP A 1 192 ? -0.135 -15.039 6.883 1 83.5 192 ASP A CA 1
ATOM 1519 C C . ASP A 1 192 ? -0.746 -15.969 5.836 1 83.5 192 ASP A C 1
ATOM 1521 O O . ASP A 1 192 ? -1.31 -17.016 6.176 1 83.5 192 ASP A O 1
ATOM 1525 N N . ILE A 1 193 ? -0.578 -15.656 4.637 1 90.62 193 ILE A N 1
ATOM 1526 C CA . ILE A 1 193 ? -1.325 -16.453 3.668 1 90.62 193 ILE A CA 1
ATOM 1527 C C . ILE A 1 193 ? -0.356 -17.172 2.734 1 90.62 193 ILE A C 1
ATOM 1529 O O . ILE A 1 193 ? -0.676 -18.234 2.199 1 90.62 193 ILE A O 1
ATOM 1533 N N . ALA A 1 194 ? 0.82 -16.656 2.551 1 95.31 194 ALA A N 1
ATOM 1534 C CA . ALA A 1 194 ? 1.774 -17.234 1.61 1 95.31 194 ALA A CA 1
ATOM 1535 C C . ALA A 1 194 ? 2.479 -18.453 2.223 1 95.31 194 ALA A C 1
ATOM 1537 O O . ALA A 1 194 ? 2.832 -18.438 3.404 1 95.31 194 ALA A O 1
ATOM 1538 N N . ASP A 1 195 ? 2.65 -19.5 1.436 1 95.12 195 ASP A N 1
ATOM 1539 C CA . ASP A 1 195 ? 3.449 -20.656 1.818 1 95.12 195 ASP A CA 1
ATOM 1540 C C . ASP A 1 195 ? 4.922 -20.438 1.481 1 95.12 195 ASP A C 1
ATOM 1542 O O . ASP A 1 195 ? 5.805 -20.844 2.246 1 95.12 195 ASP A O 1
ATOM 1546 N N . TYR A 1 196 ? 5.141 -19.875 0.37 1 97.25 196 TYR A N 1
ATOM 1547 C CA . TYR A 1 196 ? 6.484 -19.594 -0.131 1 97.25 196 TYR A CA 1
ATOM 1548 C C . TYR A 1 196 ? 6.652 -18.125 -0.47 1 97.25 196 TYR A C 1
ATOM 1550 O O . TYR A 1 196 ? 5.688 -17.453 -0.831 1 97.25 196 TYR A O 1
ATOM 1558 N N . VAL A 1 197 ? 7.883 -17.688 -0.353 1 97.81 197 VAL A N 1
ATOM 1559 C CA . VAL A 1 197 ? 8.234 -16.312 -0.723 1 97.81 197 VAL A CA 1
ATOM 1560 C C . VAL A 1 197 ? 9.414 -16.328 -1.692 1 97.81 197 VAL A C 1
ATOM 1562 O O . VAL A 1 197 ? 10.445 -16.938 -1.414 1 97.81 197 VAL A O 1
ATOM 1565 N N . THR A 1 198 ? 9.211 -15.758 -2.789 1 98.12 198 THR A N 1
ATOM 1566 C CA . THR A 1 198 ? 10.258 -15.539 -3.783 1 98.12 198 THR A CA 1
ATOM 1567 C C . THR A 1 198 ? 10.594 -14.055 -3.91 1 98.12 198 THR A C 1
ATOM 1569 O O . THR A 1 198 ? 9.734 -13.25 -4.273 1 98.12 198 THR A O 1
ATOM 1572 N N . PHE A 1 199 ? 11.805 -13.789 -3.602 1 97.62 199 PHE A N 1
ATOM 1573 C CA . PHE A 1 199 ? 12.25 -12.406 -3.582 1 97.62 199 PHE A CA 1
ATOM 1574 C C . PHE A 1 199 ? 13.156 -12.109 -4.77 1 97.62 199 PHE A C 1
ATOM 1576 O O . PHE A 1 199 ? 14.227 -12.703 -4.902 1 97.62 199 PHE A O 1
ATOM 1583 N N . ILE A 1 200 ? 12.695 -11.125 -5.562 1 96.62 200 ILE A N 1
ATOM 1584 C CA . ILE A 1 200 ? 13.453 -10.703 -6.742 1 96.62 200 ILE A CA 1
ATOM 1585 C C . ILE A 1 200 ? 13.914 -9.258 -6.566 1 96.62 200 ILE A C 1
ATOM 1587 O O . ILE A 1 200 ? 13.156 -8.406 -6.105 1 96.62 200 ILE A O 1
ATOM 1591 N N . ASN A 1 201 ? 15.148 -9.031 -6.91 1 95.06 201 ASN A N 1
ATOM 1592 C CA . ASN A 1 201 ? 15.742 -7.699 -6.875 1 95.06 201 ASN A CA 1
ATOM 1593 C C . ASN A 1 201 ? 16.656 -7.457 -8.078 1 95.06 201 ASN A C 1
ATOM 1595 O O . ASN A 1 201 ? 17.547 -8.25 -8.344 1 95.06 201 ASN A O 1
ATOM 1599 N N . LYS A 1 202 ? 16.375 -6.402 -8.781 1 94.38 202 LYS A N 1
ATOM 1600 C CA . LYS A 1 202 ? 17.172 -6.004 -9.938 1 94.38 202 LYS A CA 1
ATOM 1601 C C . LYS A 1 202 ? 17.297 -7.152 -10.938 1 94.38 202 LYS A C 1
ATOM 1603 O O . LYS A 1 202 ? 18.406 -7.434 -11.422 1 94.38 202 LYS A O 1
ATOM 1608 N N . GLY A 1 203 ? 16.203 -7.84 -11.078 1 96.38 203 GLY A N 1
ATOM 1609 C CA . GLY A 1 203 ? 16.141 -8.875 -12.094 1 96.38 203 GLY A CA 1
ATOM 1610 C C . GLY A 1 203 ? 16.781 -10.18 -11.656 1 96.38 203 GLY A C 1
ATOM 1611 O O . GLY A 1 203 ? 16.922 -11.102 -12.461 1 96.38 203 GLY A O 1
ATOM 1612 N N . LYS A 1 204 ? 17.156 -10.242 -10.445 1 97.19 204 LYS A N 1
ATOM 1613 C CA . LYS A 1 204 ? 17.812 -11.445 -9.93 1 97.19 204 LYS A CA 1
ATOM 1614 C C . LYS A 1 204 ? 17.031 -12.039 -8.766 1 97.19 204 LYS A C 1
ATOM 1616 O O . LYS A 1 204 ? 16.312 -11.328 -8.055 1 97.19 204 LYS A O 1
ATOM 1621 N N . LEU A 1 205 ? 17.188 -13.328 -8.648 1 97.44 205 LEU A N 1
ATOM 1622 C CA . LEU A 1 205 ? 16.562 -14.031 -7.531 1 97.44 205 LEU A CA 1
ATOM 1623 C C . LEU A 1 205 ? 17.406 -13.883 -6.266 1 97.44 205 LEU A C 1
ATOM 1625 O O . LEU A 1 205 ? 18.562 -14.312 -6.227 1 97.44 205 LEU A O 1
ATOM 1629 N N . VAL A 1 206 ? 16.859 -13.25 -5.285 1 96.44 206 VAL A N 1
ATOM 1630 C CA . VAL A 1 206 ? 17.562 -13.125 -4.012 1 96.44 206 VAL A CA 1
ATOM 1631 C C . VAL A 1 206 ? 17.375 -14.398 -3.189 1 96.44 206 VAL A C 1
ATOM 1633 O O . VAL A 1 206 ? 18.344 -14.977 -2.713 1 96.44 206 VAL A O 1
ATOM 1636 N N . PHE A 1 207 ? 16.141 -14.82 -3.023 1 96.44 207 PHE A N 1
ATOM 1637 C CA . PHE A 1 207 ? 15.859 -16.125 -2.412 1 96.44 207 PHE A CA 1
ATOM 1638 C C . PHE A 1 207 ? 14.461 -16.594 -2.773 1 96.44 207 PHE A C 1
ATOM 1640 O O . PHE A 1 207 ? 13.633 -15.812 -3.234 1 96.44 207 PHE A O 1
ATOM 1647 N N . SER A 1 208 ? 14.227 -17.828 -2.695 1 97.44 208 SER A N 1
ATOM 1648 C CA . SER A 1 208 ? 12.93 -18.5 -2.73 1 97.44 208 SER A CA 1
ATOM 1649 C C . SER A 1 208 ? 12.812 -19.531 -1.614 1 97.44 208 SER A C 1
ATOM 1651 O O . SER A 1 208 ? 13.445 -20.578 -1.672 1 97.44 208 SER A O 1
ATOM 1653 N N . LYS A 1 209 ? 12.023 -19.141 -0.61 1 96.88 209 LYS A N 1
ATOM 1654 C CA . LYS A 1 209 ? 12.031 -19.953 0.605 1 96.88 209 LYS A CA 1
ATOM 1655 C C . LYS A 1 209 ? 10.617 -20.156 1.138 1 96.88 209 LYS A C 1
ATOM 1657 O O . LYS A 1 209 ? 9.695 -19.422 0.764 1 96.88 209 LYS A O 1
ATOM 1662 N N . ASP A 1 210 ? 10.531 -21.172 1.936 1 96.62 210 ASP A N 1
ATOM 1663 C CA . ASP A 1 210 ? 9.312 -21.375 2.707 1 96.62 210 ASP A CA 1
ATOM 1664 C C . ASP A 1 210 ? 9.094 -20.25 3.709 1 96.62 210 ASP A C 1
ATOM 1666 O O . ASP A 1 210 ? 10.039 -19.797 4.363 1 96.62 210 ASP A O 1
ATOM 1670 N N . MET A 1 211 ? 7.859 -19.812 3.773 1 96.5 211 MET A N 1
ATOM 1671 C CA . MET A 1 211 ? 7.531 -18.719 4.688 1 96.5 211 MET A CA 1
ATOM 1672 C C . MET A 1 211 ? 7.902 -19.078 6.121 1 96.5 211 MET A C 1
ATOM 1674 O O . MET A 1 211 ? 8.422 -18.25 6.863 1 96.5 211 MET A O 1
ATOM 1678 N N . GLU A 1 212 ? 7.684 -20.266 6.5 1 94.81 212 GLU A N 1
ATOM 1679 C CA . GLU A 1 212 ? 7.996 -20.688 7.863 1 94.81 212 GLU A CA 1
ATOM 1680 C C . GLU A 1 212 ? 9.5 -20.641 8.125 1 94.81 212 GLU A C 1
ATOM 1682 O O . GLU A 1 212 ? 9.93 -20.281 9.227 1 94.81 212 GLU A O 1
ATOM 1687 N N . GLU A 1 213 ? 10.227 -21.016 7.145 1 95.06 213 GLU A N 1
ATOM 1688 C CA . GLU A 1 213 ? 11.68 -20.922 7.262 1 95.06 213 GLU A CA 1
ATOM 1689 C C . GLU A 1 213 ? 12.117 -19.469 7.477 1 95.06 213 GLU A C 1
ATOM 1691 O O . GLU A 1 213 ? 13.023 -19.203 8.273 1 95.06 213 GLU A O 1
ATOM 1696 N N . ILE A 1 214 ? 11.5 -18.594 6.785 1 95.19 214 ILE A N 1
ATOM 1697 C CA . ILE A 1 214 ? 11.812 -17.172 6.918 1 95.19 214 ILE A CA 1
ATOM 1698 C C . ILE A 1 214 ? 11.477 -16.703 8.328 1 95.19 214 ILE A C 1
ATOM 1700 O O . ILE A 1 214 ? 12.312 -16.078 8.992 1 95.19 214 ILE A O 1
ATOM 1704 N N . LYS A 1 215 ? 10.336 -17.047 8.773 1 93.19 215 LYS A N 1
ATOM 1705 C CA . LYS A 1 215 ? 9.891 -16.656 10.109 1 93.19 215 LYS A CA 1
ATOM 1706 C C . LYS A 1 215 ? 10.82 -17.219 11.188 1 93.19 215 LYS A C 1
ATOM 1708 O O . LYS A 1 215 ? 11.07 -16.547 12.195 1 93.19 215 LYS A O 1
ATOM 1713 N N . ASP A 1 216 ? 11.367 -18.312 10.922 1 92.88 216 ASP A N 1
ATOM 1714 C CA . ASP A 1 216 ? 12.148 -19.031 11.914 1 92.88 216 ASP A CA 1
ATOM 1715 C C . ASP A 1 216 ? 13.602 -18.562 11.922 1 92.88 216 ASP A C 1
ATOM 1717 O O . ASP A 1 216 ? 14.242 -18.531 12.969 1 92.88 216 ASP A O 1
ATOM 1721 N N . LYS A 1 217 ? 14.055 -18.188 10.812 1 94.5 217 LYS A N 1
ATOM 1722 C CA . LYS A 1 217 ? 15.508 -18.047 10.703 1 94.5 217 LYS A CA 1
ATOM 1723 C C . LYS A 1 217 ? 15.922 -16.594 10.633 1 94.5 217 LYS A C 1
ATOM 1725 O O . LYS A 1 217 ? 16.984 -16.219 11.125 1 94.5 217 LYS A O 1
ATOM 1730 N N . TYR A 1 218 ? 15.18 -15.797 10.039 1 95.12 218 TYR A N 1
ATOM 1731 C CA . TYR A 1 218 ? 15.57 -14.398 9.914 1 95.12 218 TYR A CA 1
ATOM 1732 C C . TYR A 1 218 ? 15.375 -13.648 11.227 1 95.12 218 TYR A C 1
ATOM 1734 O O . TYR A 1 218 ? 14.336 -13.781 11.875 1 95.12 218 TYR A O 1
ATOM 1742 N N . ARG A 1 219 ? 16.422 -12.867 11.547 1 95.38 219 ARG A N 1
ATOM 1743 C CA . ARG A 1 219 ? 16.391 -12.086 12.781 1 95.38 219 ARG A CA 1
ATOM 1744 C C . ARG A 1 219 ? 17.047 -10.727 12.586 1 95.38 219 ARG A C 1
ATOM 1746 O O . ARG A 1 219 ? 17.922 -10.57 11.727 1 95.38 219 ARG A O 1
ATOM 1753 N N . ILE A 1 220 ? 16.578 -9.812 13.32 1 94.75 220 ILE A N 1
ATOM 1754 C CA . ILE A 1 220 ? 17.25 -8.523 13.43 1 94.75 220 ILE A CA 1
ATOM 1755 C C . ILE A 1 220 ? 17.922 -8.406 14.805 1 94.75 220 ILE A C 1
ATOM 1757 O O . ILE A 1 220 ? 17.297 -8.672 15.828 1 94.75 220 ILE A O 1
ATOM 1761 N N . PHE A 1 221 ? 19.188 -8.125 14.836 1 93.12 221 PHE A N 1
ATOM 1762 C CA . PHE A 1 221 ? 19.969 -7.883 16.031 1 93.12 221 PHE A CA 1
ATOM 1763 C C . PHE A 1 221 ? 20.078 -6.391 16.328 1 93.12 221 PHE A C 1
ATOM 1765 O O . PHE A 1 221 ? 20.578 -5.629 15.492 1 93.12 221 PHE A O 1
ATOM 1772 N N . ARG A 1 222 ? 19.594 -6.004 17.438 1 93.19 222 ARG A N 1
ATOM 1773 C CA . ARG A 1 222 ? 19.688 -4.617 17.875 1 93.19 222 ARG A CA 1
ATOM 1774 C C . ARG A 1 222 ? 20.75 -4.461 18.969 1 93.19 222 ARG A C 1
ATOM 1776 O O . ARG A 1 222 ? 20.594 -5.016 20.062 1 93.19 222 ARG A O 1
ATOM 1783 N N . ALA A 1 223 ? 21.75 -3.625 18.703 1 93.62 223 ALA A N 1
ATOM 1784 C CA . ALA A 1 223 ? 22.859 -3.506 19.641 1 93.62 223 ALA A CA 1
ATOM 1785 C C . ALA A 1 223 ? 23.719 -2.281 19.328 1 93.62 223 ALA A C 1
ATOM 1787 O O . ALA A 1 223 ? 23.422 -1.543 18.375 1 93.62 223 ALA A O 1
ATOM 1788 N N . SER A 1 224 ? 24.562 -2.061 20.234 1 92.88 224 SER A N 1
ATOM 1789 C CA . SER A 1 224 ? 25.531 -0.989 19.984 1 92.88 224 SER A CA 1
ATOM 1790 C C . SER A 1 224 ? 26.469 -1.338 18.828 1 92.88 224 SER A C 1
ATOM 1792 O O . SER A 1 224 ? 26.562 -2.502 18.438 1 92.88 224 SER A O 1
ATOM 1794 N N . ARG A 1 225 ? 27.078 -0.309 18.391 1 91.62 225 ARG A N 1
ATOM 1795 C CA . ARG A 1 225 ? 28.031 -0.502 17.297 1 91.62 225 ARG A CA 1
ATOM 1796 C C . ARG A 1 225 ? 29.156 -1.461 17.703 1 91.62 225 ARG A C 1
ATOM 1798 O O . ARG A 1 225 ? 29.578 -2.307 16.922 1 91.62 225 ARG A O 1
ATOM 1805 N N . GLU A 1 226 ? 29.594 -1.326 18.859 1 92.62 226 GLU A N 1
ATOM 1806 C CA . GLU A 1 226 ? 30.656 -2.178 19.375 1 92.62 226 GLU A CA 1
ATOM 1807 C C . GLU A 1 226 ? 30.219 -3.637 19.438 1 92.62 226 GLU A C 1
ATOM 1809 O O . GLU A 1 226 ? 30.984 -4.535 19.094 1 92.62 226 GLU A O 1
ATOM 1814 N N . GLU A 1 227 ? 29.031 -3.82 19.828 1 92.12 227 GLU A N 1
ATOM 1815 C CA . GLU A 1 227 ? 28.484 -5.172 19.953 1 92.12 227 GLU A CA 1
ATOM 1816 C C . GLU A 1 227 ? 28.344 -5.832 18.578 1 92.12 227 GLU A C 1
ATOM 1818 O O . GLU A 1 227 ? 28.562 -7.035 18.438 1 92.12 227 GLU A O 1
ATOM 1823 N N . ILE A 1 228 ? 27.953 -5.039 17.625 1 92.69 228 ILE A N 1
ATOM 1824 C CA . ILE A 1 228 ? 27.781 -5.547 16.266 1 92.69 228 ILE A CA 1
ATOM 1825 C C . ILE A 1 228 ? 29.141 -5.961 15.695 1 92.69 228 ILE A C 1
ATOM 1827 O O . ILE A 1 228 ? 29.266 -7.035 15.102 1 92.69 228 ILE A O 1
ATOM 1831 N N . GLU A 1 229 ? 30.094 -5.246 15.969 1 90.69 229 GLU A N 1
ATOM 1832 C CA . GLU A 1 229 ? 31.438 -5.508 15.453 1 90.69 229 GLU A CA 1
ATOM 1833 C C . GLU A 1 229 ? 32.031 -6.746 16.109 1 90.69 229 GLU A C 1
ATOM 1835 O O . GLU A 1 229 ? 32.781 -7.484 15.477 1 90.69 229 GLU A O 1
ATOM 1840 N N . ARG A 1 230 ? 31.734 -6.922 17.328 1 90.69 230 ARG A N 1
ATOM 1841 C CA . ARG A 1 230 ? 32.312 -8.031 18.078 1 90.69 230 ARG A CA 1
ATOM 1842 C C . ARG A 1 230 ? 31.547 -9.328 17.812 1 90.69 230 ARG A C 1
ATOM 1844 O O . ARG A 1 230 ? 32.031 -10.414 18.125 1 90.69 230 ARG A O 1
ATOM 1851 N N . SER A 1 231 ? 30.406 -9.07 17.172 1 86.81 231 SER A N 1
ATOM 1852 C CA . SER A 1 231 ? 29.562 -10.234 16.953 1 86.81 231 SER A CA 1
ATOM 1853 C C . SER A 1 231 ? 30.094 -11.109 15.828 1 86.81 231 SER A C 1
ATOM 1855 O O . SER A 1 231 ? 30.703 -10.609 14.883 1 86.81 231 SER A O 1
ATOM 1857 N N . ASN A 1 232 ? 30.062 -12.406 15.938 1 81.62 232 ASN A N 1
ATOM 1858 C CA . ASN A 1 232 ? 30.5 -13.352 14.906 1 81.62 232 ASN A CA 1
ATOM 1859 C C . ASN A 1 232 ? 29.359 -13.688 13.945 1 81.62 232 ASN A C 1
ATOM 1861 O O . ASN A 1 232 ? 29.453 -14.648 13.18 1 81.62 232 ASN A O 1
ATOM 1865 N N . LYS A 1 233 ? 28.312 -12.898 13.883 1 85.75 233 LYS A N 1
ATOM 1866 C CA . LYS A 1 233 ? 27.172 -13.148 13.008 1 85.75 233 LYS A CA 1
ATOM 1867 C C . LYS A 1 233 ? 27.422 -12.57 11.617 1 85.75 233 LYS A C 1
ATOM 1869 O O . LYS A 1 233 ? 28.141 -11.578 11.461 1 85.75 233 LYS A O 1
ATOM 1874 N N . LYS A 1 234 ? 26.969 -13.273 10.664 1 89.5 234 LYS A N 1
ATOM 1875 C CA . LYS A 1 234 ? 27.031 -12.781 9.297 1 89.5 234 LYS A CA 1
ATOM 1876 C C . LYS A 1 234 ? 25.812 -11.922 8.961 1 89.5 234 LYS A C 1
ATOM 1878 O O . LYS A 1 234 ? 24.75 -12.453 8.617 1 89.5 234 LYS A O 1
ATOM 1883 N N . PHE A 1 235 ? 26.109 -10.617 8.953 1 92.38 235 PHE A N 1
ATOM 1884 C CA . PHE A 1 235 ? 25 -9.688 8.75 1 92.38 235 PHE A CA 1
ATOM 1885 C C . PHE A 1 235 ? 24.812 -9.391 7.266 1 92.38 235 PHE A C 1
ATOM 1887 O O . PHE A 1 235 ? 25.797 -9.25 6.527 1 92.38 235 PHE A O 1
ATOM 1894 N N . ILE A 1 236 ? 23.625 -9.406 6.871 1 91.88 236 ILE A N 1
ATOM 1895 C CA . ILE A 1 236 ? 23.281 -9.023 5.504 1 91.88 236 ILE A CA 1
ATOM 1896 C C . ILE A 1 236 ? 23.547 -7.531 5.309 1 91.88 236 ILE A C 1
ATOM 1898 O O . ILE A 1 236 ? 24.188 -7.125 4.336 1 91.88 236 ILE A O 1
ATOM 1902 N N . TRP A 1 237 ? 23 -6.699 6.219 1 90.75 237 TRP A N 1
ATOM 1903 C CA . TRP A 1 237 ? 23.219 -5.258 6.258 1 90.75 237 TRP A CA 1
ATOM 1904 C C . TRP A 1 237 ? 23.047 -4.715 7.672 1 90.75 237 TRP A C 1
ATOM 1906 O O . TRP A 1 237 ? 22.312 -5.301 8.484 1 90.75 237 TRP A O 1
ATOM 1916 N N . VAL A 1 238 ? 23.828 -3.752 7.945 1 92.88 238 VAL A N 1
ATOM 1917 C CA . VAL A 1 238 ? 23.719 -3.092 9.242 1 92.88 238 VAL A CA 1
ATOM 1918 C C . VAL A 1 238 ? 23.234 -1.658 9.055 1 92.88 238 VAL A C 1
ATOM 1920 O O . VAL A 1 238 ? 23.828 -0.88 8.312 1 92.88 238 VAL A O 1
ATOM 1923 N N . LYS A 1 239 ? 22.156 -1.402 9.688 1 89.19 239 LYS A N 1
ATOM 1924 C CA . LYS A 1 239 ? 21.594 -0.056 9.664 1 89.19 239 LYS A CA 1
ATOM 1925 C C . LYS A 1 239 ? 21.969 0.719 10.922 1 89.19 239 LYS A C 1
ATOM 1927 O O . LYS A 1 239 ? 21.688 0.273 12.039 1 89.19 239 LYS A O 1
ATOM 1932 N N . GLU A 1 240 ? 22.531 1.859 10.695 1 88.06 240 GLU A N 1
ATOM 1933 C CA . GLU A 1 240 ? 22.906 2.701 11.828 1 88.06 240 GLU A CA 1
ATOM 1934 C C . GLU A 1 240 ? 21.766 3.621 12.227 1 88.06 240 GLU A C 1
ATOM 1936 O O . GLU A 1 240 ? 21.188 4.309 11.383 1 88.06 240 GLU A O 1
ATOM 1941 N N . LYS A 1 241 ? 21.422 3.516 13.492 1 82.62 241 LYS A N 1
ATOM 1942 C CA . LYS A 1 241 ? 20.438 4.426 14.078 1 82.62 241 LYS A CA 1
ATOM 1943 C C . LYS A 1 241 ? 21.109 5.438 15 1 82.62 241 LYS A C 1
ATOM 1945 O O . LYS A 1 241 ? 22.328 5.469 15.109 1 82.62 241 LYS A O 1
ATOM 1950 N N . LYS A 1 242 ? 20.375 6.363 15.594 1 75.81 242 LYS A N 1
ATOM 1951 C CA . LYS A 1 242 ? 20.922 7.43 16.422 1 75.81 242 LYS A CA 1
ATOM 1952 C C . LYS A 1 242 ? 21.641 6.863 17.656 1 75.81 242 LYS A C 1
ATOM 1954 O O . LYS A 1 242 ? 22.734 7.301 17.984 1 75.81 242 LYS A O 1
ATOM 1959 N N . TYR A 1 243 ? 20.953 5.84 18.234 1 84.75 243 TYR A N 1
ATOM 1960 C CA . TYR A 1 243 ? 21.469 5.395 19.531 1 84.75 243 TYR A CA 1
ATOM 1961 C C . TYR A 1 243 ? 21.875 3.928 19.469 1 84.75 243 TYR A C 1
ATOM 1963 O O . TYR A 1 243 ? 22.453 3.402 20.422 1 84.75 243 TYR A O 1
ATOM 1971 N N . TYR A 1 244 ? 21.531 3.307 18.406 1 90.25 244 TYR A N 1
ATOM 1972 C CA . TYR A 1 244 ? 21.859 1.89 18.281 1 90.25 244 TYR A CA 1
ATOM 1973 C C . TYR A 1 244 ? 21.953 1.486 16.812 1 90.25 244 TYR A C 1
ATOM 1975 O O . TYR A 1 244 ? 21.781 2.32 15.922 1 90.25 244 TYR A O 1
ATOM 1983 N N . CYS A 1 245 ? 22.375 0.271 16.641 1 93.06 245 CYS A N 1
ATOM 1984 C CA . CYS A 1 245 ? 22.406 -0.306 15.297 1 93.06 245 CYS A CA 1
ATOM 1985 C C . CYS A 1 245 ? 21.438 -1.487 15.195 1 93.06 245 CYS A C 1
ATOM 1987 O O . CYS A 1 245 ? 21.141 -2.133 16.203 1 93.06 245 CYS A O 1
ATOM 1989 N N . GLU A 1 246 ? 20.891 -1.623 14.031 1 94.31 246 GLU A N 1
ATOM 1990 C CA . GLU A 1 246 ? 20.125 -2.818 13.688 1 94.31 246 GLU A CA 1
ATOM 1991 C C . GLU A 1 246 ? 20.781 -3.58 12.539 1 94.31 246 GLU A C 1
ATOM 1993 O O . GLU A 1 246 ? 21.281 -2.973 11.594 1 94.31 246 GLU A O 1
ATOM 1998 N N . ALA A 1 247 ? 20.766 -4.922 12.703 1 94.38 247 ALA A N 1
ATOM 1999 C CA . ALA A 1 247 ? 21.406 -5.746 11.68 1 94.38 247 ALA A CA 1
ATOM 2000 C C . ALA A 1 247 ? 20.578 -6.996 11.391 1 94.38 247 ALA A C 1
ATOM 2002 O O . ALA A 1 247 ? 20.188 -7.711 12.312 1 94.38 247 ALA A O 1
ATOM 2003 N N . LEU A 1 248 ? 20.344 -7.195 10.141 1 95.62 248 LEU A N 1
ATOM 2004 C CA . LEU A 1 248 ? 19.625 -8.391 9.711 1 95.62 248 LEU A CA 1
ATOM 2005 C C . LEU A 1 248 ? 20.578 -9.555 9.508 1 95.62 248 LEU A C 1
ATOM 2007 O O . LEU A 1 248 ? 21.656 -9.391 8.922 1 95.62 248 LEU A O 1
ATOM 2011 N N . PHE A 1 249 ? 20.203 -10.68 10.039 1 94.06 249 PHE A N 1
ATOM 2012 C CA . PHE A 1 249 ? 21.016 -11.883 9.836 1 94.06 249 PHE A CA 1
ATOM 2013 C C . PHE A 1 249 ? 20.125 -13.125 9.836 1 94.06 249 PHE A C 1
ATOM 2015 O O . PHE A 1 249 ? 18.938 -13.055 10.164 1 94.06 249 PHE A O 1
ATOM 2022 N N . ILE A 1 250 ? 20.672 -14.203 9.383 1 93.88 250 ILE A N 1
ATOM 2023 C CA . ILE A 1 250 ? 20 -15.492 9.398 1 93.88 250 ILE A CA 1
ATOM 2024 C C . ILE A 1 250 ? 20.484 -16.312 10.586 1 93.88 250 ILE A C 1
ATOM 2026 O O . ILE A 1 250 ? 21.672 -16.656 10.664 1 93.88 250 ILE A O 1
ATOM 2030 N N . ASP A 1 251 ? 19.594 -16.641 11.445 1 90.81 251 ASP A N 1
ATOM 2031 C CA . ASP A 1 251 ? 19.906 -17.391 12.656 1 90.81 251 ASP A CA 1
ATOM 2032 C C . ASP A 1 251 ? 19.891 -18.891 12.398 1 90.81 251 ASP A C 1
ATOM 2034 O O . ASP A 1 251 ? 18.844 -19.531 12.57 1 90.81 251 ASP A O 1
ATOM 2038 N N . GLU A 1 252 ? 21.031 -19.469 12.148 1 85.81 252 GLU A N 1
ATOM 2039 C CA . GLU A 1 252 ? 21.141 -20.891 11.875 1 85.81 252 GLU A CA 1
ATOM 2040 C C . GLU A 1 252 ? 21.219 -21.703 13.164 1 85.81 252 GLU A C 1
ATOM 2042 O O . GLU A 1 252 ? 20.891 -22.891 13.18 1 85.81 252 GLU A O 1
ATOM 2047 N N . ALA A 1 253 ? 21.562 -20.984 14.219 1 79.81 253 ALA A N 1
ATOM 2048 C CA . ALA A 1 253 ? 21.859 -21.688 15.461 1 79.81 253 ALA A CA 1
ATOM 2049 C C . ALA A 1 253 ? 20.672 -21.656 16.406 1 79.81 253 ALA A C 1
ATOM 2051 O O . ALA A 1 253 ? 20.641 -22.391 17.406 1 79.81 253 ALA A O 1
ATOM 2052 N N . GLY A 1 254 ? 19.625 -20.906 16.031 1 78.25 254 GLY A N 1
ATOM 2053 C CA . GLY A 1 254 ? 18.484 -20.797 16.906 1 78.25 254 GLY A CA 1
ATOM 2054 C C . GLY A 1 254 ? 18.797 -20.047 18.203 1 78.25 254 GLY A C 1
ATOM 2055 O O . GLY A 1 254 ? 18.453 -20.516 19.297 1 78.25 254 GLY A O 1
ATOM 2056 N N . ILE A 1 255 ? 19.438 -18.938 18.109 1 71.38 255 ILE A N 1
ATOM 2057 C CA . ILE A 1 255 ? 19.891 -18.172 19.266 1 71.38 255 ILE A CA 1
ATOM 2058 C C . ILE A 1 255 ? 18.719 -17.422 19.891 1 71.38 255 ILE A C 1
ATOM 2060 O O . ILE A 1 255 ? 17.984 -16.719 19.188 1 71.38 255 ILE A O 1
ATOM 2064 N N . GLU A 1 256 ? 18.5 -17.719 21.094 1 74.56 256 GLU A N 1
ATOM 2065 C CA . GLU A 1 256 ? 17.531 -16.922 21.859 1 74.56 256 GLU A CA 1
ATOM 2066 C C . GLU A 1 256 ? 18.219 -15.727 22.516 1 74.56 256 GLU A C 1
ATOM 2068 O O . GLU A 1 256 ? 19.078 -15.891 23.375 1 74.56 256 GLU A O 1
ATOM 2073 N N . ASP A 1 257 ? 18.031 -14.617 21.984 1 79 257 ASP A N 1
ATOM 207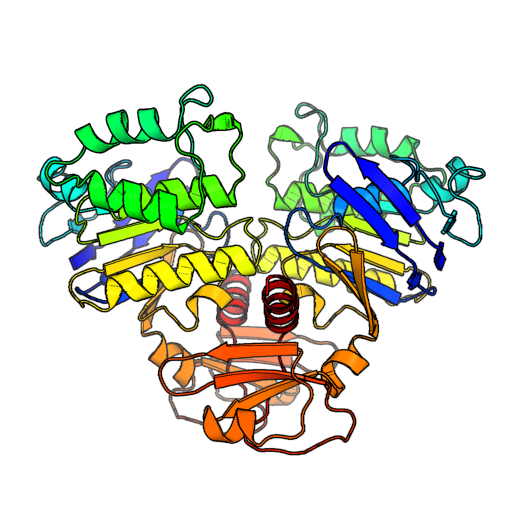4 C CA . ASP A 1 257 ? 18.641 -13.375 22.453 1 79 257 ASP A CA 1
ATOM 2075 C C . ASP A 1 257 ? 17.594 -12.273 22.609 1 79 257 ASP A C 1
ATOM 2077 O O . ASP A 1 257 ? 16.766 -12.062 21.719 1 79 257 ASP A O 1
ATOM 2081 N N . GLU A 1 258 ? 17.594 -11.617 23.75 1 84 258 GLU A N 1
ATOM 2082 C CA . GLU A 1 258 ? 16.641 -10.555 24.031 1 84 258 GLU A CA 1
ATOM 2083 C C . GLU A 1 258 ? 16.828 -9.367 23.094 1 84 258 GLU A C 1
ATOM 2085 O O . GLU A 1 258 ? 15.93 -8.531 22.938 1 84 258 GLU A O 1
ATOM 2090 N N . LYS A 1 259 ? 17.922 -9.391 22.453 1 91.12 259 LYS A N 1
ATOM 2091 C CA . LYS A 1 259 ? 18.234 -8.266 21.578 1 91.12 259 LYS A CA 1
ATOM 2092 C C . LYS A 1 259 ? 17.812 -8.562 20.141 1 91.12 259 LYS A C 1
ATOM 2094 O O . LYS A 1 259 ? 18.094 -7.781 19.234 1 91.12 259 LYS A O 1
ATOM 2099 N N . THR A 1 260 ? 17.203 -9.711 20 1 91 260 THR A N 1
ATOM 2100 C CA . THR A 1 260 ? 16.812 -10.102 18.641 1 91 260 THR A CA 1
ATOM 2101 C C . THR A 1 260 ? 15.297 -10.156 18.516 1 91 260 THR A C 1
ATOM 2103 O O . THR A 1 260 ? 14.594 -10.453 19.469 1 91 260 THR A O 1
ATOM 2106 N N . TYR A 1 261 ? 14.812 -9.789 17.359 1 91.25 261 TYR A N 1
ATOM 2107 C CA . TYR A 1 261 ? 13.383 -9.922 17.094 1 91.25 261 TYR A CA 1
ATOM 2108 C C . TYR A 1 261 ? 13.141 -10.398 15.664 1 91.25 261 TYR A C 1
ATOM 2110 O O . TYR A 1 261 ? 14.062 -10.414 14.844 1 91.25 261 TYR A O 1
ATOM 2118 N N . ILE A 1 262 ? 12 -10.93 15.43 1 91.5 262 ILE A N 1
ATOM 2119 C CA . ILE A 1 262 ? 11.594 -11.438 14.125 1 91.5 262 ILE A CA 1
ATOM 2120 C C . ILE A 1 262 ? 11.25 -10.273 13.203 1 91.5 262 ILE A C 1
ATOM 2122 O O . ILE A 1 262 ? 10.367 -9.469 13.516 1 91.5 262 ILE A O 1
ATOM 2126 N N . PRO A 1 263 ? 11.93 -10.156 12.086 1 92.94 263 PRO A N 1
ATOM 2127 C CA . PRO A 1 263 ? 11.641 -9.062 11.156 1 92.94 263 PRO A CA 1
ATOM 2128 C C . PRO A 1 263 ? 10.367 -9.289 10.352 1 92.94 263 PRO A C 1
ATOM 2130 O O . PRO A 1 263 ? 9.945 -10.438 10.172 1 92.94 263 PRO A O 1
ATOM 2133 N N . SER A 1 264 ? 9.734 -8.195 9.914 1 90.19 264 SER A N 1
ATOM 2134 C CA . SER A 1 264 ? 8.727 -8.281 8.867 1 90.19 264 SER A CA 1
ATOM 2135 C C . SER A 1 264 ? 9.359 -8.57 7.512 1 90.19 264 SER A C 1
ATOM 2137 O O . SER A 1 264 ? 10.57 -8.43 7.344 1 90.19 264 SER A O 1
ATOM 2139 N N . LEU A 1 265 ? 8.602 -8.953 6.562 1 92.44 265 LEU A N 1
ATOM 2140 C CA . LEU A 1 265 ? 9.102 -9.156 5.207 1 92.44 265 LEU A CA 1
ATOM 2141 C C . LEU A 1 265 ? 9.594 -7.852 4.602 1 92.44 265 LEU A C 1
ATOM 2143 O O . LEU A 1 265 ? 10.562 -7.84 3.844 1 92.44 265 LEU A O 1
ATOM 2147 N N . GLU A 1 266 ? 8.961 -6.812 4.941 1 90.5 266 GLU A N 1
ATOM 2148 C CA . GLU A 1 266 ? 9.375 -5.496 4.465 1 90.5 266 GLU A CA 1
ATOM 2149 C C . GLU A 1 266 ? 10.781 -5.152 4.941 1 90.5 266 GLU A C 1
ATOM 2151 O O . GLU A 1 266 ? 11.578 -4.59 4.188 1 90.5 266 GLU A O 1
ATOM 2156 N N . GLU A 1 267 ? 11.031 -5.414 6.164 1 90.12 267 GLU A N 1
ATOM 2157 C CA . GLU A 1 267 ? 12.359 -5.176 6.711 1 90.12 267 GLU A CA 1
ATOM 2158 C C . GLU A 1 267 ? 13.406 -6.023 5.996 1 90.12 267 GLU A C 1
ATOM 2160 O O . GLU A 1 267 ? 14.5 -5.539 5.688 1 90.12 267 GLU A O 1
ATOM 2165 N N . ILE A 1 268 ? 13.039 -7.234 5.789 1 93 268 ILE A N 1
ATOM 2166 C CA . ILE A 1 268 ? 13.953 -8.141 5.098 1 93 268 ILE A CA 1
ATOM 2167 C C . ILE A 1 268 ? 14.289 -7.574 3.717 1 93 268 ILE A C 1
ATOM 2169 O O . ILE A 1 268 ? 15.461 -7.488 3.342 1 93 268 ILE A O 1
ATOM 2173 N N . ILE A 1 269 ? 13.297 -7.16 2.98 1 91.88 269 ILE A N 1
ATOM 2174 C CA . ILE A 1 269 ? 13.492 -6.57 1.659 1 91.88 269 ILE A CA 1
ATOM 2175 C C . ILE A 1 269 ? 14.406 -5.355 1.763 1 91.88 269 ILE A C 1
ATOM 2177 O O . ILE A 1 269 ? 15.359 -5.219 0.989 1 91.88 269 ILE A O 1
ATOM 2181 N N . TYR A 1 270 ? 14.109 -4.559 2.725 1 90.25 270 TYR A N 1
ATOM 2182 C CA . TYR A 1 270 ? 14.883 -3.33 2.914 1 90.25 270 TYR A CA 1
ATOM 2183 C C . TYR A 1 270 ? 16.359 -3.639 3.109 1 90.25 270 TYR A C 1
ATOM 2185 O O . TYR A 1 270 ? 17.219 -3.047 2.449 1 90.25 270 TYR A O 1
ATOM 2193 N N . TYR A 1 271 ? 16.656 -4.559 3.961 1 92.44 271 TYR A N 1
ATOM 2194 C CA . TYR A 1 271 ? 18.047 -4.863 4.312 1 92.44 271 TYR A CA 1
ATOM 2195 C C . TYR A 1 271 ? 18.766 -5.523 3.146 1 92.44 271 TYR A C 1
ATOM 2197 O O . TYR A 1 271 ? 19.953 -5.277 2.928 1 92.44 271 TYR A O 1
ATOM 2205 N N . TYR A 1 272 ? 18.078 -6.328 2.41 1 92.94 272 TYR A N 1
ATOM 2206 C CA . TYR A 1 272 ? 18.703 -6.957 1.25 1 92.94 272 TYR A CA 1
ATOM 2207 C C . TYR A 1 272 ? 19 -5.93 0.167 1 92.94 272 TYR A C 1
ATOM 2209 O O . TYR A 1 272 ? 20.078 -5.961 -0.448 1 92.94 272 TYR A O 1
ATOM 2217 N N . VAL A 1 273 ? 18.047 -5.047 -0.051 1 91.88 273 VAL A N 1
ATOM 2218 C CA . VAL A 1 273 ? 18.203 -4.047 -1.1 1 91.88 273 VAL A CA 1
ATOM 2219 C C . VAL A 1 273 ? 19.328 -3.086 -0.73 1 91.88 273 VAL A C 1
ATOM 2221 O O . VAL A 1 273 ? 20.203 -2.797 -1.554 1 91.88 273 VAL A O 1
ATOM 2224 N N . LYS A 1 274 ? 19.391 -2.646 0.515 1 89 274 LYS A N 1
ATOM 2225 C CA . LYS A 1 274 ? 20.422 -1.712 0.963 1 89 274 LYS A CA 1
ATOM 2226 C C . LYS A 1 274 ? 21.781 -2.395 1.053 1 89 274 LYS A C 1
ATOM 2228 O O . LYS A 1 274 ? 22.812 -1.767 0.804 1 89 274 LYS A O 1
ATOM 2233 N N . GLY A 1 275 ? 21.75 -3.623 1.414 1 87.25 275 GLY A N 1
ATOM 2234 C CA . GLY A 1 275 ? 22.984 -4.387 1.485 1 87.25 275 GLY A CA 1
ATOM 2235 C C . GLY A 1 275 ? 23.641 -4.57 0.135 1 87.25 275 GLY A C 1
ATOM 2236 O O . GLY A 1 275 ? 24.875 -4.645 0.047 1 87.25 275 GLY A O 1
ATOM 2237 N N . GLU A 1 276 ? 22.922 -4.645 -0.847 1 82.94 276 GLU A N 1
ATOM 2238 C CA . GLU A 1 276 ? 23.469 -4.82 -2.193 1 82.94 276 GLU A CA 1
ATOM 2239 C C . GLU A 1 276 ? 23.969 -3.494 -2.766 1 82.94 276 GLU A C 1
ATOM 2241 O O . GLU A 1 276 ? 24.766 -3.48 -3.699 1 82.94 276 GLU A O 1
ATOM 2246 N N . GLU A 1 277 ? 23.422 -2.383 -2.332 1 72.38 277 GLU A N 1
ATOM 2247 C CA . GLU A 1 277 ? 23.844 -1.072 -2.826 1 72.38 277 GLU A CA 1
ATOM 2248 C C . GLU A 1 277 ? 25.219 -0.696 -2.311 1 72.38 277 GLU A C 1
ATOM 2250 O O . GLU A 1 277 ? 25.844 0.254 -2.801 1 72.38 277 GLU A O 1
ATOM 2255 N N . GLN A 1 278 ? 25.781 -1.429 -1.402 1 62.62 278 GLN A N 1
ATOM 2256 C CA . GLN A 1 278 ? 27.125 -1.18 -0.916 1 62.62 278 GLN A CA 1
ATOM 2257 C C . GLN A 1 278 ? 28.156 -2.025 -1.672 1 62.62 278 GLN A C 1
ATOM 2259 O O . GLN A 1 278 ? 27.859 -3.148 -2.08 1 62.62 278 GLN A O 1
ATOM 2264 N N . MET B 1 1 ? -1.722 25.531 15.422 1 95.06 1 MET B N 1
ATOM 2265 C CA . MET B 1 1 ? -1.291 25.406 14.031 1 95.06 1 MET B CA 1
ATOM 2266 C C . MET B 1 1 ? -2.488 25.203 13.109 1 95.06 1 MET B C 1
ATOM 2268 O O . MET B 1 1 ? -2.656 25.953 12.133 1 95.06 1 MET B O 1
ATOM 2272 N N . ILE B 1 2 ? -3.363 24.234 13.398 1 96.81 2 ILE B N 1
ATOM 2273 C CA . ILE B 1 2 ? -4.566 23.922 12.633 1 96.81 2 ILE B CA 1
ATOM 2274 C C . ILE B 1 2 ? -5.758 23.797 13.578 1 96.81 2 ILE B C 1
ATOM 2276 O O . ILE B 1 2 ? -5.645 23.188 14.648 1 96.81 2 ILE B O 1
ATOM 2280 N N . LYS B 1 3 ? -6.852 24.406 13.234 1 97.38 3 LYS B N 1
ATOM 2281 C CA . LYS B 1 3 ? -8.102 24.234 13.969 1 97.38 3 LYS B CA 1
ATOM 2282 C C . LYS B 1 3 ? -9.289 24.141 13.023 1 97.38 3 LYS B C 1
ATOM 2284 O O . LYS B 1 3 ? -9.555 25.062 12.25 1 97.38 3 LYS B O 1
ATOM 2289 N N . LEU B 1 4 ? -9.906 22.984 13 1 97.31 4 LEU B N 1
ATOM 2290 C CA . LEU B 1 4 ? -11.156 22.766 12.273 1 97.31 4 LEU B CA 1
ATOM 2291 C C . LEU B 1 4 ? -12.336 22.688 13.227 1 97.31 4 LEU B C 1
ATOM 2293 O O . LEU B 1 4 ? -12.281 21.969 14.234 1 97.31 4 LEU B O 1
ATOM 2297 N N . GLU B 1 5 ? -13.328 23.422 12.875 1 97 5 GLU B N 1
ATOM 2298 C CA . GLU B 1 5 ? -14.508 23.453 13.734 1 97 5 GLU B CA 1
ATOM 2299 C C . GLU B 1 5 ? -15.789 23.203 12.93 1 97 5 GLU B C 1
ATOM 2301 O O . GLU B 1 5 ? -16.172 24.031 12.109 1 97 5 GLU B O 1
ATOM 2306 N N . ASN B 1 6 ? -16.422 22.078 13.227 1 97.44 6 ASN B N 1
ATOM 2307 C CA . ASN B 1 6 ? -17.734 21.734 12.703 1 97.44 6 ASN B CA 1
ATOM 2308 C C . ASN B 1 6 ? -17.797 21.891 11.18 1 97.44 6 ASN B C 1
ATOM 2310 O O . ASN B 1 6 ? -18.672 22.562 10.656 1 97.44 6 ASN B O 1
ATOM 2314 N N . LEU B 1 7 ? -16.922 21.219 10.516 1 97.38 7 LEU B N 1
ATOM 2315 C CA . LEU B 1 7 ? -16.844 21.328 9.062 1 97.38 7 LEU B CA 1
ATOM 2316 C C . LEU B 1 7 ? -17.875 20.438 8.383 1 97.38 7 LEU B C 1
ATOM 2318 O O . LEU B 1 7 ? -18.062 19.281 8.758 1 97.38 7 LEU B O 1
ATOM 2322 N N . TYR B 1 8 ? -18.578 21.062 7.488 1 97.94 8 TYR B N 1
ATOM 2323 C CA . TYR B 1 8 ? -19.516 20.359 6.633 1 97.94 8 TYR B CA 1
ATOM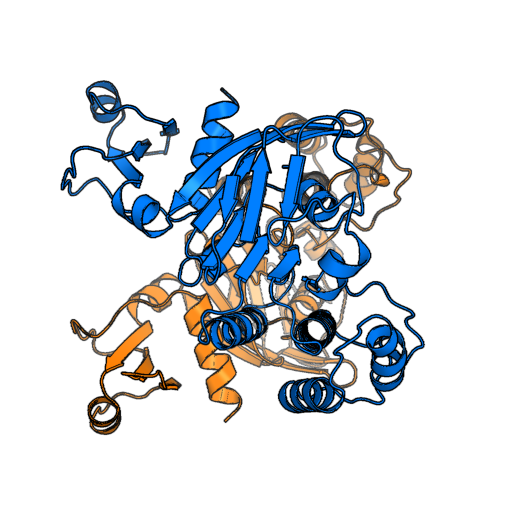 2324 C C . TYR B 1 8 ? -19.25 20.641 5.164 1 97.94 8 TYR B C 1
ATOM 2326 O O . TYR B 1 8 ? -18.859 21.75 4.797 1 97.94 8 TYR B O 1
ATOM 2334 N N . LYS B 1 9 ? -19.406 19.688 4.359 1 97.75 9 LYS B N 1
ATOM 2335 C CA . LYS B 1 9 ? -19.281 19.828 2.912 1 97.75 9 LYS B CA 1
ATOM 2336 C C . LYS B 1 9 ? -20.094 18.766 2.18 1 97.75 9 LYS B C 1
ATOM 2338 O O . LYS B 1 9 ? -20.016 17.594 2.516 1 97.75 9 LYS B O 1
ATOM 2343 N N . ASN B 1 10 ? -20.844 19.203 1.228 1 96.69 10 ASN B N 1
ATOM 2344 C CA . ASN B 1 10 ? -21.562 18.297 0.339 1 96.69 10 ASN B CA 1
ATOM 2345 C C . ASN B 1 10 ? -20.938 18.266 -1.054 1 96.69 10 ASN B C 1
ATOM 2347 O O . ASN B 1 10 ? -20.672 19.312 -1.644 1 96.69 10 ASN B O 1
ATOM 2351 N N . ILE B 1 11 ? -20.641 17.156 -1.548 1 93.75 11 ILE B N 1
ATOM 2352 C CA . ILE B 1 11 ? -20.141 16.953 -2.904 1 93.75 11 ILE B CA 1
ATOM 2353 C C . ILE B 1 11 ? -20.938 15.82 -3.574 1 93.75 11 ILE B C 1
ATOM 2355 O O . ILE B 1 11 ? -20.594 14.648 -3.426 1 93.75 11 ILE B O 1
ATOM 2359 N N . GLY B 1 12 ? -21.859 16.172 -4.43 1 92.62 12 GLY B N 1
ATOM 2360 C CA . GLY B 1 12 ? -22.75 15.172 -4.965 1 92.62 12 GLY B CA 1
ATOM 2361 C C . GLY B 1 12 ? -23.453 14.359 -3.889 1 92.62 12 GLY B C 1
ATOM 2362 O O . GLY B 1 12 ? -24.109 14.922 -3.01 1 92.62 12 GLY B O 1
ATOM 2363 N N . ASP B 1 13 ? -23.156 13.008 -3.957 1 91.69 13 ASP B N 1
ATOM 2364 C CA . ASP B 1 13 ? -23.781 12.117 -2.988 1 91.69 13 ASP B CA 1
ATOM 2365 C C . ASP B 1 13 ? -22.906 11.938 -1.749 1 91.69 13 ASP B C 1
ATOM 2367 O O . ASP B 1 13 ? -23.359 11.383 -0.744 1 91.69 13 ASP B O 1
ATOM 2371 N N . PHE B 1 14 ? -21.766 12.484 -1.823 1 93.44 14 PHE B N 1
ATOM 2372 C CA . PHE B 1 14 ? -20.844 12.359 -0.708 1 93.44 14 PHE B CA 1
ATOM 2373 C C . PHE B 1 14 ? -20.922 13.586 0.197 1 93.44 14 PHE B C 1
ATOM 2375 O O . PHE B 1 14 ? -21.094 14.711 -0.281 1 93.44 14 PHE B O 1
ATOM 2382 N N . LYS B 1 15 ? -20.766 13.328 1.568 1 96.56 15 LYS B N 1
ATOM 2383 C CA . LYS B 1 15 ? -20.859 14.422 2.535 1 96.56 15 LYS B CA 1
ATOM 2384 C C . LYS B 1 15 ? -19.766 14.312 3.594 1 96.56 15 LYS B C 1
ATOM 2386 O O . LYS B 1 15 ? -19.453 13.211 4.055 1 96.56 15 LYS B O 1
ATOM 2391 N N . ILE B 1 16 ? -19.156 15.383 3.84 1 97.44 16 ILE B N 1
ATOM 2392 C CA . ILE B 1 16 ? -18.391 15.555 5.07 1 97.44 16 ILE B CA 1
ATOM 2393 C C . ILE B 1 16 ? -19.281 16.156 6.152 1 97.44 16 ILE B C 1
ATOM 2395 O O . ILE B 1 16 ? -19.938 17.172 5.934 1 97.44 16 ILE B O 1
ATOM 2399 N N . GLU B 1 17 ? -19.297 15.445 7.246 1 97.62 17 GLU B N 1
ATOM 2400 C CA . GLU B 1 17 ? -20.234 15.859 8.273 1 97.62 17 GLU B CA 1
ATOM 2401 C C . GLU B 1 17 ? -19.547 16.078 9.617 1 97.62 17 GLU B C 1
ATOM 2403 O O . GLU B 1 17 ? -19.062 15.117 10.234 1 97.62 17 GLU B O 1
ATOM 2408 N N . ASP B 1 18 ? -19.516 17.328 10.031 1 96.94 18 ASP B N 1
ATOM 2409 C CA . ASP B 1 18 ? -19.172 17.719 11.391 1 96.94 18 ASP B CA 1
ATOM 2410 C C . ASP B 1 18 ? -17.766 17.25 11.758 1 96.94 18 ASP B C 1
ATOM 2412 O O . ASP B 1 18 ? -17.578 16.547 12.758 1 96.94 18 ASP B O 1
ATOM 2416 N N . ILE B 1 19 ? -16.812 17.656 11.07 1 97.88 19 ILE B N 1
ATOM 2417 C CA . ILE B 1 19 ? -15.43 17.312 11.367 1 97.88 19 ILE B CA 1
ATOM 2418 C C . ILE B 1 19 ? -14.781 18.438 12.164 1 97.88 19 ILE B C 1
ATOM 2420 O O . ILE B 1 19 ? -14.789 19.594 11.742 1 97.88 19 ILE B O 1
ATOM 2424 N N . SER B 1 20 ? -14.344 18.125 13.359 1 98 20 SER B N 1
ATOM 2425 C CA . SER B 1 20 ? -13.594 19.047 14.211 1 98 20 SER B CA 1
ATOM 2426 C C . SER B 1 20 ? -12.336 18.391 14.766 1 98 20 SER B C 1
ATOM 2428 O O . SER B 1 20 ? -12.391 17.266 15.281 1 98 20 SER B O 1
ATOM 2430 N N . PHE B 1 21 ? -11.219 19 14.578 1 97.5 21 PHE B N 1
ATOM 2431 C CA . PHE B 1 21 ? -9.984 18.578 15.242 1 97.5 21 PHE B CA 1
ATOM 2432 C C . PHE B 1 21 ? -8.953 19.703 15.219 1 97.5 21 PHE B C 1
ATOM 2434 O O . PHE B 1 21 ? -9.148 20.734 14.562 1 97.5 21 PHE B O 1
ATOM 2441 N N . GLU B 1 22 ? -7.945 19.516 16 1 97.5 22 GLU B N 1
ATOM 2442 C CA . GLU B 1 22 ? -6.875 20.5 16.078 1 97.5 22 GLU B CA 1
ATOM 2443 C C . GLU B 1 22 ? -5.504 19.844 16.031 1 97.5 22 GLU B C 1
ATOM 2445 O O . GLU B 1 22 ? -5.375 18.656 16.328 1 97.5 22 GLU B O 1
ATOM 2450 N N . LEU B 1 23 ? -4.586 20.578 15.594 1 96.94 23 LEU B N 1
ATOM 2451 C CA . LEU B 1 23 ? -3.184 20.172 15.594 1 96.94 23 LEU B CA 1
ATOM 2452 C C . LEU B 1 23 ? -2.283 21.312 16.047 1 96.94 23 LEU B C 1
ATOM 2454 O O . LEU B 1 23 ? -2.275 22.375 15.438 1 96.94 23 LEU B O 1
ATOM 2458 N N . ASP B 1 24 ? -1.5 21.047 17.078 1 94.25 24 ASP B N 1
ATOM 2459 C CA . ASP B 1 24 ? -0.562 22.047 17.578 1 94.25 24 ASP B CA 1
ATOM 2460 C C . ASP B 1 24 ? 0.713 22.062 16.734 1 94.25 24 ASP B C 1
ATOM 2462 O O . ASP B 1 24 ? 0.94 21.172 15.922 1 94.25 24 ASP B O 1
ATOM 2466 N N . LYS B 1 25 ? 1.449 23.094 17 1 93.88 25 LYS B N 1
ATOM 2467 C CA . LYS B 1 25 ? 2.727 23.234 16.312 1 93.88 25 LYS B CA 1
ATOM 2468 C C . LYS B 1 25 ? 3.707 22.141 16.719 1 93.88 25 LYS B C 1
ATOM 2470 O O . LYS B 1 25 ? 3.768 21.766 17.906 1 93.88 25 LYS B O 1
ATOM 2475 N N . GLY B 1 26 ? 4.414 21.672 15.695 1 93.12 26 GLY B N 1
ATOM 2476 C CA . GLY B 1 26 ? 5.531 20.797 16 1 93.12 26 GLY B CA 1
ATOM 2477 C C . GLY B 1 26 ? 5.152 19.328 16.016 1 93.12 26 GLY B C 1
ATOM 2478 O O . GLY B 1 26 ? 5.922 18.484 16.484 1 93.12 26 GLY B O 1
ATOM 2479 N N . TYR B 1 27 ? 3.943 19.016 15.5 1 94.06 27 TYR B N 1
ATOM 2480 C CA . TYR B 1 27 ? 3.484 17.625 15.586 1 94.06 27 TYR B CA 1
ATOM 2481 C C . TYR B 1 27 ? 3.115 17.094 14.211 1 94.06 27 TYR B C 1
ATOM 2483 O O . TYR B 1 27 ? 2.863 17.859 13.281 1 94.06 27 TYR B O 1
ATOM 2491 N N . ILE B 1 28 ? 3.164 15.773 14.117 1 95.75 28 ILE B N 1
ATOM 2492 C CA . ILE B 1 28 ? 2.75 15.07 12.914 1 95.75 28 ILE B CA 1
ATOM 2493 C C . ILE B 1 28 ? 1.396 14.398 13.141 1 95.75 28 ILE B C 1
ATOM 2495 O O . ILE B 1 28 ? 1.228 13.633 14.094 1 95.75 28 ILE B O 1
ATOM 2499 N N . MET B 1 29 ? 0.45 14.75 12.289 1 97.19 29 MET B N 1
ATOM 2500 C CA . MET B 1 29 ? -0.867 14.117 12.344 1 97.19 29 MET B CA 1
ATOM 2501 C C . MET B 1 29 ? -1.104 13.25 11.117 1 97.19 29 MET B C 1
ATOM 2503 O O . MET B 1 29 ? -0.944 13.711 9.984 1 97.19 29 MET B O 1
ATOM 2507 N N . ALA B 1 30 ? -1.446 11.992 11.367 1 97.56 30 ALA B N 1
ATOM 2508 C CA . ALA B 1 30 ? -1.854 11.094 10.297 1 97.56 30 ALA B CA 1
ATOM 2509 C C . ALA B 1 30 ? -3.365 11.125 10.094 1 97.56 30 ALA B C 1
ATOM 2511 O O . ALA B 1 30 ? -4.129 10.945 11.047 1 97.56 30 ALA B O 1
ATOM 2512 N N . LEU B 1 31 ? -3.752 11.469 8.938 1 97.62 31 LEU B N 1
ATOM 2513 C CA . LEU B 1 31 ? -5.145 11.359 8.516 1 97.62 31 LEU B CA 1
ATOM 2514 C C . LEU B 1 31 ? -5.402 10.023 7.828 1 97.62 31 LEU B C 1
ATOM 2516 O O . LEU B 1 31 ? -4.961 9.812 6.695 1 97.62 31 LEU B O 1
ATOM 2520 N N . ILE B 1 32 ? -6.141 9.148 8.492 1 96.44 32 ILE B N 1
ATOM 2521 C CA . ILE B 1 32 ? -6.289 7.793 7.969 1 96.44 32 ILE B CA 1
ATOM 2522 C C . ILE B 1 32 ? -7.766 7.5 7.699 1 96.44 32 ILE B C 1
ATOM 2524 O O . ILE B 1 32 ? -8.641 8.219 8.18 1 96.44 32 ILE B O 1
ATOM 2528 N N . GLY B 1 33 ? -8.031 6.441 6.926 1 93.62 33 GLY B N 1
ATOM 2529 C CA . GLY B 1 33 ? -9.359 6.016 6.523 1 93.62 33 GLY B CA 1
ATOM 2530 C C . GLY B 1 33 ? -9.375 5.281 5.195 1 93.62 33 GLY B C 1
ATOM 2531 O O . GLY B 1 33 ? -8.414 5.352 4.43 1 93.62 33 GLY B O 1
ATOM 2532 N N . PRO B 1 34 ? -10.453 4.578 4.953 1 91.56 34 PRO B N 1
ATOM 2533 C CA . PRO B 1 34 ? -10.555 3.887 3.67 1 91.56 34 PRO B CA 1
ATOM 2534 C C . PRO B 1 34 ? -10.609 4.848 2.482 1 91.56 34 PRO B C 1
ATOM 2536 O O . PRO B 1 34 ? -10.766 6.055 2.67 1 91.56 34 PRO B O 1
ATOM 2539 N N . ASN B 1 35 ? -10.414 4.25 1.331 1 89.06 35 ASN B N 1
ATOM 2540 C CA . ASN B 1 35 ? -10.578 5.055 0.125 1 89.06 35 ASN B CA 1
ATOM 2541 C C . ASN B 1 35 ? -11.992 5.621 0.019 1 89.06 35 ASN B C 1
ATOM 2543 O O . ASN B 1 35 ? -12.969 4.934 0.32 1 89.06 35 ASN B O 1
ATOM 2547 N N . GLY B 1 36 ? -12.086 6.859 -0.29 1 90.06 36 GLY B N 1
ATOM 2548 C CA . GLY B 1 36 ? -13.383 7.496 -0.431 1 90.06 36 GLY B CA 1
ATOM 2549 C C . GLY B 1 36 ? -13.945 8.008 0.884 1 90.06 36 GLY B C 1
ATOM 2550 O O . GLY B 1 36 ? -15.086 8.461 0.942 1 90.06 36 GLY B O 1
ATOM 2551 N N . SER B 1 37 ? -13.141 7.984 1.914 1 93.88 37 SER B N 1
ATOM 2552 C CA . SER B 1 37 ? -13.633 8.359 3.234 1 93.88 37 SER B CA 1
ATOM 2553 C C . SER B 1 37 ? -13.734 9.875 3.377 1 93.88 37 SER B C 1
ATOM 2555 O O . SER B 1 37 ? -14.367 10.375 4.309 1 93.88 37 SER B O 1
ATOM 2557 N N . GLY B 1 38 ? -13.07 10.609 2.504 1 95.5 38 GLY B N 1
ATOM 2558 C CA . GLY B 1 38 ? -13.141 12.062 2.551 1 95.5 38 GLY B CA 1
ATOM 2559 C C . GLY B 1 38 ? -11.805 12.711 2.857 1 95.5 38 GLY B C 1
ATOM 2560 O O . GLY B 1 38 ? -11.719 13.93 2.992 1 95.5 38 GLY B O 1
ATOM 2561 N N . LYS B 1 39 ? -10.727 11.938 2.936 1 96 39 LYS B N 1
ATOM 2562 C CA . LYS B 1 39 ? -9.406 12.453 3.279 1 96 39 LYS B CA 1
ATOM 2563 C C . LYS B 1 39 ? -8.969 13.539 2.299 1 96 39 LYS B C 1
ATOM 2565 O O . LYS B 1 39 ? -8.586 14.641 2.709 1 96 39 LYS B O 1
ATOM 2570 N N . THR B 1 40 ? -9.062 13.25 1.021 1 94.94 40 THR B N 1
ATOM 2571 C CA . THR B 1 40 ? -8.648 14.188 -0.022 1 94.94 40 THR B CA 1
ATOM 2572 C C . THR B 1 40 ? -9.523 15.438 -0.003 1 94.94 40 THR B C 1
ATOM 2574 O O . THR B 1 40 ? -9.023 16.547 -0.181 1 94.94 40 THR B O 1
ATOM 2577 N N . THR B 1 41 ? -10.812 15.273 0.198 1 96 41 THR B N 1
ATOM 2578 C CA . THR B 1 41 ? -11.719 16.406 0.299 1 96 41 THR B CA 1
ATOM 2579 C C . THR B 1 41 ? -11.328 17.312 1.467 1 96 41 THR B C 1
ATOM 2581 O O . THR B 1 41 ? -11.289 18.531 1.327 1 96 41 THR B O 1
ATOM 2584 N N . LEU B 1 42 ? -11.055 16.719 2.568 1 97 42 LEU B N 1
ATOM 2585 C CA . LEU B 1 42 ? -10.633 17.469 3.748 1 97 42 LEU B CA 1
ATOM 2586 C C . LEU B 1 42 ? -9.344 18.219 3.479 1 97 42 LEU B C 1
ATOM 2588 O O . LEU B 1 42 ? -9.227 19.406 3.818 1 97 42 LEU B O 1
ATOM 2592 N N . ILE B 1 43 ? -8.398 17.578 2.859 1 97.12 43 ILE B N 1
ATOM 2593 C CA . ILE B 1 43 ? -7.113 18.188 2.543 1 97.12 43 ILE B CA 1
ATOM 2594 C C . ILE B 1 43 ? -7.32 19.359 1.586 1 97.12 43 ILE B C 1
ATOM 2596 O O . ILE B 1 43 ? -6.73 20.422 1.764 1 97.12 43 ILE B O 1
ATOM 2600 N N . LYS B 1 44 ? -8.188 19.203 0.637 1 95.81 44 LYS B N 1
ATOM 2601 C CA . LYS B 1 44 ? -8.477 20.281 -0.304 1 95.81 44 LYS B CA 1
ATOM 2602 C C . LYS B 1 44 ? -9.094 21.484 0.407 1 95.81 44 LYS B C 1
ATOM 2604 O O . LYS B 1 44 ? -8.836 22.625 0.04 1 95.81 44 LYS B O 1
ATOM 2609 N N . MET B 1 45 ? -9.906 21.219 1.379 1 95.88 45 MET B N 1
ATOM 2610 C CA . MET B 1 45 ? -10.469 22.312 2.164 1 95.88 45 MET B CA 1
ATOM 2611 C C . MET B 1 45 ? -9.391 23.016 2.979 1 95.88 45 MET B C 1
ATOM 2613 O O . MET B 1 45 ? -9.383 24.234 3.074 1 95.88 45 MET B O 1
ATOM 2617 N N . LEU B 1 46 ? -8.461 22.25 3.51 1 95.69 46 LEU B N 1
ATOM 2618 C CA . LEU B 1 46 ? -7.344 22.828 4.262 1 95.69 46 LEU B CA 1
ATOM 2619 C C . LEU B 1 46 ? -6.492 23.719 3.375 1 95.69 46 LEU B C 1
ATOM 2621 O O . LEU B 1 46 ? -5.953 24.734 3.84 1 95.69 46 LEU B O 1
ATOM 2625 N N . LEU B 1 47 ? -6.465 23.359 2.125 1 94.94 47 LEU B N 1
ATOM 2626 C CA . LEU B 1 47 ? -5.645 24.094 1.17 1 94.94 47 LEU B CA 1
ATOM 2627 C C . LEU B 1 47 ? -6.43 25.25 0.557 1 94.94 47 LEU B C 1
ATOM 2629 O O . LEU B 1 47 ? -5.887 26.031 -0.223 1 94.94 47 LEU B O 1
ATOM 2633 N N . GLY B 1 48 ? -7.691 25.312 0.836 1 93.12 48 GLY B N 1
ATOM 2634 C CA . GLY B 1 48 ? -8.547 26.359 0.299 1 93.12 48 GLY B CA 1
ATOM 2635 C C . GLY B 1 48 ? -8.953 26.125 -1.143 1 93.12 48 GLY B C 1
ATOM 2636 O O . GLY B 1 48 ? -9.398 27.047 -1.828 1 93.12 48 GLY B O 1
ATOM 2637 N N . LEU B 1 49 ? -8.766 24.922 -1.611 1 93.19 49 LEU B N 1
ATOM 2638 C CA . LEU B 1 49 ? -9.141 24.578 -2.977 1 93.19 49 LEU B CA 1
ATOM 2639 C C . LEU B 1 49 ? -10.641 24.312 -3.078 1 93.19 49 LEU B C 1
ATOM 2641 O O . LEU B 1 49 ? -11.227 24.453 -4.152 1 93.19 49 LEU B O 1
ATOM 2645 N N . ILE B 1 50 ? -11.219 23.844 -1.999 1 94.06 50 ILE B N 1
ATOM 2646 C CA . ILE B 1 50 ? -12.664 23.672 -1.847 1 94.06 50 ILE B CA 1
ATOM 2647 C C . ILE B 1 50 ? -13.141 24.406 -0.601 1 94.06 50 ILE B C 1
ATOM 2649 O O . ILE B 1 50 ? -12.484 24.375 0.442 1 94.06 50 ILE B O 1
ATOM 2653 N N . LYS B 1 51 ? -14.258 25.062 -0.72 1 94.56 51 LYS B N 1
ATOM 2654 C CA . LYS B 1 51 ? -14.812 25.797 0.421 1 94.56 51 LYS B CA 1
ATOM 2655 C C . LYS B 1 51 ? -15.766 24.906 1.218 1 94.56 51 LYS B C 1
ATOM 2657 O O . LYS B 1 51 ? -16.594 24.188 0.64 1 94.56 51 LYS B O 1
ATOM 2662 N N . ALA B 1 52 ? -15.648 24.984 2.465 1 96 52 ALA B N 1
ATOM 2663 C CA . ALA B 1 52 ? -16.594 24.281 3.332 1 96 52 ALA B CA 1
ATOM 2664 C C . ALA B 1 52 ? -17.984 24.938 3.256 1 96 52 ALA B C 1
ATOM 2666 O O . ALA B 1 52 ? -18.094 26.141 3.023 1 96 52 ALA B O 1
ATOM 2667 N N . ASP B 1 53 ? -19.047 24.141 3.41 1 97.19 53 ASP B N 1
ATOM 2668 C CA . ASP B 1 53 ? -20.406 24.688 3.449 1 97.19 53 ASP B CA 1
ATOM 2669 C C . ASP B 1 53 ? -20.703 25.328 4.801 1 97.19 53 ASP B C 1
ATOM 2671 O O . ASP B 1 53 ? -21.406 26.328 4.875 1 97.19 53 ASP B O 1
ATOM 2675 N N . LYS B 1 54 ? -20.281 24.656 5.789 1 97 54 LYS B N 1
ATOM 2676 C CA . LYS B 1 54 ? -20.406 25.141 7.16 1 97 54 LYS B CA 1
ATOM 2677 C C . LYS B 1 54 ? -19.109 24.891 7.941 1 97 54 LYS B C 1
ATOM 2679 O O . LYS B 1 54 ? -18.297 24.047 7.559 1 97 54 LYS B O 1
ATOM 2684 N N . GLY B 1 55 ? -18.906 25.703 8.953 1 96.19 55 GLY B N 1
ATOM 2685 C CA . GLY B 1 55 ? -17.766 25.531 9.828 1 96.19 55 GLY B CA 1
ATOM 2686 C C . GLY B 1 55 ? -16.609 26.453 9.492 1 96.19 55 GLY B C 1
ATOM 2687 O O . GLY B 1 55 ? -16.75 27.359 8.664 1 96.19 55 GLY B O 1
ATOM 2688 N N . GLU B 1 56 ? -15.516 26.234 10.242 1 95.25 56 GLU B N 1
ATOM 2689 C CA . GLU B 1 56 ? -14.383 27.141 10.086 1 95.25 56 GLU B CA 1
ATOM 2690 C C . GLU B 1 56 ? -13.062 26.375 10.078 1 95.25 56 GLU B C 1
ATOM 2692 O O . GLU B 1 56 ? -12.922 25.375 10.766 1 95.25 56 GLU B O 1
ATOM 2697 N N . ILE B 1 57 ? -12.188 26.875 9.273 1 96.38 57 ILE B N 1
ATOM 2698 C CA . ILE B 1 57 ? -10.828 26.359 9.219 1 96.38 57 ILE B CA 1
ATOM 2699 C C . ILE B 1 57 ? -9.836 27.469 9.562 1 96.38 57 ILE B C 1
ATOM 2701 O O . ILE B 1 57 ? -9.812 28.516 8.906 1 96.38 57 ILE B O 1
ATOM 2705 N N . LYS B 1 58 ? -9.109 27.281 10.539 1 96.44 58 LYS B N 1
ATOM 2706 C CA . LYS B 1 58 ? -8.055 28.219 10.914 1 96.44 58 LYS B CA 1
ATOM 2707 C C . LYS B 1 58 ? -6.68 27.562 10.789 1 96.44 58 LYS B C 1
ATOM 2709 O O . LYS B 1 58 ? -6.449 26.469 11.312 1 96.44 58 LYS B O 1
ATOM 2714 N N . LEU B 1 59 ? -5.816 28.188 10.102 1 96.75 59 LEU B N 1
ATOM 2715 C CA . LEU B 1 59 ? -4.41 27.828 9.969 1 96.75 59 LEU B CA 1
ATOM 2716 C C . LEU B 1 59 ? -3.512 28.969 10.422 1 96.75 59 LEU B C 1
ATOM 2718 O O . LEU B 1 59 ? -3.684 30.109 9.984 1 96.75 59 LEU B O 1
ATOM 2722 N N . PHE B 1 60 ? -2.602 28.719 11.273 1 95.88 60 PHE B N 1
ATOM 2723 C CA . PHE B 1 60 ? -1.749 29.75 11.828 1 95.88 60 PHE B CA 1
ATOM 2724 C C . PHE B 1 60 ? -2.586 30.859 12.461 1 95.88 60 PHE B C 1
ATOM 2726 O O . PHE B 1 60 ? -2.301 32.031 12.281 1 95.88 60 PHE B O 1
ATOM 2733 N N . ASP B 1 61 ? -3.664 30.453 13.023 1 93.06 61 ASP B N 1
ATOM 2734 C CA . ASP B 1 61 ? -4.59 31.359 13.711 1 93.06 61 ASP B CA 1
ATOM 2735 C C . ASP B 1 61 ? -5.246 32.312 12.734 1 93.06 61 ASP B C 1
ATOM 2737 O O . ASP B 1 61 ? -5.68 33.406 13.125 1 93.06 61 ASP B O 1
ATOM 2741 N N . LYS B 1 62 ? -5.207 32.031 11.547 1 94.62 62 LYS B N 1
ATOM 2742 C CA . LYS B 1 62 ? -5.863 32.812 10.508 1 94.62 62 LYS B CA 1
ATOM 2743 C C . LYS B 1 62 ? -6.91 31.984 9.766 1 94.62 62 LYS B C 1
ATOM 2745 O O . LYS B 1 62 ? -6.781 30.766 9.656 1 94.62 62 LYS B O 1
ATOM 2750 N N . ASN B 1 63 ? -7.852 32.656 9.289 1 91.81 63 ASN B N 1
ATOM 2751 C CA . ASN B 1 63 ? -8.867 32 8.477 1 91.81 63 ASN B CA 1
ATOM 2752 C C . ASN B 1 63 ? -8.406 31.812 7.035 1 91.81 63 ASN B C 1
ATOM 2754 O O . ASN B 1 63 ? -7.98 32.781 6.391 1 91.81 63 ASN B O 1
ATOM 2758 N N . ILE B 1 64 ? -8.5 30.641 6.527 1 88.56 64 ILE B N 1
ATOM 2759 C CA . ILE B 1 64 ? -7.988 30.312 5.199 1 88.56 64 ILE B CA 1
ATOM 2760 C C . ILE B 1 64 ? -8.719 31.125 4.145 1 88.56 64 ILE B C 1
ATOM 2762 O O . ILE B 1 64 ? -8.133 31.5 3.125 1 88.56 64 ILE B O 1
ATOM 2766 N N . SER B 1 65 ? -9.961 31.5 4.379 1 86.19 65 SER B N 1
ATOM 2767 C CA . SER B 1 65 ? -10.75 32.25 3.406 1 86.19 65 SER B CA 1
ATOM 2768 C C . SER B 1 65 ? -10.344 33.719 3.387 1 86.19 65 SER B C 1
ATOM 2770 O O . SER B 1 65 ? -10.477 34.406 2.359 1 86.19 65 SER B O 1
ATOM 2772 N N . GLU B 1 66 ? -9.805 34.188 4.465 1 89 66 GLU B N 1
ATOM 2773 C CA . GLU B 1 66 ? -9.508 35.625 4.602 1 89 66 GLU B CA 1
ATOM 2774 C C . GLU B 1 66 ? -8.031 35.906 4.359 1 89 66 GLU B C 1
ATOM 2776 O O . GLU B 1 66 ? -7.664 37 3.918 1 89 66 GLU B O 1
ATOM 2781 N N . ASP B 1 67 ? -7.215 35 4.621 1 92.06 67 ASP B N 1
ATOM 2782 C CA . ASP B 1 67 ? -5.766 35.188 4.555 1 92.06 67 ASP B CA 1
ATOM 2783 C C . ASP B 1 67 ? -5.117 34.156 3.65 1 92.06 67 ASP B C 1
ATOM 2785 O O . ASP B 1 67 ? -4.102 33.562 4.016 1 92.06 67 ASP B O 1
ATOM 2789 N N . GLU B 1 68 ? -5.633 33.969 2.531 1 90.94 68 GLU B N 1
ATOM 2790 C CA . GLU B 1 68 ? -5.289 32.875 1.638 1 90.94 68 GLU B CA 1
ATOM 2791 C C . GLU B 1 68 ? -3.82 32.938 1.227 1 90.94 68 GLU B C 1
ATOM 2793 O O . GLU B 1 68 ? -3.115 31.922 1.261 1 90.94 68 GLU B O 1
ATOM 2798 N N . ILE B 1 69 ? -3.332 34.125 0.856 1 92.56 69 ILE B N 1
ATOM 2799 C CA . ILE B 1 69 ? -1.971 34.25 0.357 1 92.56 69 ILE B CA 1
ATOM 2800 C C . ILE B 1 69 ? -0.974 33.906 1.456 1 92.56 69 ILE B C 1
ATOM 2802 O O . ILE B 1 69 ? -0.053 33.125 1.231 1 92.56 69 ILE B O 1
ATOM 2806 N N . TYR B 1 70 ? -1.224 34.469 2.6 1 94.19 70 TYR B N 1
ATOM 2807 C CA . TYR B 1 70 ? -0.343 34.188 3.727 1 94.19 70 TYR B CA 1
ATOM 2808 C C . TYR B 1 70 ? -0.348 32.688 4.059 1 94.19 70 TYR B C 1
ATOM 2810 O O . TYR B 1 70 ? 0.711 32.094 4.238 1 94.19 70 TYR B O 1
ATOM 2818 N N . VAL B 1 71 ? -1.52 32.125 4.129 1 94.62 71 VAL B N 1
ATOM 2819 C CA . VAL B 1 71 ? -1.678 30.734 4.516 1 94.62 71 VAL B CA 1
ATOM 2820 C C . VAL B 1 71 ? -0.985 29.828 3.494 1 94.62 71 VAL B C 1
ATOM 2822 O O . VAL B 1 71 ? -0.164 28.984 3.859 1 94.62 71 VAL B O 1
ATOM 2825 N N . LYS B 1 72 ? -1.192 30.094 2.287 1 94.69 72 LYS B N 1
ATOM 2826 C CA . LYS B 1 72 ? -0.646 29.25 1.229 1 94.69 72 LYS B CA 1
ATOM 2827 C C . LYS B 1 72 ? 0.868 29.406 1.127 1 94.69 72 LYS B C 1
ATOM 2829 O O . LYS B 1 72 ? 1.576 28.438 0.807 1 94.69 72 LYS B O 1
ATOM 2834 N N . ASP B 1 73 ? 1.31 30.578 1.476 1 96.62 73 ASP B N 1
ATOM 2835 C CA . ASP B 1 73 ? 2.744 30.859 1.456 1 96.62 73 ASP B CA 1
ATOM 2836 C C . ASP B 1 73 ? 3.467 30.062 2.539 1 96.62 73 ASP B C 1
ATOM 2838 O O . ASP B 1 73 ? 4.676 29.828 2.449 1 96.62 73 ASP B O 1
ATOM 2842 N N . ASN B 1 74 ? 2.695 29.609 3.521 1 96.69 74 ASN B N 1
ATOM 2843 C CA . ASN B 1 74 ? 3.295 28.938 4.668 1 96.69 74 ASN B CA 1
ATOM 2844 C C . ASN B 1 74 ? 2.973 27.453 4.676 1 96.69 74 ASN B C 1
ATOM 2846 O O . ASN B 1 74 ? 3.277 26.75 5.645 1 96.69 74 ASN B O 1
ATOM 2850 N N . ILE B 1 75 ? 2.377 26.953 3.584 1 97.25 75 ILE B N 1
ATOM 2851 C CA . ILE B 1 75 ? 2.037 25.547 3.465 1 97.25 75 ILE B CA 1
ATOM 2852 C C . ILE B 1 75 ? 2.867 24.906 2.354 1 97.25 75 ILE B C 1
ATOM 2854 O O . ILE B 1 75 ? 2.975 25.453 1.255 1 97.25 75 ILE B O 1
ATOM 2858 N N . GLY B 1 76 ? 3.578 23.875 2.709 1 97 76 GLY B N 1
ATOM 2859 C CA . GLY B 1 76 ? 4.105 22.984 1.698 1 97 76 GLY B CA 1
ATOM 2860 C C . GLY B 1 76 ? 3.197 21.797 1.419 1 97 76 GLY B C 1
ATOM 2861 O O . GLY B 1 76 ? 2.73 21.141 2.346 1 97 76 GLY B O 1
ATOM 2862 N N . PHE B 1 77 ? 2.953 21.578 0.175 1 96.19 77 PHE B N 1
ATOM 2863 C CA . PHE B 1 77 ? 1.969 20.547 -0.14 1 96.19 77 PHE B CA 1
ATOM 2864 C C . PHE B 1 77 ? 2.549 19.516 -1.108 1 96.19 77 PHE B C 1
ATOM 2866 O O . PHE B 1 77 ? 3.297 19.875 -2.021 1 96.19 77 PHE B O 1
ATOM 2873 N N . VAL B 1 78 ? 2.213 18.219 -0.843 1 96 78 VAL B N 1
ATOM 2874 C CA . VAL B 1 78 ? 2.551 17.078 -1.706 1 96 78 VAL B CA 1
ATOM 2875 C C . VAL B 1 78 ? 1.285 16.297 -2.053 1 96 78 VAL B C 1
ATOM 2877 O O . VAL B 1 78 ? 0.61 15.773 -1.164 1 96 78 VAL B O 1
ATOM 2880 N N . PHE B 1 79 ? 0.993 16.219 -3.355 1 92.56 79 PHE B N 1
ATOM 2881 C CA . PHE B 1 79 ? -0.169 15.469 -3.814 1 92.56 79 PHE B CA 1
ATOM 2882 C C . PHE B 1 79 ? 0.197 14.016 -4.082 1 92.56 79 PHE B C 1
ATOM 2884 O O . PHE B 1 79 ? 1.359 13.625 -3.943 1 92.56 79 PHE B O 1
ATOM 2891 N N . ASP B 1 80 ? -0.814 13.258 -4.434 1 89.62 80 ASP B N 1
ATOM 2892 C CA . ASP B 1 80 ? -0.595 11.836 -4.688 1 89.62 80 ASP B CA 1
ATOM 2893 C C . ASP B 1 80 ? 0.084 11.617 -6.039 1 89.62 80 ASP B C 1
ATOM 2895 O O . ASP B 1 80 ? 0.599 10.531 -6.316 1 89.62 80 ASP B O 1
ATOM 2899 N N . SER B 1 81 ? 0.12 12.594 -6.863 1 90.38 81 SER B N 1
ATOM 2900 C CA . SER B 1 81 ? 0.793 12.531 -8.156 1 90.38 81 SER B CA 1
ATOM 2901 C C . SER B 1 81 ? 1.279 13.914 -8.594 1 90.38 81 SER B C 1
ATOM 2903 O O . SER B 1 81 ? 0.722 14.93 -8.18 1 90.38 81 SER B O 1
ATOM 2905 N N . LEU B 1 82 ? 2.41 13.797 -9.281 1 91 82 LEU B N 1
ATOM 2906 C CA . LEU B 1 82 ? 2.9 15.039 -9.875 1 91 82 LEU B CA 1
ATOM 2907 C C . LEU B 1 82 ? 2.166 15.344 -11.18 1 91 82 LEU B C 1
ATOM 2909 O O . LEU B 1 82 ? 2.455 14.742 -12.219 1 91 82 LEU B O 1
ATOM 2913 N N . ASN B 1 83 ? 1.09 16.047 -11.07 1 88.12 83 ASN B N 1
ATOM 2914 C CA . ASN B 1 83 ? 0.323 16.453 -12.242 1 88.12 83 ASN B CA 1
ATOM 2915 C C . ASN B 1 83 ? 0.846 17.766 -12.828 1 88.12 83 ASN B C 1
ATOM 2917 O O . ASN B 1 83 ? 0.283 18.828 -12.578 1 88.12 83 ASN B O 1
ATOM 2921 N N . PHE B 1 84 ? 1.889 17.672 -13.602 1 91.75 84 PHE B N 1
ATOM 2922 C CA . PHE B 1 84 ? 2.527 18.844 -14.203 1 91.75 84 PHE B CA 1
ATOM 2923 C C . PHE B 1 84 ? 2.832 18.594 -15.68 1 91.75 84 PHE B C 1
ATOM 2925 O O . PHE B 1 84 ? 2.514 17.531 -16.219 1 91.75 84 PHE B O 1
ATOM 2932 N N . TYR B 1 85 ? 3.334 19.656 -16.375 1 92.25 85 TYR B N 1
ATOM 2933 C CA . TYR B 1 85 ? 3.656 19.562 -17.797 1 92.25 85 TYR B CA 1
ATOM 2934 C C . TYR B 1 85 ? 4.738 18.531 -18.047 1 92.25 85 TYR B C 1
ATOM 2936 O O . TYR B 1 85 ? 5.883 18.703 -17.625 1 92.25 85 TYR B O 1
ATOM 2944 N N . PRO B 1 86 ? 4.375 17.531 -18.75 1 94.44 86 PRO B N 1
ATOM 2945 C CA . PRO B 1 86 ? 5.316 16.422 -18.906 1 94.44 86 PRO B CA 1
ATOM 2946 C C . PRO B 1 86 ? 6.57 16.812 -19.688 1 94.44 86 PRO B C 1
ATOM 2948 O O . PRO B 1 86 ? 7.621 16.188 -19.516 1 94.44 86 PRO B O 1
ATOM 2951 N N . ASN B 1 87 ? 6.48 17.828 -20.5 1 95.94 87 ASN B N 1
ATOM 2952 C CA . ASN B 1 87 ? 7.594 18.203 -21.359 1 95.94 87 ASN B CA 1
ATOM 2953 C C . ASN B 1 87 ? 8.5 19.234 -20.703 1 95.94 87 ASN B C 1
ATOM 2955 O O . ASN B 1 87 ? 9.453 19.719 -21.312 1 95.94 87 ASN B O 1
ATOM 2959 N N . LEU B 1 88 ? 8.25 19.5 -19.547 1 96.31 88 LEU B N 1
ATOM 2960 C CA . LEU B 1 88 ? 9.125 20.391 -18.781 1 96.31 88 LEU B CA 1
ATOM 2961 C C . LEU B 1 88 ? 10.227 19.594 -18.094 1 96.31 88 LEU B C 1
ATOM 2963 O O . LEU B 1 88 ? 10.023 18.438 -17.719 1 96.31 88 LEU B O 1
ATOM 2967 N N . ARG B 1 89 ? 11.336 20.25 -18.031 1 97.12 89 ARG B N 1
ATOM 2968 C CA . ARG B 1 89 ? 12.445 19.656 -17.297 1 97.12 89 ARG B CA 1
ATOM 2969 C C . ARG B 1 89 ? 12.367 20 -15.812 1 97.12 89 ARG B C 1
ATOM 2971 O O . ARG B 1 89 ? 11.719 20.984 -15.43 1 97.12 89 ARG B O 1
ATOM 2978 N N . VAL B 1 90 ? 12.984 19.234 -14.906 1 97.94 90 VAL B N 1
ATOM 2979 C CA . VAL B 1 90 ? 12.992 19.422 -13.453 1 97.94 90 VAL B CA 1
ATOM 2980 C C . VAL B 1 90 ? 13.477 20.828 -13.117 1 97.94 90 VAL B C 1
ATOM 2982 O O . VAL B 1 90 ? 12.883 21.516 -12.273 1 97.94 90 VAL B O 1
ATOM 2985 N N . LYS B 1 91 ? 14.492 21.266 -13.805 1 97.12 91 LYS B N 1
ATOM 2986 C CA . LYS B 1 91 ? 15.031 22.609 -13.531 1 97.12 91 LYS B CA 1
ATOM 2987 C C . LYS B 1 91 ? 14.016 23.688 -13.875 1 97.12 91 LYS B C 1
ATOM 2989 O O . LYS B 1 91 ? 13.953 24.719 -13.203 1 97.12 91 LYS B O 1
ATOM 2994 N N . ASP B 1 92 ? 13.227 23.516 -14.953 1 97.12 92 ASP B N 1
ATOM 2995 C CA . ASP B 1 92 ? 12.188 24.469 -15.344 1 97.12 92 ASP B CA 1
ATOM 2996 C C . ASP B 1 92 ? 11.023 24.438 -14.352 1 97.12 92 ASP B C 1
ATOM 2998 O O . ASP B 1 92 ? 10.414 25.484 -14.078 1 97.12 92 ASP B O 1
ATOM 3002 N N . PHE B 1 93 ? 10.711 23.25 -13.883 1 96.94 93 PHE B N 1
ATOM 3003 C CA . PHE B 1 93 ? 9.727 23.109 -12.812 1 96.94 93 PHE B CA 1
ATOM 3004 C C . PHE B 1 93 ? 10.086 24 -11.625 1 96.94 93 PHE B C 1
ATOM 3006 O O . PHE B 1 93 ? 9.242 24.734 -11.117 1 96.94 93 PHE B O 1
ATOM 3013 N N . LYS B 1 94 ? 11.328 23.938 -11.234 1 97.06 94 LYS B N 1
ATOM 3014 C CA . LYS B 1 94 ? 11.828 24.734 -10.117 1 97.06 94 LYS B CA 1
ATOM 3015 C C . LYS B 1 94 ? 11.539 26.219 -10.336 1 97.06 94 LYS B C 1
ATOM 3017 O O . LYS B 1 94 ? 11.094 26.906 -9.422 1 97.06 94 LYS B O 1
ATOM 3022 N N . LYS B 1 95 ? 11.82 26.672 -11.508 1 96.5 95 LYS B N 1
ATOM 3023 C CA . LYS B 1 95 ? 11.633 28.078 -11.836 1 96.5 95 LYS B CA 1
ATOM 3024 C C . LYS B 1 95 ? 10.172 28.5 -11.688 1 96.5 95 LYS B C 1
ATOM 3026 O O . LYS B 1 95 ? 9.883 29.547 -11.125 1 96.5 95 LYS B O 1
ATOM 3031 N N . ILE B 1 96 ? 9.336 27.641 -12.148 1 95.94 96 ILE B N 1
ATOM 3032 C CA . ILE B 1 96 ? 7.91 27.953 -12.164 1 95.94 96 ILE B CA 1
ATOM 3033 C C . ILE B 1 96 ? 7.367 27.938 -10.734 1 95.94 96 ILE B C 1
ATOM 3035 O O . ILE B 1 96 ? 6.754 28.922 -10.289 1 95.94 96 ILE B O 1
ATOM 3039 N N . VAL B 1 97 ? 7.633 26.922 -10 1 94.12 97 VAL B N 1
ATOM 3040 C CA . VAL B 1 97 ? 7.035 26.766 -8.68 1 94.12 97 VAL B CA 1
ATOM 3041 C C . VAL B 1 97 ? 7.723 27.688 -7.684 1 94.12 97 VAL B C 1
ATOM 3043 O O . VAL B 1 97 ? 7.105 28.141 -6.715 1 94.12 97 VAL B O 1
ATOM 3046 N N . GLY B 1 98 ? 8.984 27.984 -7.93 1 94.69 98 GLY B N 1
ATOM 3047 C CA . GLY B 1 98 ? 9.703 28.891 -7.059 1 94.69 98 GLY B CA 1
ATOM 3048 C C . GLY B 1 98 ? 9.07 30.281 -6.996 1 94.69 98 GLY B C 1
ATOM 3049 O O . GLY B 1 98 ? 9.117 30.938 -5.953 1 94.69 98 GLY B O 1
ATOM 3050 N N . GLU B 1 99 ? 8.469 30.688 -8.047 1 94.5 99 GLU B N 1
ATOM 3051 C CA . GLU B 1 99 ? 7.863 32.031 -8.133 1 94.5 99 GLU B CA 1
ATOM 3052 C C . GLU B 1 99 ? 6.582 32.094 -7.309 1 94.5 99 GLU B C 1
ATOM 3054 O O . GLU B 1 99 ? 6.105 33.188 -6.992 1 94.5 99 GLU B O 1
ATOM 3059 N N . ALA B 1 100 ? 6.09 31.031 -6.957 1 94.06 100 ALA B N 1
ATOM 3060 C CA . ALA B 1 100 ? 4.805 30.984 -6.262 1 94.06 100 ALA B CA 1
ATOM 3061 C C . ALA B 1 100 ? 4.973 31.25 -4.773 1 94.06 100 ALA B C 1
ATOM 3063 O O . ALA B 1 100 ? 3.996 31.531 -4.07 1 94.06 100 ALA B O 1
ATOM 3064 N N . TYR B 1 101 ? 6.219 31.281 -4.301 1 96.5 101 TYR B N 1
ATOM 3065 C CA . TYR B 1 101 ? 6.445 31.391 -2.863 1 96.5 101 TYR B CA 1
ATOM 3066 C C . TYR B 1 101 ? 7.406 32.531 -2.557 1 96.5 101 TYR B C 1
ATOM 3068 O O . TYR B 1 101 ? 8.414 32.719 -3.244 1 96.5 101 TYR B O 1
ATOM 3076 N N . SER B 1 102 ? 7.117 33.281 -1.501 1 96.62 102 SER B N 1
ATOM 3077 C CA . SER B 1 102 ? 7.879 34.469 -1.155 1 96.62 102 SER B CA 1
ATOM 3078 C C . SER B 1 102 ? 9.234 34.094 -0.566 1 96.62 102 SER B C 1
ATOM 3080 O O . SER B 1 102 ? 10.18 34.906 -0.621 1 96.62 102 SER B O 1
ATOM 3082 N N . ARG B 1 103 ? 9.375 32.938 -0.065 1 97.19 103 ARG B N 1
ATOM 3083 C CA . ARG B 1 103 ? 10.602 32.594 0.628 1 97.19 103 ARG B CA 1
ATOM 3084 C C . ARG B 1 103 ? 11.258 31.359 -0.021 1 97.19 103 ARG B C 1
ATOM 3086 O O . ARG B 1 103 ? 11.922 30.578 0.654 1 97.19 103 ARG B O 1
ATOM 3093 N N . PHE B 1 104 ? 10.961 31.203 -1.233 1 97.44 104 PHE B N 1
ATOM 3094 C CA . PHE B 1 104 ? 11.531 30.062 -1.932 1 97.44 104 PHE B CA 1
ATOM 3095 C C . PHE B 1 104 ? 13.055 30.141 -1.947 1 97.44 104 PHE B C 1
ATOM 3097 O O . PHE B 1 104 ? 13.625 31.188 -2.285 1 97.44 104 PHE B O 1
ATOM 3104 N N . ASN B 1 105 ? 13.703 29.109 -1.586 1 97.94 105 ASN B N 1
ATOM 3105 C CA . ASN B 1 105 ? 15.164 28.984 -1.578 1 97.94 105 ASN B CA 1
ATOM 3106 C C . ASN B 1 105 ? 15.648 28 -2.625 1 97.94 105 ASN B C 1
ATOM 3108 O O . ASN B 1 105 ? 15.594 26.781 -2.41 1 97.94 105 ASN B O 1
ATOM 3112 N N . SER B 1 106 ? 16.203 28.516 -3.658 1 97.19 106 SER B N 1
ATOM 3113 C CA . SER B 1 106 ? 16.641 27.703 -4.793 1 97.19 106 SER B CA 1
ATOM 3114 C C . SER B 1 106 ? 17.734 26.734 -4.383 1 97.19 106 SER B C 1
ATOM 3116 O O . SER B 1 106 ? 17.812 25.609 -4.891 1 97.19 106 SER B O 1
ATOM 3118 N N . LYS B 1 107 ? 18.531 27.125 -3.549 1 97.69 107 LYS B N 1
ATOM 3119 C CA . LYS B 1 107 ? 19.641 26.266 -3.105 1 97.69 107 LYS B CA 1
ATOM 3120 C C . LYS B 1 107 ? 19.125 25.047 -2.361 1 97.69 107 LYS B C 1
ATOM 3122 O O . LYS B 1 107 ? 19.625 23.938 -2.557 1 97.69 107 LYS B O 1
ATOM 3127 N N . VAL B 1 108 ? 18.156 25.281 -1.553 1 97 108 VAL B N 1
ATOM 3128 C CA . VAL B 1 108 ? 17.578 24.172 -0.804 1 97 108 VAL B CA 1
ATOM 3129 C C . VAL B 1 108 ? 16.969 23.156 -1.771 1 97 108 VAL B C 1
ATOM 3131 O O . VAL B 1 108 ? 17.172 21.953 -1.638 1 97 108 VAL B O 1
ATOM 3134 N N . PHE B 1 109 ? 16.234 23.641 -2.711 1 98.06 109 PHE B N 1
ATOM 3135 C CA . PHE B 1 109 ? 15.656 22.781 -3.729 1 98.06 109 PHE B CA 1
ATOM 3136 C C . PHE B 1 109 ? 16.734 21.969 -4.43 1 98.06 109 PHE B C 1
ATOM 3138 O O . PHE B 1 109 ? 16.625 20.75 -4.543 1 98.06 109 PHE B O 1
ATOM 3145 N N . ASP B 1 110 ? 17.766 22.625 -4.852 1 98.19 110 ASP B N 1
ATOM 3146 C CA . ASP B 1 110 ? 18.859 21.969 -5.57 1 98.19 110 ASP B CA 1
ATOM 3147 C C . ASP B 1 110 ? 19.547 20.922 -4.688 1 98.19 110 ASP B C 1
ATOM 3149 O O . ASP B 1 110 ? 19.953 19.859 -5.172 1 98.19 110 ASP B O 1
ATOM 3153 N N . ASP B 1 111 ? 19.719 21.25 -3.49 1 97.62 111 ASP B N 1
ATOM 3154 C CA . ASP B 1 111 ? 20.344 20.312 -2.553 1 97.62 111 ASP B CA 1
ATOM 3155 C C . ASP B 1 111 ? 19.516 19.031 -2.434 1 97.62 111 ASP B C 1
ATOM 3157 O O . ASP B 1 111 ? 20.078 17.938 -2.373 1 97.62 111 ASP B O 1
ATOM 3161 N N . TYR B 1 112 ? 18.219 19.172 -2.369 1 96.75 112 TYR B N 1
ATOM 3162 C CA . TYR B 1 112 ? 17.359 17.984 -2.305 1 96.75 112 TYR B CA 1
ATOM 3163 C C . TYR B 1 112 ? 17.422 17.203 -3.604 1 96.75 112 TYR B C 1
ATOM 3165 O O . TYR B 1 112 ? 17.469 15.961 -3.586 1 96.75 112 TYR B O 1
ATOM 3173 N N . ILE B 1 113 ? 17.406 17.891 -4.719 1 97.75 113 ILE B N 1
ATOM 3174 C CA . ILE B 1 113 ? 17.484 17.219 -6.016 1 97.75 113 ILE B CA 1
ATOM 3175 C C . ILE B 1 113 ? 18.766 16.406 -6.102 1 97.75 113 ILE B C 1
ATOM 3177 O O . ILE B 1 113 ? 18.766 15.273 -6.57 1 97.75 113 ILE B O 1
ATOM 3181 N N . LYS B 1 114 ? 19.828 16.969 -5.617 1 97.19 114 LYS B N 1
ATOM 3182 C CA . LYS B 1 114 ? 21.109 16.266 -5.559 1 97.19 114 LYS B CA 1
ATOM 3183 C C . LYS B 1 114 ? 21.047 15.078 -4.602 1 97.19 114 LYS B C 1
ATOM 3185 O O . LYS B 1 114 ? 21.469 13.977 -4.949 1 97.19 114 LYS B O 1
ATOM 3190 N N . LYS B 1 115 ? 20.516 15.328 -3.455 1 94.56 115 LYS B N 1
ATOM 3191 C CA . LYS B 1 115 ? 20.375 14.273 -2.453 1 94.56 115 LYS B CA 1
ATOM 3192 C C . LYS B 1 115 ? 19.578 13.094 -3.006 1 94.56 115 LYS B C 1
ATOM 3194 O O . LYS B 1 115 ? 19.875 11.938 -2.689 1 94.56 115 LYS B O 1
ATOM 3199 N N . PHE B 1 116 ? 18.609 13.398 -3.855 1 94.94 116 PHE B N 1
ATOM 3200 C CA . PHE B 1 116 ? 17.703 12.383 -4.395 1 94.94 116 PHE B CA 1
ATOM 3201 C C . PHE B 1 116 ? 18.297 11.766 -5.656 1 94.94 116 PHE B C 1
ATOM 3203 O O . PHE B 1 116 ? 17.719 10.836 -6.227 1 94.94 116 PHE B O 1
ATOM 3210 N N . ASN B 1 117 ? 19.391 12.266 -6.07 1 95 117 ASN B N 1
ATOM 3211 C CA . ASN B 1 117 ? 20.047 11.797 -7.277 1 95 117 ASN B CA 1
ATOM 3212 C C . ASN B 1 117 ? 19.141 11.898 -8.5 1 95 117 ASN B C 1
ATOM 3214 O O . ASN B 1 117 ? 19.016 10.945 -9.266 1 95 117 ASN B O 1
ATOM 3218 N N . ILE B 1 118 ? 18.484 12.992 -8.57 1 97 118 ILE B N 1
ATOM 3219 C CA . ILE B 1 118 ? 17.609 13.258 -9.703 1 97 118 ILE B CA 1
ATOM 3220 C C . ILE B 1 118 ? 18.312 14.195 -10.688 1 97 118 ILE B C 1
ATOM 3222 O O . ILE B 1 118 ? 18.922 15.18 -10.281 1 97 118 ILE B O 1
ATOM 3226 N N . ASN B 1 119 ? 18.25 13.883 -11.906 1 97.12 119 ASN B N 1
ATOM 3227 C CA . ASN B 1 119 ? 18.812 14.727 -12.953 1 97.12 119 ASN B CA 1
ATOM 3228 C C . ASN B 1 119 ? 17.969 15.977 -13.188 1 97.12 119 ASN B C 1
ATOM 3230 O O . ASN B 1 119 ? 16.812 15.883 -13.602 1 97.12 119 ASN B O 1
ATOM 3234 N N . PRO B 1 120 ? 18.547 17.078 -12.969 1 97.12 120 PRO B N 1
ATOM 3235 C CA . PRO B 1 120 ? 17.781 18.328 -13.156 1 97.12 120 PRO B CA 1
ATOM 3236 C C . PRO B 1 120 ? 17.344 18.531 -14.602 1 97.12 120 PRO B C 1
ATOM 3238 O O . PRO B 1 120 ? 16.422 19.312 -14.867 1 97.12 120 PRO B O 1
ATOM 3241 N N . LYS B 1 121 ? 17.969 17.859 -15.586 1 97.06 121 LYS B N 1
ATOM 3242 C CA . LYS B 1 121 ? 17.656 18.031 -17 1 97.06 121 LYS B CA 1
ATOM 3243 C C . LYS B 1 121 ? 16.609 17 -17.453 1 97.06 121 LYS B C 1
ATOM 3245 O O . LYS B 1 121 ? 16.156 17.031 -18.594 1 97.06 121 LYS B O 1
ATOM 3250 N N . ALA B 1 122 ? 16.172 16.141 -16.516 1 97.19 122 ALA B N 1
ATOM 3251 C CA . ALA B 1 122 ? 15.18 15.125 -16.859 1 97.19 122 ALA B CA 1
ATOM 3252 C C . ALA B 1 122 ? 13.812 15.758 -17.109 1 97.19 122 ALA B C 1
ATOM 3254 O O . ALA B 1 122 ? 13.43 16.703 -16.422 1 97.19 122 ALA B O 1
ATOM 3255 N N . TYR B 1 123 ? 13.109 15.18 -18.078 1 97.31 123 TYR B N 1
ATOM 3256 C CA . TYR B 1 123 ? 11.734 15.594 -18.328 1 97.31 123 TYR B CA 1
ATOM 3257 C C . TYR B 1 123 ? 10.805 15.047 -17.25 1 97.31 123 TYR B C 1
ATOM 3259 O O . TYR B 1 123 ? 10.922 13.883 -16.844 1 97.31 123 TYR B O 1
ATOM 3267 N N . ILE B 1 124 ? 9.844 15.805 -16.797 1 96.38 124 ILE B N 1
ATOM 3268 C CA . ILE B 1 124 ? 8.891 15.445 -15.75 1 96.38 124 ILE B CA 1
ATOM 3269 C C . ILE B 1 124 ? 8.109 14.203 -16.172 1 96.38 124 ILE B C 1
ATOM 3271 O O . ILE B 1 124 ? 7.871 13.312 -15.344 1 96.38 124 ILE B O 1
ATOM 3275 N N . GLY B 1 125 ? 7.75 14.18 -17.406 1 95.38 125 GLY B N 1
ATOM 3276 C CA . GLY B 1 125 ? 6.965 13.07 -17.922 1 95.38 125 GLY B CA 1
ATOM 3277 C C . GLY B 1 125 ? 7.699 11.742 -17.859 1 95.38 125 GLY B C 1
ATOM 3278 O O . GLY B 1 125 ? 7.086 10.68 -17.969 1 95.38 125 GLY B O 1
ATOM 3279 N N . ASN B 1 126 ? 9.008 11.734 -17.672 1 94.31 126 ASN B N 1
ATOM 3280 C CA . ASN B 1 126 ? 9.828 10.523 -17.688 1 94.31 126 ASN B CA 1
ATOM 3281 C C . ASN B 1 126 ? 10.188 10.078 -16.266 1 94.31 126 ASN B C 1
ATOM 3283 O O . ASN B 1 126 ? 10.852 9.055 -16.094 1 94.31 126 ASN B O 1
ATOM 3287 N N . LEU B 1 127 ? 9.766 10.797 -15.32 1 94.94 127 LEU B N 1
ATOM 3288 C CA . LEU B 1 127 ? 10.117 10.484 -13.945 1 94.94 127 LEU B CA 1
ATOM 3289 C C . LEU B 1 127 ? 9.297 9.305 -13.43 1 94.94 127 LEU B C 1
ATOM 3291 O O . LEU B 1 127 ? 8.125 9.156 -13.773 1 94.94 127 LEU B O 1
ATOM 3295 N N . SER B 1 128 ? 9.969 8.492 -12.656 1 92 128 SER B N 1
ATOM 3296 C CA . SER B 1 128 ? 9.227 7.473 -11.922 1 92 128 SER B CA 1
ATOM 3297 C C . SER B 1 128 ? 8.312 8.102 -10.875 1 92 128 SER B C 1
ATOM 3299 O O . SER B 1 128 ? 8.461 9.281 -10.539 1 92 128 SER B O 1
ATOM 3301 N N . LYS B 1 129 ? 7.352 7.359 -10.422 1 91.56 129 LYS B N 1
ATOM 3302 C CA . LYS B 1 129 ? 6.461 7.855 -9.383 1 91.56 129 LYS B CA 1
ATOM 3303 C C . LYS B 1 129 ? 7.25 8.312 -8.156 1 91.56 129 LYS B C 1
ATOM 3305 O O . LYS B 1 129 ? 6.934 9.336 -7.551 1 91.56 129 LYS B O 1
ATOM 3310 N N . GLY B 1 130 ? 8.273 7.5 -7.789 1 93.69 130 GLY B N 1
ATOM 3311 C CA . GLY B 1 130 ? 9.117 7.855 -6.664 1 93.69 130 GLY B CA 1
ATOM 3312 C C . GLY B 1 130 ? 9.883 9.148 -6.875 1 93.69 130 GLY B C 1
ATOM 3313 O O . GLY B 1 130 ? 9.977 9.977 -5.965 1 93.69 130 GLY B O 1
ATOM 3314 N N . GLU B 1 131 ? 10.383 9.297 -8.039 1 95.19 131 GLU B N 1
ATOM 3315 C CA . GLU B 1 131 ? 11.109 10.523 -8.375 1 95.19 131 GLU B CA 1
ATOM 3316 C C . GLU B 1 131 ? 10.18 11.734 -8.352 1 95.19 131 GLU B C 1
ATOM 3318 O O . GLU B 1 131 ? 10.555 12.797 -7.852 1 95.19 131 GLU B O 1
ATOM 3323 N N . ALA B 1 132 ? 9.023 11.523 -8.953 1 96.31 132 ALA B N 1
ATOM 3324 C CA . ALA B 1 132 ? 8.039 12.602 -8.961 1 96.31 132 ALA B CA 1
ATOM 3325 C C . ALA B 1 132 ? 7.688 13.047 -7.547 1 96.31 132 ALA B C 1
ATOM 3327 O O . ALA B 1 132 ? 7.633 14.242 -7.258 1 96.31 132 ALA B O 1
ATOM 3328 N N . MET B 1 133 ? 7.488 12.094 -6.703 1 96.44 133 MET B N 1
ATOM 3329 C CA . MET B 1 133 ? 7.168 12.398 -5.309 1 96.44 133 MET B CA 1
ATOM 3330 C C . MET B 1 133 ? 8.32 13.133 -4.633 1 96.44 133 MET B C 1
ATOM 3332 O O . MET B 1 133 ? 8.094 14.086 -3.885 1 96.44 133 MET B O 1
ATOM 3336 N N . LYS B 1 134 ? 9.492 12.719 -4.945 1 96.38 134 LYS B N 1
ATOM 3337 C CA . LYS B 1 134 ? 10.68 13.344 -4.371 1 96.38 134 LYS B CA 1
ATOM 3338 C C . LYS B 1 134 ? 10.789 14.805 -4.809 1 96.38 134 LYS B C 1
ATOM 3340 O O . LYS B 1 134 ? 11.148 15.672 -4.012 1 96.38 134 LYS B O 1
ATOM 3345 N N . ILE B 1 135 ? 10.469 15.062 -6.012 1 97.19 135 ILE B N 1
ATOM 3346 C CA . ILE B 1 135 ? 10.516 16.422 -6.531 1 97.19 135 ILE B CA 1
ATOM 3347 C C . ILE B 1 135 ? 9.453 17.281 -5.828 1 97.19 135 ILE B C 1
ATOM 3349 O O . ILE B 1 135 ? 9.727 18.422 -5.445 1 97.19 135 ILE B O 1
ATOM 3353 N N . MET B 1 136 ? 8.281 16.719 -5.688 1 96.88 136 MET B N 1
ATOM 3354 C CA . MET B 1 136 ? 7.23 17.438 -4.973 1 96.88 136 MET B CA 1
ATOM 3355 C C . MET B 1 136 ? 7.637 17.703 -3.529 1 96.88 136 MET B C 1
ATOM 3357 O O . MET B 1 136 ? 7.379 18.797 -2.998 1 96.88 136 MET B O 1
ATOM 3361 N N . MET B 1 137 ? 8.273 16.75 -2.938 1 96.5 137 MET B N 1
ATOM 3362 C CA . MET B 1 137 ? 8.789 16.922 -1.583 1 96.5 137 MET B CA 1
ATOM 3363 C C . MET B 1 137 ? 9.836 18.047 -1.535 1 96.5 137 MET B C 1
ATOM 3365 O O . MET B 1 137 ? 9.805 18.891 -0.641 1 96.5 137 MET B O 1
ATOM 3369 N N . ALA B 1 138 ? 10.727 18 -2.479 1 96.88 138 ALA B N 1
ATOM 3370 C CA . ALA B 1 138 ? 11.75 19.031 -2.555 1 96.88 138 ALA B CA 1
ATOM 3371 C C . ALA B 1 138 ? 11.117 20.422 -2.627 1 96.88 138 ALA B C 1
ATOM 3373 O O . ALA B 1 138 ? 11.555 21.344 -1.932 1 96.88 138 ALA B O 1
ATOM 3374 N N . ASN B 1 139 ? 10.117 20.547 -3.428 1 97.12 139 ASN B N 1
ATOM 3375 C CA . ASN B 1 139 ? 9.414 21.812 -3.547 1 97.12 139 ASN B CA 1
ATOM 3376 C C . ASN B 1 139 ? 8.781 22.234 -2.223 1 97.12 139 ASN B C 1
ATOM 3378 O O . ASN B 1 139 ? 8.938 23.375 -1.787 1 97.12 139 ASN B O 1
ATOM 3382 N N . ALA B 1 140 ? 8.086 21.297 -1.638 1 96.75 140 ALA B N 1
ATOM 3383 C CA . ALA B 1 140 ? 7.383 21.562 -0.386 1 96.75 140 ALA B CA 1
ATOM 3384 C C . ALA B 1 140 ? 8.352 22 0.708 1 96.75 140 ALA B C 1
ATOM 3386 O O . ALA B 1 140 ? 7.996 22.781 1.589 1 96.75 140 ALA B O 1
ATOM 3387 N N . LEU B 1 141 ? 9.586 21.578 0.611 1 96.25 141 LEU B N 1
ATOM 3388 C CA . LEU B 1 141 ? 10.57 21.797 1.669 1 96.25 141 LEU B CA 1
ATOM 3389 C C . LEU B 1 141 ? 11.461 22.984 1.336 1 96.25 141 LEU B C 1
ATOM 3391 O O . LEU B 1 141 ? 12.328 23.359 2.131 1 96.25 141 LEU B O 1
ATOM 3395 N N . SER B 1 142 ? 11.219 23.656 0.264 1 97.31 142 SER B N 1
ATOM 3396 C CA . SER B 1 142 ? 12.188 24.625 -0.234 1 97.31 142 SER B CA 1
ATOM 3397 C C . SER B 1 142 ? 11.719 26.062 0.005 1 97.31 142 SER B C 1
ATOM 3399 O O . SER B 1 142 ? 12.328 27 -0.498 1 97.31 142 SER B O 1
ATOM 3401 N N . HIS B 1 143 ? 10.68 26.266 0.752 1 96.81 143 HIS B N 1
ATOM 3402 C CA . HIS B 1 143 ? 10.227 27.625 0.945 1 96.81 143 HIS B CA 1
ATOM 3403 C C . HIS B 1 143 ? 9.875 27.891 2.406 1 96.81 143 HIS B C 1
ATOM 3405 O O . HIS B 1 143 ? 9 28.719 2.699 1 96.81 143 HIS B O 1
ATOM 3411 N N . ASP B 1 144 ? 10.422 27.109 3.217 1 94.25 144 ASP B N 1
ATOM 3412 C CA . ASP B 1 144 ? 10.344 27.281 4.664 1 94.25 144 ASP B CA 1
ATOM 3413 C C . ASP B 1 144 ? 8.891 27.234 5.141 1 94.25 144 ASP B C 1
ATOM 3415 O O . ASP B 1 144 ? 8.445 28.125 5.879 1 94.25 144 ASP B O 1
ATOM 3419 N N . ALA B 1 145 ? 8.188 26.328 4.629 1 95.94 145 ALA B N 1
ATOM 3420 C CA . ALA B 1 145 ? 6.805 26.125 5.043 1 95.94 145 ALA B CA 1
ATOM 3421 C C . ALA B 1 145 ? 6.727 25.719 6.512 1 95.94 145 ALA B C 1
ATOM 3423 O O . ALA B 1 145 ? 7.574 24.969 7 1 95.94 145 ALA B O 1
ATOM 3424 N N . LYS B 1 146 ? 5.691 26.172 7.18 1 96.25 146 LYS B N 1
ATOM 3425 C CA . LYS B 1 146 ? 5.477 25.844 8.586 1 96.25 146 LYS B CA 1
ATOM 3426 C C . LYS B 1 146 ? 4.586 24.609 8.734 1 96.25 146 LYS B C 1
ATOM 3428 O O . LYS B 1 146 ? 4.641 23.922 9.75 1 96.25 146 LYS B O 1
ATOM 3433 N N . LEU B 1 147 ? 3.822 24.406 7.758 1 97.19 147 LEU B N 1
ATOM 3434 C CA . LEU B 1 147 ? 2.92 23.25 7.723 1 97.19 147 LEU B CA 1
ATOM 3435 C C . LEU B 1 147 ? 3.088 22.469 6.422 1 97.19 147 LEU B C 1
ATOM 3437 O O . LEU B 1 147 ? 3.006 23.047 5.332 1 97.19 147 LEU B O 1
ATOM 3441 N N . LEU B 1 148 ? 3.393 21.203 6.586 1 97.25 148 LEU B N 1
ATOM 3442 C CA . LEU B 1 148 ? 3.434 20.312 5.438 1 97.25 148 LEU B CA 1
ATOM 3443 C C . LEU B 1 148 ? 2.166 19.469 5.363 1 97.25 148 LEU B C 1
ATOM 3445 O O . LEU B 1 148 ? 1.754 18.875 6.363 1 97.25 148 LEU B O 1
ATOM 3449 N N . ILE B 1 149 ? 1.507 19.469 4.246 1 97.88 149 ILE B N 1
ATOM 3450 C CA . ILE B 1 149 ? 0.324 18.656 4.004 1 97.88 149 ILE B CA 1
ATOM 3451 C C . ILE B 1 149 ? 0.597 17.688 2.859 1 97.88 149 ILE B C 1
ATOM 3453 O O . ILE B 1 149 ? 0.831 18.094 1.724 1 97.88 149 ILE B O 1
ATOM 3457 N N . LEU B 1 150 ? 0.564 16.406 3.174 1 97.44 150 LEU B N 1
ATOM 3458 C CA . LEU B 1 150 ? 0.866 15.375 2.191 1 97.44 150 LEU B CA 1
ATOM 3459 C C . LEU B 1 150 ? -0.335 14.461 1.978 1 97.44 150 LEU B C 1
ATOM 3461 O O . LEU B 1 150 ? -0.838 13.859 2.928 1 97.44 150 LEU B O 1
ATOM 3465 N N . ASP B 1 151 ? -0.765 14.422 0.799 1 96.81 151 ASP B N 1
ATOM 3466 C CA . ASP B 1 151 ? -1.904 13.57 0.46 1 96.81 151 ASP B CA 1
ATOM 3467 C C . ASP B 1 151 ? -1.446 12.273 -0.199 1 96.81 151 ASP B C 1
ATOM 3469 O O . ASP B 1 151 ? -1.149 12.25 -1.396 1 96.81 151 ASP B O 1
ATOM 3473 N N . GLU B 1 152 ? -1.417 11.172 0.574 1 94.31 152 GLU B N 1
ATOM 3474 C CA . GLU B 1 152 ? -1.04 9.836 0.129 1 94.31 152 GLU B CA 1
ATOM 3475 C C . GLU B 1 152 ? 0.327 9.844 -0.549 1 94.31 152 GLU B C 1
ATOM 3477 O O . GLU B 1 152 ? 0.477 9.336 -1.662 1 94.31 152 GLU B O 1
ATOM 3482 N N . PRO B 1 153 ? 1.336 10.328 0.159 1 94.31 153 PRO B N 1
ATOM 3483 C CA . PRO B 1 153 ? 2.648 10.492 -0.468 1 94.31 153 PRO B CA 1
ATOM 3484 C C . PRO B 1 153 ? 3.352 9.164 -0.734 1 94.31 153 PRO B C 1
ATOM 3486 O O . PRO B 1 153 ? 4.297 9.109 -1.526 1 94.31 153 PRO B O 1
ATOM 3489 N N . THR B 1 154 ? 2.861 8.141 -0.076 1 90.88 154 THR B N 1
ATOM 3490 C CA . THR B 1 154 ? 3.588 6.883 -0.185 1 90.88 154 THR B CA 1
ATOM 3491 C C . THR B 1 154 ? 2.814 5.887 -1.046 1 90.88 154 THR B C 1
ATOM 3493 O O . THR B 1 154 ? 3.275 4.766 -1.27 1 90.88 154 THR B O 1
ATOM 3496 N N . ALA B 1 155 ? 1.683 6.309 -1.484 1 88 155 ALA B N 1
ATOM 3497 C CA . ALA B 1 155 ? 0.838 5.41 -2.27 1 88 155 ALA B CA 1
ATOM 3498 C C . ALA B 1 155 ? 1.551 4.961 -3.541 1 88 155 ALA B C 1
ATOM 3500 O O . ALA B 1 155 ? 2.09 5.781 -4.285 1 88 155 ALA B O 1
ATOM 3501 N N . GLY B 1 156 ? 1.569 3.658 -3.77 1 86.12 156 GLY B N 1
ATOM 3502 C CA . GLY B 1 156 ? 2.133 3.119 -4.996 1 86.12 156 GLY B CA 1
ATOM 3503 C C . GLY B 1 156 ? 3.646 3.02 -4.965 1 86.12 156 GLY B C 1
ATOM 3504 O O . GLY B 1 156 ? 4.266 2.57 -5.93 1 86.12 156 GLY B O 1
ATOM 3505 N N . LEU B 1 157 ? 4.246 3.461 -3.865 1 89.94 157 LEU B N 1
ATOM 3506 C CA . LEU B 1 157 ? 5.699 3.406 -3.729 1 89.94 157 LEU B CA 1
ATOM 3507 C C . LEU B 1 157 ? 6.133 2.117 -3.037 1 89.94 157 LEU B C 1
ATOM 3509 O O . LEU B 1 157 ? 5.391 1.565 -2.223 1 89.94 157 LEU B O 1
ATOM 3513 N N . ASP B 1 158 ? 7.297 1.686 -3.393 1 88.94 158 ASP B N 1
ATOM 3514 C CA . ASP B 1 158 ? 7.809 0.503 -2.707 1 88.94 158 ASP B CA 1
ATOM 3515 C C . ASP B 1 158 ? 8.375 0.865 -1.336 1 88.94 158 ASP B C 1
ATOM 3517 O O . ASP B 1 158 ? 8.562 2.045 -1.027 1 88.94 158 ASP B O 1
ATOM 3521 N N . PRO B 1 159 ? 8.672 -0.094 -0.512 1 86.81 159 PRO B N 1
ATOM 3522 C CA . PRO B 1 159 ? 9.055 0.135 0.884 1 86.81 159 PRO B CA 1
ATOM 3523 C C . PRO B 1 159 ? 10.328 0.963 1.02 1 86.81 159 PRO B C 1
ATOM 3525 O O . PRO B 1 159 ? 10.461 1.747 1.963 1 86.81 159 PRO B O 1
ATOM 3528 N N . ILE B 1 160 ? 11.219 0.792 0.097 1 87.94 160 ILE B N 1
ATOM 3529 C CA . ILE B 1 160 ? 12.492 1.49 0.178 1 87.94 160 ILE B CA 1
ATOM 3530 C C . ILE B 1 160 ? 12.273 2.988 -0.014 1 87.94 160 ILE B C 1
ATOM 3532 O O . ILE B 1 160 ? 12.727 3.797 0.799 1 87.94 160 ILE B O 1
ATOM 3536 N N . VAL B 1 161 ? 11.586 3.326 -1.054 1 90.56 161 VAL B N 1
ATOM 3537 C CA . VAL B 1 161 ? 11.312 4.727 -1.371 1 90.56 161 VAL B CA 1
ATOM 3538 C C . VAL B 1 161 ? 10.438 5.344 -0.283 1 90.56 161 VAL B C 1
ATOM 3540 O O . VAL B 1 161 ? 10.648 6.492 0.114 1 90.56 161 VAL B O 1
ATOM 3543 N N . ARG B 1 162 ? 9.516 4.621 0.195 1 91.56 162 ARG B N 1
ATOM 3544 C CA . ARG B 1 162 ? 8.633 5.102 1.257 1 91.56 162 ARG B CA 1
ATOM 3545 C C . ARG B 1 162 ? 9.43 5.48 2.498 1 91.56 162 ARG B C 1
ATOM 3547 O O . ARG B 1 162 ? 9.25 6.566 3.053 1 91.56 162 ARG B O 1
ATOM 3554 N N . LYS B 1 163 ? 10.242 4.57 2.902 1 88.19 163 LYS B N 1
ATOM 3555 C CA . LYS B 1 163 ? 11.047 4.809 4.098 1 88.19 163 LYS B CA 1
ATOM 3556 C C . LYS B 1 163 ? 11.938 6.031 3.924 1 88.19 163 LYS B C 1
ATOM 3558 O O . LYS B 1 163 ? 12.141 6.801 4.867 1 88.19 163 LYS B O 1
ATOM 3563 N N . GLU B 1 164 ? 12.477 6.137 2.793 1 90.19 164 GLU B N 1
ATOM 3564 C CA . GLU B 1 164 ? 13.312 7.293 2.496 1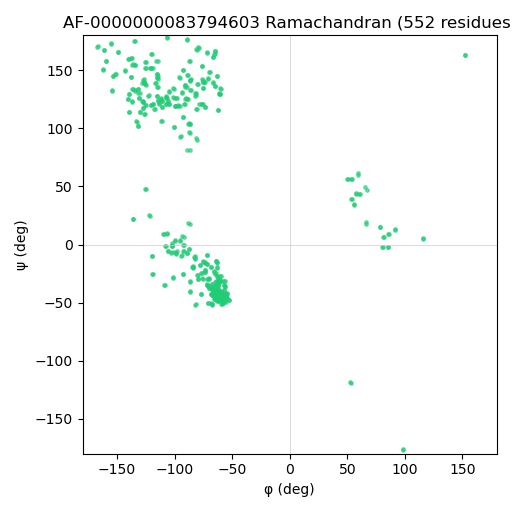 90.19 164 GLU B CA 1
ATOM 3565 C C . GLU B 1 164 ? 12.531 8.594 2.639 1 90.19 164 GLU B C 1
ATOM 3567 O O . GLU B 1 164 ? 13 9.547 3.27 1 90.19 164 GLU B O 1
ATOM 3572 N N . LEU B 1 165 ? 11.391 8.625 2.064 1 92.69 165 LEU B N 1
ATOM 3573 C CA . LEU B 1 165 ? 10.555 9.82 2.1 1 92.69 165 LEU B CA 1
ATOM 3574 C C . LEU B 1 165 ? 10.148 10.156 3.529 1 92.69 165 LEU B C 1
ATOM 3576 O O . LEU B 1 165 ? 10.211 11.312 3.941 1 92.69 165 LEU B O 1
ATOM 3580 N N . LEU B 1 166 ? 9.766 9.18 4.242 1 91.75 166 LEU B N 1
ATOM 3581 C CA . LEU B 1 166 ? 9.305 9.383 5.613 1 91.75 166 LEU B CA 1
ATOM 3582 C C . LEU B 1 166 ? 10.461 9.828 6.508 1 91.75 166 LEU B C 1
ATOM 3584 O O . LEU B 1 166 ? 10.266 10.625 7.43 1 91.75 166 LEU B O 1
ATOM 3588 N N . SER B 1 167 ? 11.625 9.336 6.215 1 88.81 167 SER B N 1
ATOM 3589 C CA . SER B 1 167 ? 12.797 9.758 6.961 1 88.81 167 SER B CA 1
ATOM 3590 C C . SER B 1 167 ? 13.078 11.242 6.754 1 88.81 167 SER B C 1
ATOM 3592 O O . SER B 1 167 ? 13.461 11.945 7.695 1 88.81 167 SER B O 1
ATOM 3594 N N . ILE B 1 168 ? 12.914 11.641 5.59 1 89.44 168 ILE B N 1
ATOM 3595 C CA . ILE B 1 168 ? 13.109 13.047 5.273 1 89.44 168 ILE B CA 1
ATOM 3596 C C . ILE B 1 168 ? 12.109 13.898 6.062 1 89.44 168 ILE B C 1
ATOM 3598 O O . ILE B 1 168 ? 12.477 14.93 6.629 1 89.44 168 ILE B O 1
ATOM 3602 N N . LEU B 1 169 ? 10.898 13.461 6.086 1 88.69 169 LEU B N 1
ATOM 3603 C CA . LEU B 1 169 ? 9.859 14.164 6.816 1 88.69 169 LEU B CA 1
ATOM 3604 C C . LEU B 1 169 ? 10.195 14.266 8.297 1 88.69 169 LEU B C 1
ATOM 3606 O O . LEU B 1 169 ? 10.047 15.328 8.906 1 88.69 169 LEU B O 1
ATOM 3610 N N . GLN B 1 170 ? 10.656 13.211 8.82 1 88.31 170 GLN B N 1
ATOM 3611 C CA . GLN B 1 170 ? 11.016 13.18 10.234 1 88.31 170 GLN B CA 1
ATOM 3612 C C . GLN B 1 170 ? 12.164 14.133 10.539 1 88.31 170 GLN B C 1
ATOM 3614 O O . GLN B 1 170 ? 12.156 14.828 11.555 1 88.31 170 GLN B O 1
ATOM 3619 N N . GLU B 1 171 ? 13.109 14.141 9.633 1 86.31 171 GLU B N 1
ATOM 3620 C CA . GLU B 1 171 ? 14.258 15.023 9.805 1 86.31 171 GLU B CA 1
ATOM 3621 C C . GLU B 1 171 ? 13.82 16.484 9.797 1 86.31 171 GLU B C 1
ATOM 3623 O O . GLU B 1 171 ? 14.359 17.297 10.555 1 86.31 171 GLU B O 1
ATOM 3628 N N . GLU B 1 172 ? 12.93 16.797 9.055 1 83.94 172 GLU B N 1
ATOM 3629 C CA . GLU B 1 172 ? 12.492 18.172 8.875 1 83.94 172 GLU B CA 1
ATOM 3630 C C . GLU B 1 172 ? 11.695 18.656 10.086 1 83.94 172 GLU B C 1
ATOM 3632 O O . GLU B 1 172 ? 11.633 19.859 10.352 1 83.94 172 GLU B O 1
ATOM 3637 N N . ILE B 1 173 ? 11.094 17.766 10.852 1 83.5 173 ILE B N 1
ATOM 3638 C CA . ILE B 1 173 ? 10.227 18.188 11.953 1 83.5 173 ILE B CA 1
ATOM 3639 C C . ILE B 1 173 ? 11.031 18.25 13.25 1 83.5 173 ILE B C 1
ATOM 3641 O O . ILE B 1 173 ? 10.531 18.703 14.281 1 83.5 173 ILE B O 1
ATOM 3645 N N . VAL B 1 174 ? 12.203 17.781 13.227 1 81.44 174 VAL B N 1
ATOM 3646 C CA . VAL B 1 174 ? 13.047 17.719 14.414 1 81.44 174 VAL B CA 1
ATOM 3647 C C . VAL B 1 174 ? 13.203 19.125 15 1 81.44 174 VAL B C 1
ATOM 3649 O O . VAL B 1 174 ? 13.281 19.281 16.219 1 81.44 174 VAL B O 1
ATOM 3652 N N . SER B 1 175 ? 13.172 20.141 14.156 1 78.5 175 SER B N 1
ATOM 3653 C CA . SER B 1 175 ? 13.328 21.516 14.633 1 78.5 175 SER B CA 1
ATOM 3654 C C . SER B 1 175 ? 12.18 21.922 15.547 1 78.5 175 SER B C 1
ATOM 3656 O O . SER B 1 175 ? 12.312 22.844 16.359 1 78.5 175 SER B O 1
ATOM 3658 N N . GLY B 1 176 ? 11.062 21.297 15.406 1 81.12 176 GLY B N 1
ATOM 3659 C CA . GLY B 1 176 ? 9.906 21.562 16.25 1 81.12 176 GLY B CA 1
ATOM 3660 C C . GLY B 1 176 ? 9.062 22.719 15.742 1 81.12 176 GLY B C 1
ATOM 3661 O O . GLY B 1 176 ? 8.008 23.016 16.312 1 81.12 176 GLY B O 1
ATOM 3662 N N . ASP B 1 177 ? 9.461 23.328 14.719 1 87.81 177 ASP B N 1
ATOM 3663 C CA . ASP B 1 177 ? 8.75 24.5 14.242 1 87.81 177 ASP B CA 1
ATOM 3664 C C . ASP B 1 177 ? 7.809 24.141 13.094 1 87.81 177 ASP B C 1
ATOM 3666 O O . ASP B 1 177 ? 7 24.969 12.664 1 87.81 177 ASP B O 1
ATOM 3670 N N . LYS B 1 178 ? 7.887 22.953 12.625 1 93.81 178 LYS B N 1
ATOM 3671 C CA . LYS B 1 178 ? 7.062 22.531 11.492 1 93.81 178 LYS B CA 1
ATOM 3672 C C . LYS B 1 178 ? 6.074 21.453 11.914 1 93.81 178 LYS B C 1
ATOM 3674 O O . LYS B 1 178 ? 6.375 20.625 12.789 1 93.81 178 LYS B O 1
ATOM 3679 N N . SER B 1 179 ? 4.914 21.531 11.367 1 96.06 179 SER B N 1
ATOM 3680 C CA . SER B 1 179 ? 3.914 20.484 11.562 1 96.06 179 SER B CA 1
ATOM 3681 C C . SER B 1 179 ? 3.602 19.766 10.258 1 96.06 179 SER B C 1
ATOM 3683 O O . SER B 1 179 ? 3.881 20.297 9.172 1 96.06 179 SER B O 1
ATOM 3685 N N . VAL B 1 180 ? 3.088 18.547 10.43 1 96.62 180 VAL B N 1
ATOM 3686 C CA . VAL B 1 180 ? 2.816 17.75 9.242 1 96.62 180 VAL B CA 1
ATOM 3687 C C . VAL B 1 180 ? 1.437 17.109 9.359 1 96.62 180 VAL B C 1
ATOM 3689 O O . VAL B 1 180 ? 1.06 16.609 10.422 1 96.62 180 VAL B O 1
ATOM 3692 N N . ILE B 1 181 ? 0.663 17.203 8.32 1 97.5 181 ILE B N 1
ATOM 3693 C CA . ILE B 1 181 ? -0.492 16.344 8.109 1 97.5 181 ILE B CA 1
ATOM 3694 C C . ILE B 1 181 ? -0.226 15.406 6.934 1 97.5 181 ILE B C 1
ATOM 3696 O O . ILE B 1 181 ? 0.122 15.852 5.836 1 97.5 181 ILE B O 1
ATOM 3700 N N . ILE B 1 182 ? -0.34 14.156 7.211 1 97 182 ILE B N 1
ATOM 3701 C CA . ILE B 1 182 ? -0.105 13.172 6.16 1 97 182 ILE B CA 1
ATOM 3702 C C . ILE B 1 182 ? -1.291 12.211 6.078 1 97 182 ILE B C 1
ATOM 3704 O O . ILE B 1 182 ? -1.67 11.594 7.074 1 97 182 ILE B O 1
ATOM 3708 N N . SER B 1 183 ? -1.942 12.211 4.965 1 96.69 183 SER B N 1
ATOM 3709 C CA . SER B 1 183 ? -2.977 11.203 4.754 1 96.69 183 SER B CA 1
ATOM 3710 C C . SER B 1 183 ? -2.389 9.922 4.176 1 96.69 183 SER B C 1
ATOM 3712 O O . SER B 1 183 ? -1.458 9.969 3.371 1 96.69 183 SER B O 1
ATOM 3714 N N . THR B 1 184 ? -2.852 8.797 4.59 1 91.81 184 THR B N 1
ATOM 3715 C CA . THR B 1 184 ? -2.346 7.535 4.059 1 91.81 184 THR B CA 1
ATOM 3716 C C . THR B 1 184 ? -3.309 6.391 4.363 1 91.81 184 THR B C 1
ATOM 3718 O O . THR B 1 184 ? -4.043 6.441 5.355 1 91.81 184 THR B O 1
ATOM 3721 N N . HIS B 1 185 ? -3.275 5.449 3.492 1 86.69 185 HIS B N 1
ATOM 3722 C CA . HIS B 1 185 ? -3.963 4.195 3.791 1 86.69 185 HIS B CA 1
ATOM 3723 C C . HIS B 1 185 ? -2.975 3.111 4.203 1 86.69 185 HIS B C 1
ATOM 3725 O O . HIS B 1 185 ? -3.377 2.039 4.66 1 86.69 185 HIS B O 1
ATOM 3731 N N . ILE B 1 186 ? -1.747 3.383 4.094 1 85.56 186 ILE B N 1
ATOM 3732 C CA . ILE B 1 186 ? -0.689 2.498 4.574 1 85.56 186 ILE B CA 1
ATOM 3733 C C . ILE B 1 186 ? -0.273 2.906 5.984 1 85.56 186 ILE B C 1
ATOM 3735 O O . ILE B 1 186 ? 0.714 3.623 6.164 1 85.56 186 ILE B O 1
ATOM 3739 N N . THR B 1 187 ? -0.807 2.365 6.953 1 88 187 THR B N 1
ATOM 3740 C CA . THR B 1 187 ? -0.72 2.877 8.312 1 88 187 THR B CA 1
ATOM 3741 C C . THR B 1 187 ? 0.563 2.4 8.992 1 88 187 THR B C 1
ATOM 3743 O O . THR B 1 187 ? 1.006 2.988 9.977 1 88 187 THR B O 1
ATOM 3746 N N . SER B 1 188 ? 1.144 1.359 8.477 1 85.12 188 SER B N 1
ATOM 3747 C CA . SER B 1 188 ? 2.396 0.888 9.055 1 85.12 188 SER B CA 1
ATOM 3748 C C . SER B 1 188 ? 3.496 1.938 8.922 1 85.12 188 SER B C 1
ATOM 3750 O O . SER B 1 188 ? 4.391 2.016 9.766 1 85.12 188 SER B O 1
ATOM 3752 N N . ASP B 1 189 ? 3.391 2.754 7.945 1 86.06 189 ASP B N 1
ATOM 3753 C CA . ASP B 1 189 ? 4.402 3.766 7.648 1 86.06 189 ASP B CA 1
ATOM 3754 C C . ASP B 1 189 ? 4.414 4.859 8.711 1 86.06 189 ASP B C 1
ATOM 3756 O O . ASP B 1 189 ? 5.457 5.465 8.977 1 86.06 189 ASP B O 1
ATOM 3760 N N . ILE B 1 190 ? 3.281 5.059 9.281 1 90.31 190 ILE B N 1
ATOM 3761 C CA . ILE B 1 190 ? 3.164 6.25 10.109 1 90.31 190 ILE B CA 1
ATOM 3762 C C . ILE B 1 190 ? 3.17 5.855 11.586 1 90.31 190 ILE B C 1
ATOM 3764 O O . ILE B 1 190 ? 3.199 6.719 12.461 1 90.31 190 ILE B O 1
ATOM 3768 N N . TYR B 1 191 ? 3.156 4.574 11.789 1 85.19 191 TYR B N 1
ATOM 3769 C CA . TYR B 1 191 ? 2.984 4.066 13.148 1 85.19 191 TYR B CA 1
ATOM 3770 C C . TYR B 1 191 ? 4.047 4.633 14.086 1 85.19 191 TYR B C 1
ATOM 3772 O O . TYR B 1 191 ? 3.75 4.992 15.227 1 85.19 191 TYR B O 1
ATOM 3780 N N . ASP B 1 192 ? 5.219 4.793 13.562 1 83.12 192 ASP B N 1
ATOM 3781 C CA . ASP B 1 192 ? 6.297 5.234 14.445 1 83.12 192 ASP B CA 1
ATOM 3782 C C . ASP B 1 192 ? 6.586 6.719 14.258 1 83.12 192 ASP B C 1
ATOM 3784 O O . ASP B 1 192 ? 7.426 7.289 14.969 1 83.12 192 ASP B O 1
ATOM 3788 N N . ILE B 1 193 ? 5.883 7.336 13.43 1 90.38 193 ILE B N 1
ATOM 3789 C CA . ILE B 1 193 ? 6.301 8.703 13.133 1 90.38 193 ILE B CA 1
ATOM 3790 C C . ILE B 1 193 ? 5.188 9.672 13.508 1 90.38 193 ILE B C 1
ATOM 3792 O O . ILE B 1 193 ? 5.449 10.836 13.828 1 90.38 193 ILE B O 1
ATOM 3796 N N . ALA B 1 194 ? 3.971 9.227 13.516 1 95.12 194 ALA B N 1
ATOM 3797 C CA . ALA B 1 194 ? 2.84 10.117 13.781 1 95.12 194 ALA B CA 1
ATOM 3798 C C . ALA B 1 194 ? 2.678 10.367 15.281 1 95.12 194 ALA B C 1
ATOM 3800 O O . ALA B 1 194 ? 2.838 9.445 16.094 1 95.12 194 ALA B O 1
ATOM 3801 N N . ASP B 1 195 ? 2.396 11.602 15.656 1 94.88 195 ASP B N 1
ATOM 3802 C CA . ASP B 1 195 ? 2.049 11.961 17.031 1 94.88 195 ASP B CA 1
ATOM 3803 C C . ASP B 1 195 ? 0.552 11.789 17.281 1 94.88 195 ASP B C 1
ATOM 3805 O O . ASP B 1 195 ? 0.145 11.359 18.359 1 94.88 195 ASP B O 1
ATOM 3809 N N . TYR B 1 196 ? -0.189 12.156 16.312 1 97.12 196 TYR B N 1
ATOM 3810 C CA . TYR B 1 196 ? -1.645 12.086 16.375 1 97.12 196 TYR B CA 1
ATOM 3811 C C . TYR B 1 196 ? -2.203 11.305 15.195 1 97.12 196 TYR B C 1
ATOM 3813 O O . TYR B 1 196 ? -1.604 11.273 14.117 1 97.12 196 TYR B O 1
ATOM 3821 N N . VAL B 1 197 ? -3.352 10.695 15.445 1 97.75 197 VAL B N 1
ATOM 3822 C CA . VAL B 1 197 ? -4.066 9.969 14.398 1 97.75 197 VAL B CA 1
ATOM 3823 C C . VAL B 1 197 ? -5.512 10.461 14.328 1 97.75 197 VAL B C 1
ATOM 3825 O O . VAL B 1 197 ? -6.211 10.484 15.344 1 97.75 197 VAL B O 1
ATOM 3828 N N . THR B 1 198 ? -5.867 10.898 13.219 1 98.06 198 THR B N 1
ATOM 3829 C CA . THR B 1 198 ? -7.246 11.273 12.922 1 98.06 198 THR B CA 1
ATOM 3830 C C . THR B 1 198 ? -7.867 10.297 11.922 1 98.06 198 THR B C 1
ATOM 3832 O O . THR B 1 198 ? -7.383 10.172 10.797 1 98.06 198 THR B O 1
ATOM 3835 N N . PHE B 1 199 ? -8.891 9.664 12.391 1 97.5 199 PHE B N 1
ATOM 3836 C CA . PHE B 1 199 ? -9.531 8.633 11.586 1 97.5 199 PHE B CA 1
ATOM 3837 C C . PHE B 1 199 ? -10.883 9.117 11.062 1 97.5 199 PHE B C 1
ATOM 3839 O O . PHE B 1 199 ? -11.781 9.414 11.852 1 97.5 199 PHE B O 1
ATOM 3846 N N . ILE B 1 200 ? -10.969 9.117 9.727 1 96.56 200 ILE B N 1
ATOM 3847 C CA . ILE B 1 200 ? -12.195 9.539 9.062 1 96.56 200 ILE B CA 1
ATOM 3848 C C . ILE B 1 200 ? -12.812 8.352 8.32 1 96.56 200 ILE B C 1
ATOM 3850 O O . ILE B 1 200 ? -12.102 7.586 7.66 1 96.56 200 ILE B O 1
ATOM 3854 N N . ASN B 1 201 ? -14.102 8.211 8.453 1 94.94 201 ASN B N 1
ATOM 3855 C CA . ASN B 1 201 ? -14.859 7.172 7.762 1 94.94 201 ASN B CA 1
ATOM 3856 C C . ASN B 1 201 ? -16.203 7.703 7.27 1 94.94 201 ASN B C 1
ATOM 3858 O O . ASN B 1 201 ? -16.984 8.266 8.047 1 94.94 201 ASN B O 1
ATOM 3862 N N . LYS B 1 202 ? -16.438 7.539 6 1 94.31 202 LYS B N 1
ATOM 3863 C CA . LYS B 1 202 ? -17.688 7.949 5.375 1 94.31 202 LYS B CA 1
ATOM 3864 C C . LYS B 1 202 ? -18 9.414 5.676 1 94.31 202 LYS B C 1
ATOM 3866 O O . LYS B 1 202 ? -19.125 9.75 6.039 1 94.31 202 LYS B O 1
ATOM 3871 N N . GLY B 1 203 ? -16.938 10.18 5.652 1 96.38 203 GLY B N 1
ATOM 3872 C CA . GLY B 1 203 ? -17.109 11.617 5.785 1 96.38 203 GLY B CA 1
ATOM 3873 C C . GLY B 1 203 ? -17.266 12.07 7.223 1 96.38 203 GLY B C 1
ATOM 3874 O O . GLY B 1 203 ? -17.547 13.242 7.48 1 96.38 203 GLY B O 1
ATOM 3875 N N . LYS B 1 204 ? -17.109 11.18 8.109 1 97.12 204 LYS B N 1
ATOM 3876 C CA . LYS B 1 204 ? -17.266 11.5 9.531 1 97.12 204 LYS B CA 1
ATOM 3877 C C . LYS B 1 204 ? -15.977 11.219 10.305 1 97.12 204 LYS B C 1
ATOM 3879 O O . LYS B 1 204 ? -15.18 10.359 9.906 1 97.12 204 LYS B O 1
ATOM 3884 N N . LEU B 1 205 ? -15.836 11.977 11.344 1 97.44 205 LEU B N 1
ATOM 3885 C CA . LEU B 1 205 ? -14.703 11.766 12.234 1 97.44 205 LEU B CA 1
ATOM 3886 C C . LEU B 1 205 ? -14.969 10.602 13.188 1 97.44 205 LEU B C 1
ATOM 3888 O O . LEU B 1 205 ? -15.906 10.656 13.984 1 97.44 205 LEU B O 1
ATOM 3892 N N . VAL B 1 206 ? -14.195 9.586 13.086 1 96.38 206 VAL B N 1
ATOM 3893 C CA . VAL B 1 206 ? -14.328 8.461 14 1 96.38 206 VAL B CA 1
ATOM 3894 C C . VAL B 1 206 ? -13.602 8.773 15.312 1 96.38 206 VAL B C 1
ATOM 3896 O O . VAL B 1 206 ? -14.172 8.641 16.391 1 96.38 206 VAL B O 1
ATOM 3899 N N . PHE B 1 207 ? -12.352 9.172 15.211 1 96.38 207 PHE B N 1
ATOM 3900 C CA . PHE B 1 207 ? -11.617 9.656 16.375 1 96.38 207 PHE B CA 1
ATOM 3901 C C . PHE B 1 207 ? -10.422 10.5 15.945 1 96.38 207 PHE B C 1
ATOM 3903 O O . PHE B 1 207 ? -10.008 10.453 14.789 1 96.38 207 PHE B O 1
ATOM 3910 N N . SER B 1 208 ? -9.961 11.305 16.766 1 97.44 208 SER B N 1
ATOM 3911 C CA . SER B 1 208 ? -8.688 12.016 16.703 1 97.44 208 SER B CA 1
ATOM 3912 C C . SER B 1 208 ? -7.945 11.938 18.031 1 97.44 208 SER B C 1
ATOM 3914 O O . SER B 1 208 ? -8.344 12.578 19 1 97.44 208 SER B O 1
ATOM 3916 N N . LYS B 1 209 ? -6.898 11.117 18.016 1 96.88 209 LYS B N 1
ATOM 3917 C CA . LYS B 1 209 ? -6.262 10.797 19.281 1 96.88 209 LYS B CA 1
ATOM 3918 C C . LYS B 1 209 ? -4.742 10.812 19.172 1 96.88 209 LYS B C 1
ATOM 3920 O O . LYS B 1 209 ? -4.203 10.758 18.062 1 96.88 209 LYS B O 1
ATOM 3925 N N . ASP B 1 210 ? -4.156 10.938 20.312 1 96.5 210 ASP B N 1
ATOM 3926 C CA . ASP B 1 210 ? -2.713 10.742 20.406 1 96.5 210 ASP B CA 1
ATOM 3927 C C . ASP B 1 210 ? -2.328 9.305 20.078 1 96.5 210 ASP B C 1
ATOM 3929 O O . ASP B 1 210 ? -2.994 8.359 20.516 1 96.5 210 ASP B O 1
ATOM 3933 N N . MET B 1 211 ? -1.283 9.188 19.297 1 96.38 211 MET B N 1
ATOM 3934 C CA . MET B 1 211 ? -0.823 7.859 18.906 1 96.38 211 MET B CA 1
ATOM 3935 C C . MET B 1 211 ? -0.508 7.008 20.141 1 96.38 211 MET B C 1
ATOM 3937 O O . MET B 1 211 ? -0.828 5.816 20.172 1 96.38 211 MET B O 1
ATOM 3941 N N . GLU B 1 212 ? 0.05 7.566 21.109 1 94.62 212 GLU B N 1
ATOM 3942 C CA . GLU B 1 212 ? 0.396 6.828 22.328 1 94.62 212 GLU B CA 1
ATOM 3943 C C . GLU B 1 212 ? -0.854 6.328 23.047 1 94.62 212 GLU B C 1
ATOM 3945 O O . GLU B 1 212 ? -0.863 5.223 23.594 1 94.62 212 GLU B O 1
ATOM 3950 N N . GLU B 1 213 ? -1.828 7.156 23.047 1 94.88 213 GLU B N 1
ATOM 3951 C CA . GLU B 1 213 ? -3.104 6.742 23.625 1 94.88 213 GLU B CA 1
ATOM 3952 C C . GLU B 1 213 ? -3.674 5.531 22.891 1 94.88 213 GLU B C 1
ATOM 3954 O O . GLU B 1 213 ? -4.207 4.613 23.516 1 94.88 213 GLU B O 1
ATOM 3959 N N . ILE B 1 214 ? -3.561 5.531 21.625 1 95 214 ILE B N 1
ATOM 3960 C CA . ILE B 1 214 ? -4.047 4.426 20.812 1 95 214 ILE B CA 1
ATOM 3961 C C . ILE B 1 214 ? -3.268 3.156 21.141 1 95 214 ILE B C 1
ATOM 3963 O O . ILE B 1 214 ? -3.859 2.107 21.406 1 95 214 ILE B O 1
ATOM 3967 N N . LYS B 1 215 ? -1.994 3.285 21.188 1 93 215 LYS B N 1
ATOM 3968 C CA . LYS B 1 215 ? -1.126 2.15 21.484 1 93 215 LYS B CA 1
ATOM 3969 C C . LYS B 1 215 ? -1.428 1.578 22.875 1 93 215 LYS B C 1
ATOM 3971 O O . LYS B 1 215 ? -1.362 0.364 23.078 1 93 215 LYS B O 1
ATOM 3976 N N . ASP B 1 216 ? -1.814 2.412 23.734 1 92.75 216 ASP B N 1
ATOM 3977 C CA . ASP B 1 216 ? -1.981 2.035 25.125 1 92.75 216 ASP B CA 1
ATOM 3978 C C . ASP B 1 216 ? -3.369 1.45 25.375 1 92.75 216 ASP B C 1
ATOM 3980 O O . ASP B 1 216 ? -3.531 0.56 26.219 1 92.75 216 ASP B O 1
ATOM 3984 N N . LYS B 1 217 ? -4.293 1.896 24.656 1 94.44 217 LYS B N 1
ATOM 3985 C CA . LYS B 1 217 ? -5.66 1.627 25.094 1 94.44 217 LYS B CA 1
ATOM 3986 C C . LYS B 1 217 ? -6.336 0.615 24.172 1 94.44 217 LYS B C 1
ATOM 3988 O O . LYS B 1 217 ? -7.168 -0.177 24.609 1 94.44 217 LYS B O 1
ATOM 3993 N N . TYR B 1 218 ? -6.059 0.641 22.969 1 95 218 TYR B N 1
ATOM 3994 C CA . TYR B 1 218 ? -6.727 -0.28 22.047 1 95 218 TYR B CA 1
ATOM 3995 C C . TYR B 1 218 ? -6.164 -1.69 22.188 1 95 218 TYR B C 1
ATOM 3997 O O . TYR B 1 218 ? -4.945 -1.88 22.234 1 95 218 TYR B O 1
ATOM 4005 N N . ARG B 1 219 ? -7.117 -2.643 22.234 1 95.31 219 ARG B N 1
ATOM 4006 C CA . ARG B 1 219 ? -6.746 -4.047 22.375 1 95.31 219 ARG B CA 1
ATOM 4007 C C . ARG B 1 219 ? -7.676 -4.938 21.562 1 95.31 219 ARG B C 1
ATOM 4009 O O . ARG B 1 219 ? -8.836 -4.59 21.312 1 95.31 219 ARG B O 1
ATOM 4016 N N . ILE B 1 220 ? -7.125 -5.992 21.125 1 94.62 220 ILE B N 1
ATOM 4017 C CA . ILE B 1 220 ? -7.926 -7.062 20.547 1 94.62 220 ILE B CA 1
ATOM 4018 C C . ILE B 1 220 ? -7.996 -8.242 21.516 1 94.62 220 ILE B C 1
ATOM 4020 O O . ILE B 1 220 ? -6.969 -8.688 22.031 1 94.62 220 ILE B O 1
ATOM 4024 N N . PHE B 1 221 ? -9.18 -8.688 21.844 1 92.88 221 PHE B N 1
ATOM 4025 C CA . PHE B 1 221 ? -9.445 -9.844 22.688 1 92.88 221 PHE B CA 1
ATOM 4026 C C . PHE B 1 221 ? -9.711 -11.078 21.828 1 92.88 221 PHE B C 1
ATOM 4028 O O . PHE B 1 221 ? -10.625 -11.086 21 1 92.88 221 PHE B O 1
ATOM 4035 N N . ARG B 1 222 ? -8.914 -12.062 21.984 1 93.06 222 ARG B N 1
ATOM 4036 C CA . ARG B 1 222 ? -9.094 -13.336 21.297 1 93.06 222 ARG B CA 1
ATOM 4037 C C . ARG B 1 222 ? -9.633 -14.406 22.234 1 93.06 222 ARG B C 1
ATOM 4039 O O . ARG B 1 222 ? -8.961 -14.781 23.203 1 93.06 222 ARG B O 1
ATOM 4046 N N . ALA B 1 223 ? -10.797 -14.953 21.891 1 93.5 223 ALA B N 1
ATOM 4047 C CA . ALA B 1 223 ? -11.445 -15.898 22.797 1 93.5 223 ALA B CA 1
ATOM 4048 C C . ALA B 1 223 ? -12.578 -16.641 22.109 1 93.5 223 ALA B C 1
ATOM 4050 O O . ALA B 1 223 ? -12.844 -16.406 20.922 1 93.5 223 ALA B O 1
ATOM 4051 N N . SER B 1 224 ? -13.023 -17.609 22.812 1 92.75 224 SER B N 1
ATOM 4052 C CA . SER B 1 224 ? -14.188 -18.312 22.312 1 92.75 224 SER B CA 1
ATOM 4053 C C . SER B 1 224 ? -15.422 -17.406 22.281 1 92.75 224 SER B C 1
ATOM 4055 O O . SER B 1 224 ? -15.445 -16.359 22.922 1 92.75 224 SER B O 1
ATOM 4057 N N . ARG B 1 225 ? -16.375 -17.891 21.547 1 91.44 225 ARG B N 1
ATOM 4058 C CA . ARG B 1 225 ? -17.625 -17.141 21.453 1 91.44 225 ARG B CA 1
ATOM 4059 C C . ARG B 1 225 ? -18.266 -16.984 22.828 1 91.44 225 ARG B C 1
ATOM 4061 O O . ARG B 1 225 ? -18.797 -15.922 23.141 1 91.44 225 ARG B O 1
ATOM 4068 N N . GLU B 1 226 ? -18.219 -17.969 23.562 1 92.44 226 GLU B N 1
ATOM 4069 C CA . GLU B 1 226 ? -18.797 -17.953 24.906 1 92.44 226 GLU B CA 1
ATOM 4070 C C . GLU B 1 226 ? -18.094 -16.938 25.797 1 92.44 226 GLU B C 1
ATOM 4072 O O . GLU B 1 226 ? -18.75 -16.219 26.562 1 92.44 226 GLU B O 1
ATOM 4077 N N . GLU B 1 227 ? -16.844 -16.891 25.672 1 91.88 227 GLU B N 1
ATOM 4078 C CA . GLU B 1 227 ? -16.047 -15.969 26.484 1 91.88 227 GLU B CA 1
ATOM 4079 C C . GLU B 1 227 ? -16.328 -14.523 26.109 1 91.88 227 GLU B C 1
ATOM 4081 O O . GLU B 1 227 ? -16.359 -13.648 26.969 1 91.88 227 GLU B O 1
ATOM 4086 N N . ILE B 1 228 ? -16.531 -14.305 24.844 1 92.44 228 ILE B N 1
ATOM 4087 C CA . ILE B 1 228 ? -16.812 -12.953 24.359 1 92.44 228 ILE B CA 1
ATOM 4088 C C . ILE B 1 228 ? -18.172 -12.5 24.875 1 92.44 228 ILE B C 1
ATOM 4090 O O . ILE B 1 228 ? -18.328 -11.375 25.359 1 92.44 228 ILE B O 1
ATOM 4094 N N . GLU B 1 229 ? -19.062 -13.352 24.922 1 90.56 229 GLU B N 1
ATOM 4095 C CA . GLU B 1 229 ? -20.422 -13.039 25.359 1 90.56 229 GLU B CA 1
ATOM 4096 C C . GLU B 1 229 ? -20.453 -12.781 26.875 1 90.56 229 GLU B C 1
ATOM 4098 O O . GLU B 1 229 ? -21.234 -11.953 27.344 1 90.56 229 GLU B O 1
ATOM 4103 N N . ARG B 1 230 ? -19.656 -13.484 27.547 1 90.44 230 ARG B N 1
ATOM 4104 C CA . ARG B 1 230 ? -19.656 -13.375 29 1 90.44 230 ARG B CA 1
ATOM 4105 C C . ARG B 1 230 ? -18.828 -12.18 29.453 1 90.44 230 ARG B C 1
ATOM 4107 O O . ARG B 1 230 ? -18.922 -11.758 30.609 1 90.44 230 ARG B O 1
ATOM 4114 N N . SER B 1 231 ? -18.109 -11.703 28.438 1 86.44 231 SER B N 1
ATOM 4115 C CA . SER B 1 231 ? -17.203 -10.609 28.797 1 86.44 231 SER B CA 1
ATOM 4116 C C . SER B 1 231 ? -17.984 -9.305 29 1 86.44 231 SER B C 1
ATOM 4118 O O . SER B 1 231 ? -18.984 -9.07 28.344 1 86.44 231 SER B O 1
ATOM 4120 N N . ASN B 1 232 ? -17.672 -8.5 29.969 1 81.31 232 ASN B N 1
ATOM 4121 C CA . ASN B 1 232 ? -18.281 -7.199 30.219 1 81.31 232 ASN B CA 1
ATOM 4122 C C . ASN B 1 232 ? -17.594 -6.086 29.438 1 81.31 232 ASN B C 1
ATOM 4124 O O . ASN B 1 232 ? -17.797 -4.906 29.719 1 81.31 232 ASN B O 1
ATOM 4128 N N . LYS B 1 233 ? -16.844 -6.379 28.422 1 85.56 233 LYS B N 1
ATOM 4129 C CA . LYS B 1 233 ? -16.125 -5.383 27.625 1 85.56 233 LYS B CA 1
ATOM 4130 C C . LYS B 1 233 ? -17 -4.824 26.516 1 85.56 233 LYS B C 1
ATOM 4132 O O . LYS B 1 233 ? -17.891 -5.512 26.016 1 85.56 233 LYS B O 1
ATOM 4137 N N . LYS B 1 234 ? -16.844 -3.578 26.297 1 89.25 234 LYS B N 1
ATOM 4138 C CA . LYS B 1 234 ? -17.547 -2.938 25.188 1 89.25 234 LYS B CA 1
ATOM 4139 C C . LYS B 1 234 ? -16.75 -3.061 23.891 1 89.25 234 LYS B C 1
ATOM 4141 O O . LYS B 1 234 ? -15.836 -2.273 23.656 1 89.25 234 LYS B O 1
ATOM 4146 N N . PHE B 1 235 ? -17.266 -4.008 23.078 1 92.19 235 PHE B N 1
ATOM 4147 C CA . PHE B 1 235 ? -16.531 -4.289 21.844 1 92.19 235 PHE B CA 1
ATOM 4148 C C . PHE B 1 235 ? -17 -3.398 20.703 1 92.19 235 PHE B C 1
ATOM 4150 O O . PHE B 1 235 ? -18.203 -3.139 20.578 1 92.19 235 PHE B O 1
ATOM 4157 N N . ILE B 1 236 ? -16.094 -2.895 20.016 1 91.69 236 ILE B N 1
ATOM 4158 C CA . ILE B 1 236 ? -16.406 -2.119 18.828 1 91.69 236 ILE B CA 1
ATOM 4159 C C . ILE B 1 236 ? -16.984 -3.035 17.75 1 91.69 236 ILE B C 1
ATOM 4161 O O . ILE B 1 236 ? -18.031 -2.729 17.172 1 91.69 236 ILE B O 1
ATOM 4165 N N . TRP B 1 237 ? -16.297 -4.148 17.469 1 90.56 237 TRP B N 1
ATOM 4166 C CA . TRP B 1 237 ? -16.75 -5.188 16.547 1 90.56 237 TRP B CA 1
ATOM 4167 C C . TRP B 1 237 ? -16.141 -6.539 16.906 1 90.56 237 TRP B C 1
ATOM 4169 O O . TRP B 1 237 ? -15.055 -6.598 17.484 1 90.56 237 TRP B O 1
ATOM 4179 N N . VAL B 1 238 ? -16.922 -7.52 16.688 1 92.81 238 VAL B N 1
ATOM 4180 C CA . VAL B 1 238 ? -16.453 -8.883 16.922 1 92.81 238 VAL B CA 1
ATOM 4181 C C . VAL B 1 238 ? -16.359 -9.633 15.594 1 92.81 238 VAL B C 1
ATOM 4183 O O . VAL B 1 238 ? -17.344 -9.727 14.859 1 92.81 238 VAL B O 1
ATOM 4186 N N . LYS B 1 239 ? -15.188 -10.07 15.328 1 89.25 239 LYS B N 1
ATOM 4187 C CA . LYS B 1 239 ? -14.953 -10.867 14.133 1 89.25 239 LYS B CA 1
ATOM 4188 C C . LYS B 1 239 ? -14.938 -12.359 14.453 1 89.25 239 LYS B C 1
ATOM 4190 O O . LYS B 1 239 ? -14.164 -12.812 15.297 1 89.25 239 LYS B O 1
ATOM 4195 N N . GLU B 1 240 ? -15.75 -13.055 13.742 1 88.19 240 GLU B N 1
ATOM 4196 C CA . GLU B 1 240 ? -15.797 -14.5 13.938 1 88.19 240 GLU B CA 1
ATOM 4197 C C . GLU B 1 240 ? -14.781 -15.219 13.047 1 88.19 240 GLU B C 1
ATOM 4199 O O . GLU B 1 240 ? -14.727 -14.969 11.836 1 88.19 240 GLU B O 1
ATOM 4204 N N . LYS B 1 241 ? -13.953 -16 13.703 1 83 241 LYS B N 1
ATOM 4205 C CA . LYS B 1 241 ? -13.023 -16.875 12.992 1 83 241 LYS B CA 1
ATOM 4206 C C . LYS B 1 241 ? -13.445 -18.328 13.078 1 83 241 LYS B C 1
ATOM 4208 O O . LYS B 1 241 ? -14.516 -18.641 13.617 1 83 241 LYS B O 1
ATOM 4213 N N . LYS B 1 242 ? -12.75 -19.234 12.453 1 76.31 242 LYS B N 1
ATOM 4214 C CA . LYS B 1 242 ? -13.109 -20.656 12.398 1 76.31 242 LYS B CA 1
ATOM 4215 C C . LYS B 1 242 ? -13.156 -21.266 13.797 1 76.31 242 LYS B C 1
ATOM 4217 O O . LYS B 1 242 ? -14.094 -21.984 14.133 1 76.31 242 LYS B O 1
ATOM 4222 N N . TYR B 1 243 ? -12.117 -20.875 14.578 1 85 243 TYR B N 1
ATOM 4223 C CA . TYR B 1 243 ? -11.977 -21.578 15.844 1 85 243 TYR B CA 1
ATOM 4224 C C . TYR B 1 243 ? -12.078 -20.625 17.016 1 85 243 TYR B C 1
ATOM 4226 O O . TYR B 1 243 ? -12.125 -21.047 18.172 1 85 243 TYR B O 1
ATOM 4234 N N . TYR B 1 244 ? -12.07 -19.391 16.719 1 90.25 244 TYR B N 1
ATOM 4235 C CA . TYR B 1 244 ? -12.141 -18.391 17.781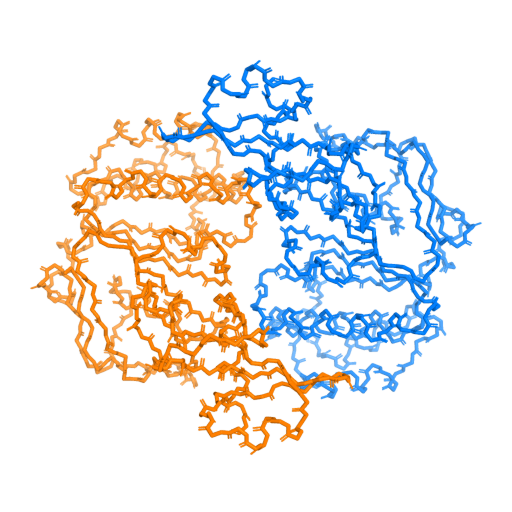 1 90.25 244 TYR B CA 1
ATOM 4236 C C . TYR B 1 244 ? -12.727 -17.078 17.266 1 90.25 244 TYR B C 1
ATOM 4238 O O . TYR B 1 244 ? -13.078 -16.969 16.094 1 90.25 244 TYR B O 1
ATOM 4246 N N . CYS B 1 245 ? -12.945 -16.219 18.203 1 93.06 245 CYS B N 1
ATOM 4247 C CA . CYS B 1 245 ? -13.391 -14.867 17.859 1 93.06 245 CYS B CA 1
ATOM 4248 C C . CYS B 1 245 ? -12.344 -13.828 18.25 1 93.06 245 CYS B C 1
ATOM 4250 O O . CYS B 1 245 ? -11.539 -14.062 19.156 1 93.06 245 CYS B O 1
ATOM 4252 N N . GLU B 1 246 ? -12.281 -12.805 17.453 1 94.31 246 GLU B N 1
ATOM 4253 C CA . GLU B 1 246 ? -11.5 -11.617 17.797 1 94.31 246 GLU B CA 1
ATOM 4254 C C . GLU B 1 246 ? -12.398 -10.391 17.953 1 94.31 246 GLU B C 1
ATOM 4256 O O . GLU B 1 246 ? -13.344 -10.211 17.188 1 94.31 246 GLU B O 1
ATOM 4261 N N . ALA B 1 247 ? -12.062 -9.609 19 1 94.25 247 ALA B N 1
ATOM 4262 C CA . ALA B 1 247 ? -12.891 -8.43 19.25 1 94.25 247 ALA B CA 1
ATOM 4263 C C . ALA B 1 247 ? -12.031 -7.23 19.641 1 94.25 247 ALA B C 1
ATOM 4265 O O . ALA B 1 247 ? -11.164 -7.336 20.516 1 94.25 247 ALA B O 1
ATOM 4266 N N . LEU B 1 248 ? -12.266 -6.164 18.969 1 95.44 248 LEU B N 1
ATOM 4267 C CA . LEU B 1 248 ? -11.57 -4.922 19.281 1 95.44 248 LEU B CA 1
ATOM 4268 C C . LEU B 1 248 ? -12.289 -4.156 20.391 1 95.44 248 LEU B C 1
ATOM 4270 O O . LEU B 1 248 ? -13.516 -4.047 20.375 1 95.44 248 LEU B O 1
ATOM 4274 N N . PHE B 1 249 ? -11.539 -3.711 21.344 1 93.94 249 PHE B N 1
ATOM 4275 C CA . PHE B 1 249 ? -12.109 -2.895 22.406 1 93.94 249 PHE B CA 1
ATOM 4276 C C . PHE B 1 249 ? -11.086 -1.901 22.938 1 93.94 249 PHE B C 1
ATOM 4278 O O . PHE B 1 249 ? -9.906 -1.978 22.609 1 93.94 249 PHE B O 1
ATOM 4285 N N . ILE B 1 250 ? -11.555 -0.947 23.672 1 93.69 250 ILE B N 1
ATOM 4286 C CA . ILE B 1 250 ? -10.695 0.034 24.328 1 93.69 250 ILE B CA 1
ATOM 4287 C C . ILE B 1 250 ? -10.508 -0.351 25.797 1 93.69 250 ILE B C 1
ATOM 4289 O O . ILE B 1 250 ? -11.469 -0.385 26.562 1 93.69 250 ILE B O 1
ATOM 4293 N N . ASP B 1 251 ? -9.297 -0.586 26.156 1 90.81 251 ASP B N 1
ATOM 4294 C CA . ASP B 1 251 ? -8.961 -1.016 27.5 1 90.81 251 ASP B CA 1
ATOM 4295 C C . ASP B 1 251 ? -8.75 0.184 28.422 1 90.81 251 ASP B C 1
ATOM 4297 O O . ASP B 1 251 ? -7.629 0.674 28.562 1 90.81 251 ASP B O 1
ATOM 4301 N N . GLU B 1 252 ? -9.766 0.553 29.156 1 85.38 252 GLU B N 1
ATOM 4302 C CA . GLU B 1 252 ? -9.695 1.693 30.062 1 85.38 252 GLU B CA 1
ATOM 4303 C C . GLU B 1 252 ? -9.094 1.292 31.406 1 85.38 252 GLU B C 1
ATOM 4305 O O . GLU B 1 252 ? -8.562 2.135 32.125 1 85.38 252 GLU B O 1
ATOM 4310 N N . ALA B 1 253 ? -9.141 -0.003 31.641 1 79.75 253 ALA B N 1
ATOM 4311 C CA . ALA B 1 253 ? -8.781 -0.476 32.969 1 79.75 253 ALA B CA 1
ATOM 4312 C C . ALA B 1 253 ? -7.336 -0.969 33 1 79.75 253 ALA B C 1
ATOM 4314 O O . ALA B 1 253 ? -6.77 -1.175 34.094 1 79.75 253 ALA B O 1
ATOM 4315 N N . GLY B 1 254 ? -6.695 -1.008 31.828 1 78.19 254 GLY B N 1
ATOM 4316 C CA . GLY B 1 254 ? -5.336 -1.524 31.781 1 78.19 254 GLY B CA 1
ATOM 4317 C C . GLY B 1 254 ? -5.246 -3 32.125 1 78.19 254 GLY B C 1
ATOM 4318 O O . GLY B 1 254 ? -4.414 -3.402 32.938 1 78.19 254 GLY B O 1
ATOM 4319 N N . ILE B 1 255 ? -6.066 -3.799 31.516 1 71.19 255 ILE B N 1
ATOM 4320 C CA . ILE B 1 255 ? -6.152 -5.219 31.828 1 71.19 255 ILE B CA 1
ATOM 4321 C C . ILE B 1 255 ? -4.996 -5.965 31.156 1 71.19 255 ILE B C 1
ATOM 4323 O O . ILE B 1 255 ? -4.754 -5.801 29.969 1 71.19 255 ILE B O 1
ATOM 4327 N N . GLU B 1 256 ? -4.246 -6.586 31.969 1 74.38 256 GLU B N 1
ATOM 4328 C CA . GLU B 1 256 ? -3.23 -7.492 31.453 1 74.38 256 GLU B CA 1
ATOM 4329 C C . GLU B 1 256 ? -3.795 -8.898 31.25 1 74.38 256 GLU B C 1
ATOM 4331 O O . GLU B 1 256 ? -4.199 -9.547 32.219 1 74.38 256 GLU B O 1
ATOM 4336 N N . ASP B 1 257 ? -4.035 -9.234 30.078 1 78.81 257 ASP B N 1
ATOM 4337 C CA . ASP B 1 257 ? -4.633 -10.516 29.719 1 78.81 257 ASP B CA 1
ATOM 4338 C C . ASP B 1 257 ? -3.842 -11.18 28.594 1 78.81 257 ASP B C 1
ATOM 4340 O O . ASP B 1 257 ? -3.494 -10.539 27.594 1 78.81 257 ASP B O 1
ATOM 4344 N N . GLU B 1 258 ? -3.502 -12.438 28.766 1 83.75 258 GLU B N 1
ATOM 4345 C CA . GLU B 1 258 ? -2.732 -13.188 27.781 1 83.75 258 GLU B CA 1
ATOM 4346 C C . GLU B 1 258 ? -3.512 -13.344 26.484 1 83.75 258 GLU B C 1
ATOM 4348 O O . GLU B 1 258 ? -2.928 -13.641 25.438 1 83.75 258 GLU B O 1
ATOM 4353 N N . LYS B 1 259 ? -4.734 -13.07 26.578 1 91 259 LYS B N 1
ATOM 4354 C CA . LYS B 1 259 ? -5.586 -13.25 25.406 1 91 259 LYS B CA 1
ATOM 4355 C C . LYS B 1 259 ? -5.734 -11.945 24.641 1 91 259 LYS B C 1
ATOM 4357 O O . LYS B 1 259 ? -6.508 -11.867 23.672 1 91 259 LYS B O 1
ATOM 4362 N N . THR B 1 260 ? -5.031 -10.961 25.109 1 90.94 260 THR B N 1
ATOM 4363 C CA . THR B 1 260 ? -5.156 -9.664 24.469 1 90.94 260 THR B CA 1
ATOM 4364 C C . THR B 1 260 ? -3.84 -9.258 23.812 1 90.94 260 THR B C 1
ATOM 4366 O O . THR B 1 260 ? -2.762 -9.617 24.297 1 90.94 260 THR B O 1
ATOM 4369 N N . TYR B 1 261 ? -3.936 -8.602 22.688 1 91.25 261 TYR B N 1
ATOM 4370 C CA . TYR B 1 261 ? -2.736 -8.062 22.062 1 91.25 261 TYR B CA 1
ATOM 4371 C C . TYR B 1 261 ? -2.996 -6.676 21.484 1 91.25 261 TYR B C 1
ATOM 4373 O O . TYR B 1 261 ? -4.148 -6.242 21.391 1 91.25 261 TYR B O 1
ATOM 4381 N N . ILE B 1 262 ? -1.956 -5.934 21.266 1 91.38 262 ILE B N 1
ATOM 4382 C CA . ILE B 1 262 ? -2.018 -4.582 20.734 1 91.38 262 ILE B CA 1
ATOM 4383 C C . ILE B 1 262 ? -2.293 -4.641 19.234 1 91.38 262 ILE B C 1
ATOM 4385 O O . ILE B 1 262 ? -1.527 -5.242 18.469 1 91.38 262 ILE B O 1
ATOM 4389 N N . PRO B 1 263 ? -3.377 -4.047 18.781 1 92.75 263 PRO B N 1
ATOM 4390 C CA . PRO B 1 263 ? -3.691 -4.066 17.344 1 92.75 263 PRO B CA 1
ATOM 4391 C C . PRO B 1 263 ? -2.83 -3.096 16.547 1 92.75 263 PRO B C 1
ATOM 4393 O O . PRO B 1 263 ? -2.314 -2.119 17.094 1 92.75 263 PRO B O 1
ATOM 4396 N N . SER B 1 264 ? -2.635 -3.406 15.258 1 90.06 264 SER B N 1
ATOM 4397 C CA . SER B 1 264 ? -2.129 -2.41 14.32 1 90.06 264 SER B CA 1
ATOM 4398 C C . SER B 1 264 ? -3.189 -1.359 14.008 1 90.06 264 SER B C 1
ATOM 4400 O O . SER B 1 264 ? -4.371 -1.556 14.297 1 90.06 264 SER B O 1
ATOM 4402 N N . LEU B 1 265 ? -2.809 -0.286 13.445 1 92.12 265 LEU B N 1
ATOM 4403 C CA . LEU B 1 265 ? -3.76 0.735 13.023 1 92.12 265 LEU B CA 1
ATOM 4404 C C . LEU B 1 265 ? -4.688 0.197 11.938 1 92.12 265 LEU B C 1
ATOM 4406 O O . LEU B 1 265 ? -5.863 0.557 11.883 1 92.12 265 LEU B O 1
ATOM 4410 N N . GLU B 1 266 ? -4.18 -0.622 11.133 1 90.25 266 GLU B N 1
ATOM 4411 C CA . GLU B 1 266 ? -4.98 -1.237 10.078 1 90.25 266 GLU B CA 1
ATOM 4412 C C . GLU B 1 266 ? -6.113 -2.072 10.672 1 90.25 266 GLU B C 1
ATOM 4414 O O . GLU B 1 266 ? -7.234 -2.055 10.156 1 90.25 266 GLU B O 1
ATOM 4419 N N . GLU B 1 267 ? -5.797 -2.826 11.656 1 89.94 267 GLU B N 1
ATOM 4420 C CA . GLU B 1 267 ? -6.816 -3.621 12.328 1 89.94 267 GLU B CA 1
ATOM 4421 C C . GLU B 1 267 ? -7.891 -2.73 12.953 1 89.94 267 GLU B C 1
ATOM 4423 O O . GLU B 1 267 ? -9.086 -3.035 12.867 1 89.94 267 GLU B O 1
ATOM 4428 N N . ILE B 1 268 ? -7.422 -1.701 13.547 1 92.75 268 ILE B N 1
ATOM 4429 C CA . ILE B 1 268 ? -8.352 -0.763 14.164 1 92.75 268 ILE B CA 1
ATOM 4430 C C . ILE B 1 268 ? -9.312 -0.215 13.109 1 92.75 268 ILE B C 1
ATOM 4432 O O . ILE B 1 268 ? -10.531 -0.215 13.305 1 92.75 268 ILE B O 1
ATOM 4436 N N . ILE B 1 269 ? -8.797 0.218 11.992 1 91.62 269 ILE B N 1
ATOM 4437 C CA . ILE B 1 269 ? -9.602 0.734 10.891 1 91.62 269 ILE B CA 1
ATOM 4438 C C . ILE B 1 269 ? -10.609 -0.327 10.445 1 91.62 269 ILE B C 1
ATOM 4440 O O . ILE B 1 269 ? -11.797 -0.04 10.297 1 91.62 269 ILE B O 1
ATOM 4444 N N . TYR B 1 270 ? -10.102 -1.499 10.312 1 90.12 270 TYR B N 1
ATOM 4445 C CA . TYR B 1 270 ? -10.945 -2.602 9.859 1 90.12 270 TYR B CA 1
ATOM 4446 C C . TYR B 1 270 ? -12.133 -2.803 10.789 1 90.12 270 TYR B C 1
ATOM 4448 O O . TYR B 1 270 ? -13.273 -2.893 10.336 1 90.12 270 TYR B O 1
ATOM 4456 N N . TYR B 1 271 ? -11.898 -2.848 12.047 1 92.38 271 TYR B N 1
ATOM 4457 C CA . TYR B 1 271 ? -12.938 -3.143 13.023 1 92.38 271 TYR B CA 1
ATOM 4458 C C . TYR B 1 271 ? -13.938 -1.996 13.117 1 92.38 271 TYR B C 1
ATOM 4460 O O . TYR B 1 271 ? -15.141 -2.223 13.289 1 92.38 271 TYR B O 1
ATOM 4468 N N . TYR B 1 272 ? -13.469 -0.806 13 1 92.69 272 TYR B N 1
ATOM 4469 C CA . TYR B 1 272 ? -14.383 0.333 13.031 1 92.69 272 TYR B CA 1
ATOM 4470 C C . TYR B 1 272 ? -15.273 0.354 11.797 1 92.69 272 TYR B C 1
ATOM 4472 O O . TYR B 1 272 ? -16.469 0.622 11.898 1 92.69 272 TYR B O 1
ATOM 4480 N N . VAL B 1 273 ? -14.664 0.09 10.656 1 91.69 273 VAL B N 1
ATOM 4481 C CA . VAL B 1 273 ? -15.414 0.133 9.406 1 91.69 273 VAL B CA 1
ATOM 4482 C C . VAL B 1 273 ? -16.453 -0.987 9.383 1 91.69 273 VAL B C 1
ATOM 4484 O O . VAL B 1 273 ? -17.609 -0.754 9.062 1 91.69 273 VAL B O 1
ATOM 4487 N N . LYS B 1 274 ? -16.078 -2.18 9.805 1 88.75 274 LYS B N 1
ATOM 4488 C CA . LYS B 1 274 ? -16.984 -3.32 9.805 1 88.75 274 LYS B CA 1
ATOM 4489 C C . LYS B 1 274 ? -18.047 -3.176 10.891 1 88.75 274 LYS B C 1
ATOM 4491 O O . LYS B 1 274 ? -19.188 -3.613 10.719 1 88.75 274 LYS B O 1
ATOM 4496 N N . GLY B 1 275 ? -17.641 -2.605 11.969 1 87.25 275 GLY B N 1
ATOM 4497 C CA . GLY B 1 275 ? -18.594 -2.373 13.055 1 87.25 275 GLY B CA 1
ATOM 4498 C C . GLY B 1 275 ? -19.703 -1.408 12.688 1 87.25 275 GLY B C 1
ATOM 4499 O O . GLY B 1 275 ? -20.812 -1.523 13.188 1 87.25 275 GLY B O 1
ATOM 4500 N N . GLU B 1 276 ? -19.438 -0.523 11.891 1 82.88 276 GLU B N 1
ATOM 4501 C CA . GLU B 1 276 ? -20.438 0.458 11.461 1 82.88 276 GLU B CA 1
ATOM 4502 C C . GLU B 1 276 ? -21.344 -0.116 10.383 1 82.88 276 GLU B C 1
ATOM 4504 O O . GLU B 1 276 ? -22.453 0.387 10.172 1 82.88 276 GLU B O 1
ATOM 4509 N N . GLU B 1 277 ? -20.891 -1.072 9.617 1 72.5 277 GLU B N 1
ATOM 4510 C CA . GLU B 1 277 ? -21.703 -1.675 8.555 1 72.5 277 GLU B CA 1
ATOM 4511 C C . GLU B 1 277 ? -22.797 -2.561 9.141 1 72.5 277 GLU B C 1
ATOM 4513 O O . GLU B 1 277 ? -23.734 -2.957 8.43 1 72.5 277 GLU B O 1
ATOM 4518 N N . GLN B 1 278 ? -22.812 -2.848 10.391 1 62.66 278 GLN B N 1
ATOM 4519 C CA . GLN B 1 278 ? -23.875 -3.623 11.031 1 62.66 278 GLN B CA 1
ATOM 4520 C C . GLN B 1 278 ? -24.938 -2.711 11.641 1 62.66 278 GLN B C 1
ATOM 4522 O O . GLN B 1 278 ? -24.625 -1.603 12.086 1 62.66 278 GLN B O 1
#

Sequence (556 aa):
MIKLENLYKNIGDFKIEDISFELDKGYIMALIGPNGSGKTTLIKMLLGLIKADKGEIKLFDKNISEDEIYVKDNIGFVFDSLNFYPNLRVKDFKKIVGEAYSRFNSKVFDDYIKKFNINPKAYIGNLSKGEAMKIMMANALSHDAKLLILDEPTAGLDPIVRKELLSILQEEIVSGDKSVIISTHITSDIYDIADYVTFINKGKLVFSKDMEEIKDKYRIFRASREEIERSNKKFIWVKEKKYYCEALFIDEAGIEDEKTYIPSLEEIIYYYVKGEEQMIKLENLYKNIGDFKIEDISFELDKGYIMALIGPNGSGKTTLIKMLLGLIKADKGEIKLFDKNISEDEIYVKDNIGFVFDSLNFYPNLRVKDFKKIVGEAYSRFNSKVFDDYIKKFNINPKAYIGNLSKGEAMKIMMANALSHDAKLLILDEPTAGLDPIVRKELLSILQEEIVSGDKSVIISTHITSDIYDIADYVTFINKGKLVFSKDMEEIKDKYRIFRASREEIERSNKKFIWVKEKKYYCEALFIDEAGIEDEKTYIPSLEEIIYYYVKGEEQ

Nearest PDB structures (foldseek):
  8k1n-assembly1_D  TM=9.163E-01  e=8.606E-19  Mycobacterium tuberculosis H37Rv
  6xji-assembly1_D  TM=7.056E-01  e=2.590E-18  Staphylococcus aureus
  7x0q-assembly1_B  TM=7.030E-01  e=3.112E-18  Acetivibrio thermocellus
  4hzi-assembly1_B  TM=7.168E-01  e=1.437E-17  Leptospira interrogans serovar Copenhageni str. Fiocruz L1-130
  2awo-assembly2_C  TM=7.383E-01  e=3.138E-15  Escherichia coli K-12

Organism: NCBI:txid182773

InterPro domains:
  IPR003439 ABC transporter-like, ATP-binding domain [PF00005] (17-155)
  IPR003439 ABC transporter-like, ATP-binding domain [PS50893] (2-227)
  IPR003593 AAA+ ATPase domain [SM00382] (25-204)
  IPR017871 ABC transporter-like, conserved site [PS00211] (127-141)
  IPR027417 P-loop containing nucleoside triphosphate hydrolase [G3DSA:3.40.50.300] (1-246)
  IPR027417 P-loop containing nucleoside triphosphate hydrolase [SSF52540] (2-220)
  IPR051782 ABC Transporter Superfamily, Various Functions [PTHR42939] (1-251)